Protein 6ES4 (pdb70)

B-factor: mean 61.02, std 20.74, range [25.9, 153.1]

Secondary structure (DSSP, 8-state):
-PPPTTHHHHHHTT--HHHHHHHHHHHHHTS--TTTS-HHHHHHHHTS-HHHHHHHHHHHHTS--TT-S-HHHHHHHHHHHH------HHHHHHHHHHH---EEE-SSEEEEESSPTTB-S----GGGEEEEE---TT--HHHHHHHHH---EEEEEEEE-TTTSSEEEEEEEEESSHHHHHHHHHHHTT-EEETTEE-EEEES--/----TTHHHHHHHT--HHHHHHHHHHHHHTS--GGG--HHHHHHHHHS-HHHHHHHHHHHHTS--TT-S-HHHHHHHHHHHH----HHHHHHHHHHH---EEEETTEEEEESSPTTB-SS---STTEEEEE---TT--HHHHHHHHH---EEEEEEEE-TTTSSEEEEEEEEESSHHHHHHHHHHHTT-EEETTEE-EEEES--

Nearest PDB structures (foldseek):
  6es4-assembly1_A  TM=1.005E+00  e=4.158E-42  Drosophila melanogaster
  6es4-assembly1_B  TM=9.660E-01  e=2.602E-38  Drosophila melanogaster
  7q4l-assembly1_A  TM=8.079E-01  e=2.559E-10  Homo sapiens
  2mxt-assembly1_A  TM=9.159E-01  e=3.044E-08  Homo sapiens
  4ed5-assembly1_A  TM=6.151E-01  e=9.200E-06  Homo sapiens

Sequence (410 aa):
GERTEDYPKLLEYGLDKKVAGKLDEIYKTGKLAHAELDERALDALKEFPVDGALNVLGQFLESNLEHVSNKSAYLCGVMKTYRQKGPDEDKIKKILERRTGYTLDVTTGQRKYGGPPPHWEGNVPGNGCEVFCGKIPKDMYEDELIPLFENGIIWDLRLMMDPMTGTNRGYAFVTFTNREAAVNAVRQLDNHEIKPGKCLKINISVPGERTEDYPKLLEYGLDKKVAGKLDEIYKTGKLAHAELDERALDALKEFPVDGALNVLGQFLESNLEHVSNKSAYLCGVMKTYRGPDEDKIKKILERTGYTLDDVTTGQRKYGGPPPHWEGNVPGNGCEVFCGKIPKDMYEDELIPLFENGIIWDLRLMMDPMTGTNRGYAFVTFTNREAAVNAVRQLDNHEIKPGKCLKKINISVP

Foldseek 3Di:
DDFDPCLVVLVVLVADNLLSVLVRVLCVVVLDHPVLADPVLSVLLRVDDPVLSNVLSVLLSVADSPQAPRSNQQSVLSSVVSVVADDPVVLVVVVCVVQVWRWHDHLFKIKTPPAGPPDDDDAQPLLQKKKKFQADQNDDVSLVVVLLVVAAWRMKIFTPDSVPRTTPGIIMTGGRYNVSLVVCQVPQAQNCSDVVGGMHMGRSPD/DDFDPCLVVLVVLPADNQLSRLVSVCCVVVLDPPVPADPVNSVLLRPDDPVLSVVLSVCLVPDDCPQAPCSNVQSVVLSVLSLADDVVLVVVVCVVQVWRWHDHLFKIKTPQAGPPDDDDAQPLLQKKKKFQADQADDVSLVVVVLVVAAWRMKIFTPHSPVRTTPGMIMTGGRYNVSLVVCQVPQAQNCSDVVGGMHMGRRPD

GO terms:
  GO:0098975 postsynapse of neuromuscular junction (C, IDA)
  GO:0035770 ribonucleoprotein granule (C, IDA)
  GO:0045180 basal cortex (C, IDA)
  GO:0005634 nucleus (C, IDA)
  GO:0005829 cytosol (C, IDA)
  GO:0003729 mRNA binding (F, IDA)
  GO:0003730 mRNA 3'-UTR binding (F, IDA)
  GO:0106222 lncRNA binding (F, IDA)
  GO:0048027 mRNA 5'-UTR binding (F, IDA)
  GO:0000398 mRNA splicing, via spliceosome (P, IC)
  GO:0045886 negative regulation of synaptic assembly at neuromuscular junction (P, IMP)
  GO:0071011 precatalytic spliceosome (C, HDA)
  GO:1900073 regulation of neuromuscular synaptic transmission (P, IMP)
  GO:0046011 regulation of oskar mRNA translation (P, IMP)
  GO:0046843 dorsal appendage formation (P, IMP)
  GO:0048255 mRNA stabilization (P, IMP)
  GO:0007310 oocyte dorsal/ventral axis specification (P, IMP)

InterPro domains:
  IPR000504 RNA recognition motif domain [PF00076] (208-273)
  IPR000504 RNA recognition motif domain [PF00076] (289-351)
  IPR000504 RNA recognition motif domain [PF00076] (384-445)
  IPR000504 RNA recognition motif domain [PS50102] (206-285)
  IPR000504 RNA recognition motif domain [PS50102] (287-369)
  IPR000504 RNA recognition motif domain [PS50102] (382-452)
  IPR000504 RNA recognition motif domain [SM00360] (207-281)
  IPR000504 RNA recognition motif domain [SM00360] (288-365)
  IPR000504 RNA recognition motif domain [SM00360] (383-448)
  IPR006535 HnRNP R/Q splicing factor [TIGR01648] (152-550)
  IPR012677 Nucleotide-binding alpha-beta plait domain superfamily [G3DSA:3.30.70.330] (146-287)
  IPR012677 Nucleotide-binding alpha-beta plait domain superfamily [G3DSA:3.30.70.330] (288-368)
  IPR012677 Nucleotide-binding alpha-beta plait domain superfamily [G3DSA:3.30.70.330] (373-468)
  IPR035979 RNA-binding domain superfamily [SSF54928] (204-371)
  IPR035979 RNA-binding domain superfamily 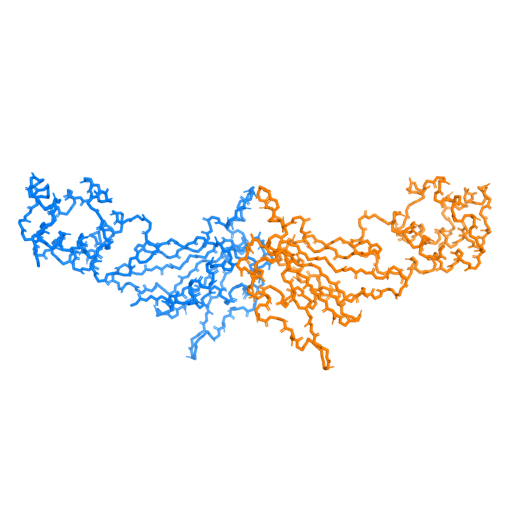[SSF54928] (374-457)
  IPR041337 Heterogeneous nuclear ribonucleoprotein Q acidic domain [PF18360] (77-146)

Structure (mmCIF, N/CA/C/O backbone):
data_6ES4
#
_entry.id   6ES4
#
_cell.length_a   33.783
_cell.length_b   128.528
_cell.length_c   79.585
_cell.angle_alpha   90.000
_cell.angle_beta   101.120
_cell.angle_gamma   90.000
#
_symmetry.space_group_name_H-M   'P 1 21 1'
#
loop_
_entity.id
_entity.type
_entity.pdbx_description
1 polymer 'Syncrip, isoform K'
2 non-polymer 'SULFATE ION'
3 non-polymer 1,2-ETHANEDIOL
4 water water
#
loop_
_atom_site.group_PDB
_atom_site.id
_atom_site.type_symbol
_atom_site.label_atom_id
_atom_site.label_alt_id
_atom_site.label_comp_id
_atom_site.label_asym_id
_atom_site.label_entity_id
_atom_site.label_seq_id
_atom_site.pdbx_PDB_ins_code
_atom_site.Cartn_x
_atom_site.Cartn_y
_atom_site.Cartn_z
_atom_site.occupancy
_atom_site.B_iso_or_equiv
_atom_site.auth_seq_id
_atom_site.auth_comp_id
_atom_site.auth_asym_id
_atom_site.auth_atom_id
_atom_site.pdbx_PDB_model_num
ATOM 1 N N . GLY A 1 1 ? 17.911 119.705 129.030 1.00 105.43 22 GLY A N 1
ATOM 2 C CA . GLY A 1 1 ? 18.810 119.395 130.126 1.00 110.42 22 GLY A CA 1
ATOM 3 C C . GLY A 1 1 ? 20.117 120.160 130.046 1.00 112.77 22 GLY A C 1
ATOM 4 O O . GLY A 1 1 ? 20.247 121.109 129.272 1.00 107.62 22 GLY A O 1
ATOM 5 N N . GLU A 1 2 ? 21.090 119.744 130.852 1.00 115.39 23 GLU A N 1
ATOM 6 C CA . GLU A 1 2 ? 22.398 120.390 130.878 1.00 114.19 23 GLU A CA 1
ATOM 7 C C . GLU A 1 2 ? 23.156 120.151 129.575 1.00 110.47 23 GLU A C 1
ATOM 8 O O . GLU A 1 2 ? 22.766 119.312 128.763 1.00 114.38 23 GLU A O 1
ATOM 10 N N . ARG A 1 3 ? 24.243 120.891 129.379 1.00 96.14 24 ARG A N 1
ATOM 11 C CA . ARG A 1 3 ? 25.028 120.782 128.155 1.00 86.72 24 ARG A CA 1
ATOM 12 C C . ARG A 1 3 ? 26.257 119.898 128.352 1.00 80.94 24 ARG A C 1
ATOM 13 O O . ARG A 1 3 ? 26.767 119.768 129.466 1.00 86.49 24 ARG A O 1
ATOM 21 N N . THR A 1 4 ? 26.726 119.293 127.264 1.00 66.02 25 THR A N 1
ATOM 22 C CA . THR A 1 4 ? 27.823 118.330 127.332 1.00 71.81 25 THR A CA 1
ATOM 23 C C . THR A 1 4 ? 29.162 118.995 127.631 1.00 73.26 25 THR A C 1
ATOM 24 O O . THR A 1 4 ? 29.293 120.217 127.565 1.00 78.94 25 THR A O 1
ATOM 28 N N . GLU A 1 5 ? 30.158 118.172 127.945 1.00 74.97 26 GLU A N 1
ATOM 29 C CA . GLU A 1 5 ? 31.486 118.658 128.299 1.00 77.47 26 GLU A CA 1
ATOM 30 C C . GLU A 1 5 ? 32.258 119.167 127.083 1.00 76.68 26 GLU A C 1
ATOM 31 O O . GLU A 1 5 ? 33.337 119.744 127.222 1.00 77.41 26 GLU A O 1
ATOM 33 N N . ASP A 1 6 ? 31.704 118.952 125.894 1.00 68.69 27 ASP A N 1
ATOM 34 C CA . ASP A 1 6 ? 32.343 119.413 124.667 1.00 66.90 27 ASP A CA 1
ATOM 35 C C . ASP A 1 6 ? 31.800 120.770 124.227 1.00 64.34 27 ASP A C 1
ATOM 36 O O . ASP A 1 6 ? 32.342 121.400 123.318 1.00 57.77 27 ASP A O 1
ATOM 41 N N . TYR A 1 7 ? 30.727 121.210 124.878 1.00 56.42 28 TYR A N 1
ATOM 42 C CA . TYR A 1 7 ? 30.135 122.515 124.598 1.00 55.36 28 TYR A CA 1
ATOM 43 C C . TYR A 1 7 ? 31.140 123.660 124.792 1.00 49.28 28 TYR A C 1
ATOM 44 O O . TYR A 1 7 ? 31.301 124.482 123.889 1.00 52.11 28 TYR A O 1
ATOM 53 N N . PRO A 1 8 ? 31.832 123.718 125.952 1.00 51.49 29 PRO A N 1
ATOM 54 C CA . PRO A 1 8 ? 32.790 124.824 126.077 1.00 53.39 29 PRO A CA 1
ATOM 55 C C . PRO A 1 8 ? 33.961 124.707 125.106 1.00 56.89 29 PRO A C 1
ATOM 56 O O . PRO A 1 8 ? 34.544 125.724 124.736 1.00 60.74 29 PRO A O 1
ATOM 60 N N . LYS A 1 9 ? 34.289 123.487 124.693 1.00 58.69 30 LYS A N 1
ATOM 61 C CA . LYS A 1 9 ? 35.358 123.279 123.724 1.00 60.25 30 LYS A CA 1
ATOM 62 C C . LYS A 1 9 ? 34.992 123.910 122.385 1.00 59.06 30 LYS A C 1
ATOM 63 O O . LYS A 1 9 ? 35.850 124.459 121.691 1.00 61.34 30 LYS A O 1
ATOM 69 N N . LEU A 1 10 ? 33.713 123.830 122.028 1.00 52.61 31 LEU A N 1
ATOM 70 C CA . LEU A 1 10 ? 33.225 124.432 120.792 1.00 55.24 31 LEU A CA 1
ATOM 71 C C . LEU A 1 10 ? 33.292 125.952 120.879 1.00 52.96 31 LEU A C 1
ATOM 72 O O . LEU A 1 10 ? 33.669 126.624 119.920 1.00 54.47 31 LEU A O 1
ATOM 77 N N . LEU A 1 11 ? 32.925 126.484 122.039 1.00 52.38 32 LEU A N 1
ATOM 78 C CA . LEU A 1 11 ? 32.958 127.923 122.270 1.00 48.82 32 LEU A CA 1
ATOM 79 C C . LEU A 1 11 ? 34.388 128.453 122.268 1.00 56.82 32 LEU A C 1
ATOM 80 O O . LEU A 1 11 ? 34.650 129.544 121.760 1.00 58.48 32 LEU A O 1
ATOM 85 N N . GLU A 1 12 ? 35.309 127.675 122.831 1.00 59.98 33 GLU A N 1
ATOM 86 C CA . GLU A 1 12 ? 36.726 128.030 122.814 1.00 61.66 33 GLU A CA 1
ATOM 87 C C . GLU A 1 12 ? 37.252 128.107 121.387 1.00 64.29 33 GLU A C 1
ATOM 88 O O . GLU A 1 12 ? 38.139 128.904 121.082 1.00 60.92 33 GLU A O 1
ATOM 94 N N . TYR A 1 13 ? 36.695 127.270 120.517 1.00 64.77 34 TYR A N 1
ATOM 95 C CA . TYR A 1 13 ? 37.151 127.184 119.137 1.00 62.44 34 TYR A CA 1
ATOM 96 C C . TYR A 1 13 ? 36.688 128.388 118.319 1.00 64.80 34 TYR A C 1
ATOM 97 O O . TYR A 1 13 ? 37.165 128.616 117.206 1.00 62.62 34 TYR A O 1
ATOM 106 N N . GLY A 1 14 ? 35.755 129.154 118.873 1.00 57.82 35 GLY A N 1
ATOM 107 C CA . GLY A 1 14 ? 35.300 130.371 118.229 1.00 65.66 35 GLY A CA 1
ATOM 108 C C . GLY A 1 14 ? 33.955 130.243 117.545 1.00 65.80 35 GLY A C 1
ATOM 109 O O . GLY A 1 14 ? 33.482 131.192 116.919 1.00 67.47 35 GLY A O 1
ATOM 110 N N . LEU A 1 15 ? 33.336 129.071 117.658 1.00 59.35 36 LEU A N 1
ATOM 111 C CA . LEU A 1 15 ? 32.003 128.869 117.103 1.00 52.83 36 LEU A CA 1
ATOM 112 C C . LEU A 1 15 ? 31.006 129.817 117.750 1.00 56.98 36 LEU A C 1
ATOM 113 O O . LEU A 1 15 ? 31.015 129.997 118.967 1.00 67.21 36 LEU A O 1
ATOM 118 N N . ASP A 1 16 ? 30.161 130.430 116.928 1.00 63.89 37 ASP A N 1
ATOM 119 C CA . ASP A 1 16 ? 29.077 131.267 117.421 1.00 60.02 37 ASP A CA 1
ATOM 120 C C . ASP A 1 16 ? 28.245 130.480 118.428 1.00 59.41 37 ASP A C 1
ATOM 121 O O . ASP A 1 16 ? 27.944 129.308 118.202 1.00 54.80 37 ASP A O 1
ATOM 126 N N . LYS A 1 17 ? 27.891 131.124 119.537 1.00 53.51 38 LYS A N 1
ATOM 127 C CA . LYS A 1 17 ? 27.203 130.460 120.644 1.00 61.79 38 LYS A CA 1
ATOM 128 C C . LYS A 1 17 ? 25.957 129.686 120.210 1.00 55.28 38 LYS A C 1
ATOM 129 O O . LYS A 1 17 ? 25.689 128.595 120.716 1.00 57.59 38 LYS A O 1
ATOM 135 N N . LYS A 1 18 ? 25.200 130.252 119.275 1.00 57.61 39 LYS A N 1
ATOM 136 C CA . LYS A 1 18 ? 23.985 129.607 118.787 1.00 58.28 39 LYS A CA 1
ATOM 137 C C . LYS A 1 18 ? 24.317 128.352 117.982 1.00 65.40 39 LYS A C 1
ATOM 138 O O . LYS A 1 18 ? 23.660 127.319 118.126 1.00 62.79 39 LYS A O 1
ATOM 140 N N . VAL A 1 19 ? 25.341 128.447 117.139 1.00 59.11 40 VAL A N 1
ATOM 141 C CA . VAL A 1 19 ? 25.783 127.312 116.339 1.00 64.52 40 VAL A CA 1
ATOM 142 C C . VAL A 1 19 ? 26.341 126.210 117.231 1.00 63.97 40 VAL A C 1
ATOM 143 O O . VAL A 1 19 ? 26.018 125.034 117.060 1.00 60.92 40 VAL A O 1
ATOM 147 N N . ALA A 1 20 ? 27.174 126.603 118.190 1.00 60.26 41 ALA A N 1
ATOM 148 C CA . ALA A 1 20 ? 27.756 125.659 119.138 1.00 58.01 41 ALA A CA 1
ATOM 149 C C . ALA A 1 20 ? 26.672 124.974 119.962 1.00 61.60 41 ALA A C 1
ATOM 150 O O . ALA A 1 20 ? 26.806 123.807 120.330 1.00 57.14 41 ALA A O 1
ATOM 152 N N . GLY A 1 21 ? 25.599 125.706 120.246 1.00 60.82 42 GLY A N 1
ATOM 153 C CA . GLY A 1 21 ? 24.471 125.156 120.974 1.00 54.59 42 GLY A CA 1
ATOM 154 C C . GLY A 1 21 ? 23.787 124.042 120.205 1.00 60.76 42 GLY A C 1
ATOM 155 O O . GLY A 1 21 ? 23.532 122.966 120.748 1.00 55.47 42 GLY A O 1
ATOM 156 N N . LYS A 1 22 ? 23.496 124.300 118.933 1.00 62.89 43 LYS A N 1
ATOM 157 C CA . LYS A 1 22 ? 22.834 123.317 118.080 1.00 66.80 43 LYS A CA 1
ATOM 158 C C . LYS A 1 22 ? 23.716 122.094 117.846 1.00 64.89 43 LYS A C 1
ATOM 159 O O . LYS A 1 22 ? 23.236 120.961 117.853 1.00 65.33 43 LYS A O 1
ATOM 161 N N . LEU A 1 23 ? 25.008 122.331 117.636 1.00 61.00 44 LEU A N 1
ATOM 162 C CA . LEU A 1 23 ? 25.952 121.244 117.417 1.00 52.02 44 LEU A CA 1
ATOM 163 C C . LEU A 1 23 ? 26.046 120.360 118.656 1.00 55.37 44 LEU A C 1
ATOM 164 O O . LEU A 1 23 ? 26.090 119.135 118.554 1.00 58.97 44 LEU A O 1
ATOM 169 N N . ASP A 1 24 ? 26.064 120.990 119.826 1.00 58.05 45 ASP A N 1
ATOM 170 C CA . ASP A 1 24 ? 26.111 120.256 121.084 1.00 56.77 45 ASP A CA 1
ATOM 171 C C . ASP A 1 24 ? 24.829 119.458 121.307 1.00 60.89 45 ASP A C 1
ATOM 172 O O . ASP A 1 24 ? 24.844 118.407 121.946 1.00 64.16 45 ASP A O 1
ATOM 177 N N . GLU A 1 25 ? 23.719 119.968 120.782 1.00 53.69 46 GLU A N 1
ATOM 178 C CA . GLU A 1 25 ? 22.449 119.260 120.858 1.00 54.48 46 GLU A CA 1
ATOM 179 C C . GLU A 1 25 ? 22.511 118.001 120.000 1.00 61.77 46 GLU A C 1
ATOM 180 O O . GLU A 1 25 ? 21.974 116.959 120.373 1.00 66.87 46 GLU A O 1
ATOM 182 N N . ILE A 1 26 ? 23.173 118.108 118.851 1.00 60.81 47 ILE A N 1
ATOM 183 C CA . ILE A 1 26 ? 23.391 116.960 117.977 1.00 57.02 47 ILE A CA 1
ATOM 184 C C . ILE A 1 26 ? 24.273 115.926 118.677 1.00 54.64 47 ILE A C 1
ATOM 185 O O . ILE A 1 26 ? 24.042 114.723 118.560 1.00 63.47 47 ILE A O 1
ATOM 190 N N . TYR A 1 27 ? 25.274 116.406 119.411 1.00 53.98 48 TYR A N 1
ATOM 191 C CA . TYR A 1 27 ? 26.129 115.539 120.220 1.00 63.90 48 TYR A C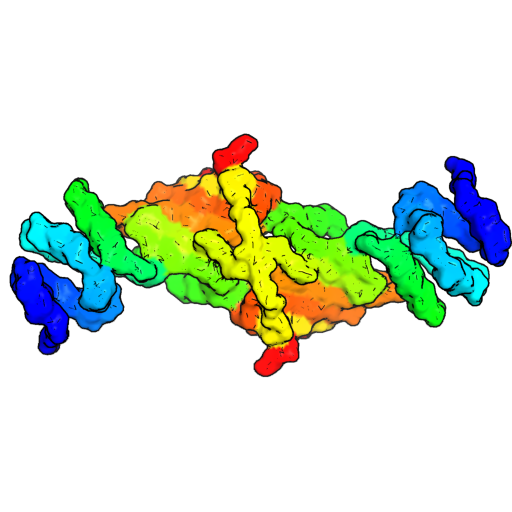A 1
ATOM 192 C C . TYR A 1 27 ? 25.311 114.680 121.182 1.00 70.71 48 TYR A C 1
ATOM 193 O O . TYR A 1 27 ? 25.556 113.482 121.322 1.00 77.22 48 TYR A O 1
ATOM 202 N N . LYS A 1 28 ? 24.341 115.308 121.841 1.00 77.65 49 LYS A N 1
ATOM 203 C CA . LYS A 1 28 ? 23.521 114.644 122.850 1.00 77.70 49 LYS A CA 1
ATOM 204 C C . LYS A 1 28 ? 22.734 113.467 122.288 1.00 79.31 49 LYS A C 1
ATOM 205 O O . LYS A 1 28 ? 22.586 112.441 122.949 1.00 92.70 49 LYS A O 1
ATOM 208 N N . THR A 1 29 ? 22.230 113.622 121.068 1.00 73.12 50 THR A N 1
ATOM 209 C CA . THR A 1 29 ? 21.390 112.601 120.451 1.00 74.19 50 THR A CA 1
ATOM 210 C C . THR A 1 29 ? 22.168 111.323 120.146 1.00 78.60 50 THR A C 1
ATOM 211 O O . THR A 1 29 ? 21.578 110.257 119.969 1.00 84.93 50 THR A O 1
ATOM 215 N N . GLY A 1 30 ? 23.491 111.433 120.083 1.00 77.78 51 GLY A N 1
ATOM 216 C CA . GLY A 1 30 ? 24.333 110.283 119.816 1.00 82.37 51 GLY A CA 1
ATOM 217 C C . GLY A 1 30 ? 24.618 110.094 118.339 1.00 85.40 51 GLY A C 1
ATOM 218 O O . GLY A 1 30 ? 25.410 109.232 117.955 1.00 76.94 51 GLY A O 1
ATOM 219 N N . LYS A 1 31 ? 23.974 110.907 117.506 1.00 82.44 52 LYS A N 1
ATOM 220 C CA . LYS A 1 31 ? 24.191 110.860 116.063 1.00 76.91 52 LYS A CA 1
ATOM 221 C C . LYS A 1 31 ? 25.604 111.303 115.700 1.00 71.75 52 LYS A C 1
ATOM 222 O O . LYS A 1 31 ? 26.070 111.075 114.584 1.00 75.39 52 LYS A O 1
ATOM 226 N N . LEU A 1 32 ? 26.280 111.938 116.650 1.00 78.10 53 LEU A N 1
ATOM 227 C CA . LEU A 1 32 ? 27.607 112.486 116.415 1.00 72.21 53 LEU A CA 1
ATOM 228 C C . LEU A 1 32 ? 28.351 112.693 117.731 1.00 83.44 53 LEU A C 1
ATOM 229 O O . LEU A 1 32 ? 27.746 113.025 118.750 1.00 94.89 53 LEU A O 1
ATOM 234 N N . ALA A 1 33 ? 29.663 112.483 117.704 1.00 84.10 54 ALA A N 1
ATOM 235 C CA . ALA A 1 33 ? 30.505 112.750 118.863 1.00 76.19 54 ALA A CA 1
ATOM 236 C C . ALA A 1 33 ? 31.526 113.832 118.529 1.00 81.79 54 ALA A C 1
ATOM 237 O O . ALA A 1 33 ? 31.923 113.980 117.373 1.00 80.59 54 ALA A O 1
ATOM 239 N N . HIS A 1 34 ? 31.941 114.586 119.543 1.00 80.09 55 HIS A N 1
ATOM 240 C CA . HIS A 1 34 ? 32.936 115.641 119.368 1.00 79.89 55 HIS A CA 1
ATOM 241 C C . HIS A 1 34 ? 34.244 115.071 118.831 1.00 80.92 55 HIS A C 1
ATOM 242 O O . HIS A 1 34 ? 34.971 115.740 118.096 1.00 84.44 55 HIS A O 1
ATOM 249 N N . ALA A 1 35 ? 34.533 113.829 119.203 1.00 81.24 56 ALA A N 1
ATOM 250 C CA . ALA A 1 35 ? 35.721 113.142 118.718 1.00 86.52 56 ALA A CA 1
ATOM 251 C C . ALA A 1 35 ? 35.632 112.885 117.215 1.00 87.02 56 ALA A C 1
ATOM 252 O O . ALA A 1 35 ? 36.647 112.877 116.519 1.00 87.61 56 ALA A O 1
ATOM 254 N N . GLU A 1 36 ? 34.414 112.683 116.720 1.00 80.61 57 GLU A N 1
ATOM 255 C CA . GLU A 1 36 ? 34.206 112.354 115.313 1.00 79.90 57 GLU A CA 1
ATOM 256 C C . GLU A 1 36 ? 34.507 113.530 114.384 1.00 83.07 57 GLU A C 1
ATOM 257 O O . GLU A 1 36 ? 35.127 113.351 113.337 1.00 90.97 57 GLU A O 1
ATOM 263 N N . LEU A 1 37 ? 34.072 114.727 114.764 1.00 80.04 58 LEU A N 1
ATOM 264 C CA . LEU A 1 37 ? 34.305 115.908 113.936 1.00 74.49 58 LEU A CA 1
ATOM 265 C C . LEU A 1 37 ? 35.729 116.427 114.095 1.00 73.96 58 LEU A C 1
ATOM 266 O O . LEU A 1 37 ? 36.182 116.689 115.208 1.00 87.89 58 LEU A O 1
ATOM 269 N N . ASP A 1 38 ? 36.430 116.570 112.975 1.00 75.53 59 ASP A N 1
ATOM 270 C CA . ASP A 1 38 ? 37.796 117.079 112.991 1.00 92.80 59 ASP A CA 1
ATOM 271 C C . ASP A 1 38 ? 37.812 118.582 112.724 1.00 92.99 59 ASP A C 1
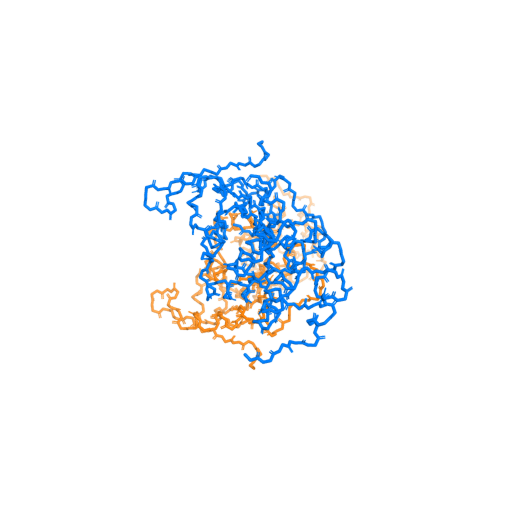ATOM 272 O O . ASP A 1 38 ? 36.788 119.166 112.366 1.00 94.90 59 ASP A O 1
ATOM 277 N N . GLU A 1 39 ? 38.976 119.200 112.898 1.00 93.92 60 GLU A N 1
ATOM 278 C CA . GLU A 1 39 ? 39.098 120.653 112.817 1.00 88.75 60 GLU A CA 1
ATOM 279 C C . GLU A 1 39 ? 38.751 121.210 111.438 1.00 86.35 60 GLU A C 1
ATOM 280 O O . GLU A 1 39 ? 38.291 122.345 111.323 1.00 78.06 60 GLU A O 1
ATOM 286 N N . ARG A 1 40 ? 38.969 120.413 110.397 1.00 89.31 61 ARG A N 1
ATOM 287 C CA . ARG A 1 40 ? 38.661 120.844 109.037 1.00 93.18 61 ARG A CA 1
ATOM 288 C C . ARG A 1 40 ? 37.165 121.098 108.870 1.00 86.42 61 ARG A C 1
ATOM 289 O O . ARG A 1 40 ? 36.757 122.047 108.200 1.00 83.16 61 ARG A O 1
ATOM 291 N N . ALA A 1 41 ? 36.354 120.248 109.489 1.00 73.61 62 ALA A N 1
ATOM 292 C CA . ALA A 1 41 ? 34.905 120.387 109.418 1.00 70.62 62 ALA A CA 1
ATOM 293 C C . ALA A 1 41 ? 34.421 121.594 110.220 1.00 61.28 62 ALA A C 1
ATOM 294 O O . ALA A 1 41 ? 33.507 122.302 109.798 1.00 68.21 62 ALA A O 1
ATOM 296 N N . LEU A 1 42 ? 35.042 121.827 111.373 1.00 62.29 63 LEU A N 1
ATOM 297 C CA . LEU A 1 42 ? 34.655 122.936 112.243 1.00 66.71 63 LEU A CA 1
ATOM 298 C C . LEU A 1 42 ? 34.989 124.295 111.632 1.00 70.69 63 LEU A C 1
ATOM 299 O O . LEU A 1 42 ? 34.206 125.240 111.743 1.00 64.59 63 LEU A O 1
ATOM 304 N N . ASP A 1 43 ? 36.155 124.390 110.996 1.00 75.03 64 ASP A N 1
ATOM 305 C CA . ASP A 1 43 ? 36.569 125.623 110.331 1.00 77.19 64 ASP A CA 1
ATOM 306 C C . ASP A 1 43 ? 35.598 125.984 109.217 1.00 75.70 64 ASP A C 1
ATOM 307 O O . ASP A 1 43 ? 35.195 127.140 109.080 1.00 79.96 64 ASP A O 1
ATOM 312 N N . ALA A 1 44 ? 35.228 124.982 108.425 1.00 71.14 65 ALA A N 1
ATOM 313 C CA . ALA A 1 44 ? 34.260 125.162 107.351 1.00 70.55 65 ALA A CA 1
ATOM 314 C C . ALA A 1 44 ? 32.925 125.625 107.915 1.00 67.15 65 ALA A C 1
ATOM 315 O O . ALA A 1 44 ? 32.235 126.444 107.312 1.00 70.76 65 ALA A O 1
ATOM 317 N N . LEU A 1 45 ? 32.572 125.094 109.080 1.00 65.40 66 LEU A N 1
ATOM 318 C CA . LEU A 1 45 ? 31.338 125.474 109.753 1.00 69.97 66 LEU A CA 1
ATOM 319 C C . LEU A 1 45 ? 31.416 126.909 110.275 1.00 66.31 66 LEU A C 1
ATOM 320 O O . LEU A 1 45 ? 30.426 127.641 110.249 1.00 69.60 66 LEU A O 1
ATOM 325 N N . LYS A 1 46 ? 32.597 127.310 110.737 1.00 70.16 67 LYS A N 1
ATOM 326 C CA . LYS A 1 46 ? 32.783 128.647 111.297 1.00 75.51 67 LYS A CA 1
ATOM 327 C C . LYS A 1 46 ? 32.700 129.737 110.231 1.00 77.39 67 LYS A C 1
ATOM 328 O O . LYS A 1 46 ? 32.269 130.856 110.512 1.00 75.59 67 LYS A O 1
ATOM 334 N N . GLU A 1 47 ? 33.114 129.409 109.010 1.00 73.06 68 GLU A N 1
ATOM 335 C CA . GLU A 1 47 ? 33.070 130.366 107.908 1.00 77.23 68 GLU A CA 1
ATOM 336 C C . GLU A 1 47 ? 31.634 130.648 107.474 1.00 76.94 68 GLU A C 1
ATOM 337 O O . GLU A 1 47 ? 31.365 131.634 106.788 1.00 77.21 68 GLU A O 1
ATOM 341 N N . PHE A 1 48 ? 30.715 129.778 107.879 1.00 73.79 69 PHE A N 1
ATOM 342 C CA . PHE A 1 48 ? 29.304 129.943 107.551 1.00 79.26 69 PHE A CA 1
ATOM 343 C C . PHE A 1 48 ? 28.655 131.056 108.363 1.00 85.46 69 PHE A C 1
ATOM 344 O O . PHE A 1 48 ? 28.960 131.227 109.544 1.00 81.60 69 PHE A O 1
ATOM 352 N N . PRO A 1 49 ? 27.754 131.820 107.725 1.00 80.79 70 PRO A N 1
ATOM 353 C CA . PRO A 1 49 ? 26.883 132.739 108.463 1.00 83.40 70 PRO A CA 1
ATOM 354 C C . PRO A 1 49 ? 26.042 131.957 109.466 1.00 84.92 70 PRO A C 1
ATOM 355 O O . PRO A 1 49 ? 25.757 130.784 109.218 1.00 88.52 70 PRO A O 1
ATOM 359 N N . VAL A 1 50 ? 25.662 132.586 110.573 1.00 82.44 71 VAL A N 1
ATOM 360 C CA . VAL A 1 50 ? 24.937 131.894 111.635 1.00 81.63 71 VAL A CA 1
ATOM 361 C C . VAL A 1 50 ? 23.661 131.233 111.118 1.00 83.20 71 VAL A C 1
ATOM 362 O O . VAL A 1 50 ? 23.397 130.069 111.412 1.00 84.57 71 VAL A O 1
ATOM 366 N N . ASP A 1 51 ? 22.884 131.975 110.335 1.00 86.68 72 ASP A N 1
ATOM 367 C CA . ASP A 1 51 ? 21.648 131.449 109.766 1.00 86.61 72 ASP A CA 1
ATOM 368 C C . ASP A 1 51 ? 21.927 130.263 108.846 1.00 89.61 72 ASP A C 1
ATOM 369 O O . ASP A 1 51 ? 21.155 129.304 108.801 1.00 86.13 72 ASP A O 1
ATOM 371 N N . GLY A 1 52 ? 23.038 130.333 108.121 1.00 90.22 73 GLY A N 1
ATOM 372 C CA . GLY A 1 52 ? 23.428 129.268 107.215 1.00 86.95 73 GLY A CA 1
ATOM 373 C C . GLY A 1 52 ? 23.987 128.065 107.950 1.00 83.31 73 GLY A C 1
ATOM 374 O O . GLY A 1 52 ? 23.659 126.922 107.627 1.00 82.62 73 GLY A O 1
ATOM 375 N N . ALA A 1 53 ? 24.835 128.325 108.941 1.00 78.46 74 ALA A N 1
ATOM 376 C CA . ALA A 1 53 ? 25.421 127.262 109.748 1.00 73.42 74 ALA A CA 1
ATOM 377 C C . ALA A 1 53 ? 24.342 126.476 110.489 1.00 68.43 74 ALA A C 1
ATOM 378 O O . ALA A 1 53 ? 24.404 125.249 110.570 1.00 67.57 74 ALA A O 1
ATOM 380 N N . LEU A 1 54 ? 23.347 127.186 111.014 1.00 67.46 75 LEU A N 1
ATOM 381 C CA . LEU A 1 54 ? 22.266 126.548 111.763 1.00 71.67 75 LEU A CA 1
ATOM 382 C C . LEU A 1 54 ? 21.429 125.592 110.915 1.00 77.15 75 LEU A C 1
ATOM 383 O O . LEU A 1 54 ? 20.954 124.575 111.412 1.00 75.20 75 LEU A O 1
ATOM 388 N N . ASN A 1 55 ? 21.245 125.921 109.640 1.00 79.03 76 ASN A N 1
ATOM 389 C CA . ASN A 1 55 ? 20.450 125.075 108.751 1.00 86.10 76 ASN A CA 1
ATOM 390 C C . ASN A 1 55 ? 21.234 123.881 108.239 1.00 79.58 76 ASN A C 1
ATOM 391 O O . ASN A 1 55 ? 20.666 122.818 107.982 1.00 81.16 76 ASN A O 1
ATOM 396 N N . VAL A 1 56 ? 22.537 124.066 108.060 1.00 78.03 77 VAL A N 1
ATOM 397 C CA . VAL A 1 56 ? 23.428 122.957 107.741 1.00 67.26 77 VAL A CA 1
ATOM 398 C C . VAL A 1 56 ? 23.351 121.913 108.851 1.00 63.02 77 VAL A C 1
ATOM 399 O O . VAL A 1 56 ? 23.259 120.713 108.585 1.00 59.61 77 VAL A O 1
ATOM 401 N N . LEU A 1 57 ? 23.392 122.383 110.096 1.00 61.20 78 LEU A N 1
ATOM 402 C CA . LEU A 1 57 ? 23.257 121.510 111.255 1.00 58.50 78 LEU A CA 1
ATOM 403 C C . LEU A 1 57 ? 21.853 120.920 111.335 1.00 59.92 78 LEU A C 1
ATOM 404 O O . LEU A 1 57 ? 21.672 119.788 111.784 1.00 66.92 78 LEU A O 1
ATOM 409 N N . GLY A 1 58 ? 20.862 121.690 110.901 1.00 60.93 79 GLY A N 1
ATOM 410 C CA . GLY A 1 58 ? 19.488 121.224 110.895 1.00 61.24 79 GLY A CA 1
ATOM 411 C C . GLY A 1 58 ? 19.294 120.093 109.905 1.00 71.52 79 GLY A C 1
ATOM 412 O O . GLY A 1 58 ? 18.641 119.091 110.205 1.00 66.65 79 GLY A O 1
ATOM 413 N N . GLN A 1 59 ? 19.871 120.254 108.718 1.00 67.09 80 GLN A N 1
ATOM 414 C CA . GLN A 1 59 ? 19.796 119.227 107.686 1.00 67.06 80 GLN A CA 1
ATOM 415 C C . GLN A 1 59 ? 20.575 117.987 108.114 1.00 60.68 80 GLN A C 1
ATOM 416 O O . GLN A 1 59 ? 20.169 116.861 107.830 1.00 63.45 80 GLN A O 1
ATOM 422 N N . PHE A 1 60 ? 21.692 118.201 108.805 1.00 57.22 81 PHE A N 1
ATOM 423 C CA . PHE A 1 60 ? 22.494 117.102 109.331 1.00 56.87 81 PHE A CA 1
ATOM 424 C C . PHE A 1 60 ? 21.711 116.331 110.385 1.00 54.36 81 PHE A C 1
ATOM 425 O O . PHE A 1 60 ? 21.725 115.101 110.408 1.00 63.18 81 PHE A O 1
ATOM 433 N N . LEU A 1 61 ? 21.031 117.069 111.255 1.00 54.53 82 LEU A N 1
ATOM 434 C CA . LEU A 1 61 ? 20.211 116.474 112.302 1.00 66.04 82 LEU A CA 1
ATOM 435 C C . LEU A 1 61 ? 19.125 115.582 111.706 1.00 68.06 82 LEU A C 1
ATOM 436 O O . LEU A 1 61 ? 18.845 114.502 112.223 1.00 78.25 82 LEU A O 1
ATOM 441 N N . GLU A 1 62 ? 18.522 116.038 110.612 1.00 67.53 83 GLU A N 1
ATOM 442 C CA . GLU A 1 62 ? 17.396 115.336 110.005 1.00 73.20 83 GLU A CA 1
ATOM 443 C C . GLU A 1 62 ? 17.825 114.246 109.024 1.00 70.09 83 GLU A C 1
ATOM 444 O O . GLU A 1 62 ? 16.982 113.564 108.444 1.00 77.86 83 GLU A O 1
ATOM 450 N N . SER A 1 63 ? 19.131 114.083 108.838 1.00 66.30 84 SER A N 1
ATOM 451 C CA . SER A 1 63 ? 19.640 113.113 107.873 1.00 63.28 84 SER A CA 1
ATOM 452 C C . SER A 1 63 ? 19.640 111.689 108.419 1.00 58.29 84 SER A C 1
ATOM 453 O O . SER A 1 63 ? 19.763 111.469 109.623 1.00 62.03 84 SER A O 1
ATOM 456 N N . ASN A 1 64 ? 19.500 110.724 107.516 1.00 68.28 85 ASN A N 1
ATOM 457 C CA . ASN A 1 64 ? 19.610 109.316 107.868 1.00 62.03 85 ASN A CA 1
ATOM 458 C C . ASN A 1 64 ? 21.079 108.936 108.015 1.00 58.48 85 ASN A C 1
ATOM 459 O O . ASN A 1 64 ? 21.758 108.665 107.025 1.00 53.92 85 ASN A O 1
ATOM 464 N N . LEU A 1 65 ? 21.568 108.927 109.252 1.00 61.90 86 LEU A N 1
ATOM 465 C CA . LEU A 1 65 ? 22.991 108.723 109.508 1.00 63.76 86 LEU A CA 1
ATOM 466 C C . LEU A 1 65 ? 23.344 107.266 109.786 1.00 62.28 86 LEU A C 1
ATOM 467 O O . LEU A 1 65 ? 24.477 106.955 110.161 1.00 58.92 86 LEU A O 1
ATOM 472 N N . GLU A 1 66 ? 22.374 106.377 109.600 1.00 59.62 87 GLU A N 1
ATOM 473 C CA . GLU A 1 66 ? 22.632 104.948 109.705 1.00 67.30 87 GLU A CA 1
ATOM 474 C C . GLU A 1 66 ? 23.640 104.529 108.644 1.00 64.64 87 GLU A C 1
ATOM 475 O O . GLU A 1 66 ? 23.523 104.926 107.483 1.00 58.62 87 GLU A O 1
ATOM 481 N N . HIS A 1 67 ? 24.635 103.749 109.065 1.00 60.15 88 HIS A N 1
ATOM 482 C CA . HIS A 1 67 ? 25.666 103.199 108.183 1.00 61.91 88 HIS A CA 1
ATOM 483 C C . HIS A 1 67 ? 26.573 104.269 107.568 1.00 64.82 88 HIS A C 1
ATOM 484 O O . HIS A 1 67 ? 27.200 104.039 106.532 1.00 54.98 88 HIS A O 1
ATOM 491 N N . VAL A 1 68 ? 26.643 105.432 108.206 1.00 54.16 89 VAL A N 1
ATOM 492 C CA . VAL A 1 68 ? 27.590 106.462 107.794 1.00 53.30 89 VAL A CA 1
ATOM 493 C C . VAL A 1 68 ? 28.850 106.344 108.639 1.00 61.67 89 VAL A C 1
ATOM 494 O O . VAL A 1 68 ? 28.842 106.681 109.824 1.00 63.29 89 VAL A O 1
ATOM 498 N N . SER A 1 69 ? 29.929 105.858 108.032 1.00 57.19 90 SER A N 1
ATOM 499 C CA . SER A 1 69 ? 31.169 105.626 108.763 1.00 57.02 90 SER A CA 1
ATOM 500 C C . SER A 1 69 ? 31.937 106.923 109.010 1.00 57.93 90 SER A C 1
ATOM 501 O O . SER A 1 69 ? 32.650 107.049 110.004 1.00 69.62 90 SER A O 1
ATOM 504 N N . ASN A 1 70 ? 31.784 107.886 108.108 1.00 59.91 91 ASN A N 1
ATOM 505 C CA . ASN A 1 70 ? 32.531 109.136 108.196 1.00 61.75 91 ASN A CA 1
ATOM 506 C C . ASN A 1 70 ? 31.622 110.349 108.379 1.00 56.96 91 ASN A C 1
ATOM 507 O O . ASN A 1 70 ? 31.247 111.011 107.411 1.00 57.08 91 ASN A O 1
ATOM 512 N N . LYS A 1 71 ? 31.281 110.640 109.631 1.00 51.76 92 LYS A N 1
ATOM 513 C CA . LYS A 1 71 ? 30.364 111.730 109.950 1.00 54.41 92 LYS A CA 1
ATOM 514 C C . LYS A 1 71 ? 30.926 113.099 109.557 1.00 66.42 92 LYS A C 1
ATOM 515 O O . LYS A 1 71 ? 30.181 113.980 109.122 1.00 57.24 92 LYS A O 1
ATOM 521 N N . SER A 1 72 ? 32.237 113.272 109.712 1.00 54.29 93 SER A N 1
ATOM 522 C CA . SER A 1 72 ? 32.893 114.524 109.347 1.00 61.62 93 SER A CA 1
ATOM 523 C C . SER A 1 72 ? 32.707 114.837 107.868 1.00 61.66 93 SER A C 1
ATOM 524 O O . SER A 1 72 ? 32.321 115.947 107.502 1.00 62.48 93 SER A O 1
ATOM 527 N N . ALA A 1 73 ? 32.986 113.852 107.020 1.00 52.46 94 ALA A N 1
ATOM 528 C CA . ALA A 1 73 ? 32.838 114.028 105.583 1.00 56.83 94 ALA A CA 1
ATOM 529 C C . ALA A 1 73 ? 31.373 114.209 105.211 1.00 59.54 94 ALA A C 1
ATOM 530 O O . ALA A 1 73 ? 31.054 114.872 104.223 1.00 65.62 94 ALA A O 1
ATOM 532 N N . TYR A 1 74 ? 30.483 113.620 106.004 1.00 55.95 95 TYR A N 1
ATOM 533 C CA . TYR A 1 74 ? 29.054 113.767 105.766 1.00 55.28 95 TYR A CA 1
ATOM 534 C C . TYR A 1 74 ? 28.632 115.203 106.043 1.00 55.18 95 TYR A C 1
ATOM 535 O O . TYR A 1 74 ? 27.898 115.806 105.260 1.00 57.74 95 TYR A O 1
ATOM 544 N N . LEU A 1 75 ? 29.108 115.749 107.157 1.00 52.79 96 LEU A N 1
ATOM 545 C CA . LEU A 1 75 ? 28.804 117.130 107.512 1.00 54.08 96 LEU A CA 1
ATOM 546 C C . LEU A 1 75 ? 29.328 118.089 106.447 1.00 59.66 96 LEU A C 1
ATOM 547 O O . LEU A 1 75 ? 28.641 119.035 106.061 1.00 66.48 96 LEU A O 1
ATOM 552 N N . CYS A 1 76 ? 30.543 117.833 105.971 1.00 57.91 97 CYS A N 1
ATOM 553 C CA . CYS A 1 76 ? 31.145 118.660 104.931 1.00 64.30 97 CYS A CA 1
ATOM 554 C C . CYS A 1 76 ? 30.374 118.553 103.619 1.00 65.06 97 CYS A C 1
ATOM 555 O O . CYS A 1 76 ? 30.289 119.519 102.861 1.00 62.20 97 CYS A O 1
ATOM 558 N N . GLY A 1 77 ? 29.814 117.375 103.358 1.00 63.80 98 GLY A N 1
ATOM 559 C CA . GLY A 1 77 ? 29.021 117.159 102.162 1.00 54.01 98 GLY A CA 1
ATOM 560 C C . GLY A 1 77 ? 27.755 117.991 102.183 1.00 59.83 98 GLY A C 1
ATOM 561 O O . GLY A 1 77 ? 27.343 118.542 101.163 1.00 66.24 98 GLY A O 1
ATOM 562 N N . VAL A 1 78 ? 27.137 118.081 103.356 1.00 54.91 99 VAL A N 1
ATOM 563 C CA . VAL A 1 78 ? 25.940 118.891 103.536 1.00 61.30 99 VAL A CA 1
ATOM 564 C C . VAL A 1 78 ? 26.261 120.370 103.329 1.00 72.36 99 VAL A C 1
ATOM 565 O O . VAL A 1 78 ? 25.486 121.103 102.711 1.00 78.28 99 VAL A O 1
ATOM 569 N N . MET A 1 79 ? 27.415 120.795 103.835 1.00 68.41 100 MET A N 1
ATOM 570 C CA . MET A 1 79 ? 27.843 122.186 103.719 1.00 73.84 100 MET A CA 1
ATOM 57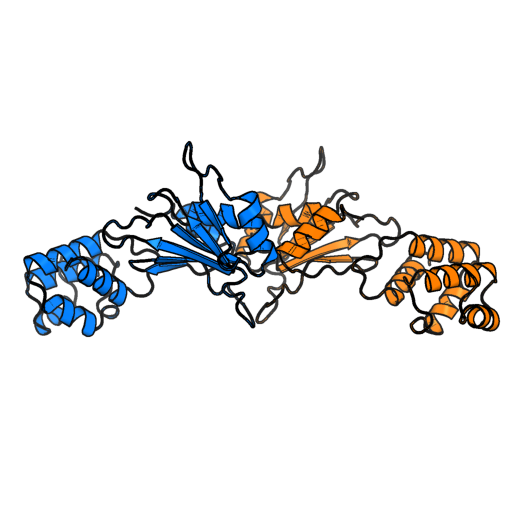1 C C . MET A 1 79 ? 28.096 122.585 102.266 1.00 84.26 100 MET A C 1
ATOM 572 O O . MET A 1 79 ? 27.643 123.641 101.822 1.00 85.69 100 MET A O 1
ATOM 577 N N . LYS A 1 80 ? 28.814 121.740 101.530 1.00 83.72 101 LYS A N 1
ATOM 578 C CA . LYS A 1 80 ? 29.104 122.013 100.123 1.00 89.57 101 LYS A CA 1
ATOM 579 C C . LYS A 1 80 ? 27.831 122.020 99.283 1.00 82.20 101 LYS A C 1
ATOM 580 O O . LYS A 1 80 ? 27.771 122.665 98.237 1.00 83.79 101 LYS A O 1
ATOM 586 N N . THR A 1 81 ? 26.814 121.302 99.749 1.00 79.55 102 THR A N 1
ATOM 587 C CA . THR A 1 81 ? 25.528 121.267 99.065 1.00 79.63 102 THR A CA 1
ATOM 588 C C . THR A 1 81 ? 24.731 122.534 99.360 1.00 84.67 102 THR A C 1
ATOM 589 O O . THR A 1 81 ? 24.044 123.065 98.486 1.00 89.13 102 THR A O 1
ATOM 593 N N . TYR A 1 82 ? 24.837 123.025 100.591 1.00 92.12 103 TYR A N 1
ATOM 594 C CA . TYR A 1 82 ? 24.088 124.206 101.005 1.00 91.02 103 TYR A CA 1
ATOM 595 C C . TYR A 1 82 ? 24.509 125.445 100.221 1.00 100.37 103 TYR A C 1
ATOM 596 O O . TYR A 1 82 ? 23.670 126.269 99.858 1.00 106.88 103 TYR A O 1
ATOM 605 N N . ARG A 1 83 ? 25.807 125.578 99.960 1.00 101.06 104 ARG A N 1
ATOM 606 C CA . ARG A 1 83 ? 26.301 126.687 99.151 1.00 105.65 104 ARG A CA 1
ATOM 607 C C . ARG A 1 83 ? 26.064 126.416 97.664 1.00 112.10 104 ARG A C 1
ATOM 608 O O . ARG A 1 83 ? 26.993 126.438 96.856 1.00 116.09 104 ARG A O 1
ATOM 613 N N . GLN A 1 84 ? 24.805 126.165 97.315 1.00 107.33 105 GLN A N 1
ATOM 614 C CA . GLN A 1 84 ? 24.420 125.885 95.938 1.00 101.44 105 GLN A CA 1
ATOM 615 C C . GLN A 1 84 ? 22.938 126.174 95.723 1.00 100.76 105 GLN A C 1
ATOM 616 O O . GLN A 1 84 ? 22.092 125.736 96.503 1.00 94.91 105 GLN A O 1
ATOM 618 N N . LYS A 1 100 ? 13.279 109.042 105.213 1.00 94.21 121 LYS A N 1
ATOM 619 C CA . LYS A 1 100 ? 13.827 108.629 103.926 1.00 97.14 121 LYS A CA 1
ATOM 620 C C . LYS A 1 100 ? 14.996 107.666 104.098 1.00 96.23 121 LYS A C 1
ATOM 621 O O . LYS A 1 100 ? 16.047 108.031 104.626 1.00 92.21 121 LYS A O 1
ATOM 627 N N . GLY A 1 101 ? 14.799 106.434 103.640 1.00 68.13 122 GLY A N 1
ATOM 628 C CA . GLY A 1 101 ? 15.803 105.394 103.757 1.00 55.85 122 GLY A CA 1
ATOM 629 C C . GLY A 1 101 ? 15.184 104.025 103.567 1.00 44.35 122 GLY A C 1
ATOM 630 O O . GLY A 1 101 ? 13.973 103.903 103.379 1.00 53.67 122 GLY A O 1
ATOM 631 N N . PRO A 1 102 ? 16.011 102.976 103.619 1.00 46.06 123 PRO A N 1
ATOM 632 C CA . PRO A 1 102 ? 15.479 101.620 103.459 1.00 42.10 123 PRO A CA 1
ATOM 633 C C . PRO A 1 102 ? 14.733 101.142 104.699 1.00 55.88 123 PRO A C 1
ATOM 634 O O . PRO A 1 102 ? 14.885 101.722 105.776 1.00 52.40 123 PRO A O 1
ATOM 638 N N . ASP A 1 103 ? 13.920 100.105 104.539 1.00 50.64 124 ASP A N 1
ATOM 639 C CA . ASP A 1 103 ? 13.383 99.384 105.682 1.00 47.03 124 ASP A CA 1
ATOM 640 C C . ASP A 1 103 ? 14.568 98.762 106.418 1.00 60.01 124 ASP A C 1
ATOM 641 O O . ASP A 1 103 ? 15.231 97.863 105.892 1.00 48.22 124 ASP A O 1
ATOM 646 N N . GLU A 1 104 ? 14.843 99.254 107.623 1.00 56.62 125 GLU A N 1
ATOM 647 C CA . GLU A 1 104 ? 16.054 98.868 108.343 1.00 63.23 125 GLU A CA 1
ATOM 648 C C . GLU A 1 104 ? 16.025 97.412 108.803 1.00 57.99 125 GLU A C 1
ATOM 649 O O . GLU A 1 104 ? 17.076 96.804 109.012 1.00 50.72 125 GLU A O 1
ATOM 655 N N . ASP A 1 105 ? 14.827 96.855 108.956 1.00 46.51 126 ASP A N 1
ATOM 656 C CA . ASP A 1 105 ? 14.687 95.442 109.292 1.00 52.55 126 ASP A CA 1
ATOM 657 C C . ASP A 1 105 ? 15.110 94.566 108.113 1.00 53.30 126 ASP A C 1
ATOM 658 O O . ASP A 1 105 ? 15.702 93.505 108.302 1.00 53.94 126 ASP A O 1
ATOM 663 N N . LYS A 1 106 ? 14.805 95.019 106.900 1.00 49.19 127 LYS A N 1
ATOM 664 C CA . LYS A 1 106 ? 15.253 94.335 105.688 1.00 55.30 127 LYS A CA 1
ATOM 665 C C . LYS A 1 106 ? 16.769 94.410 105.544 1.00 44.28 127 LYS A C 1
ATOM 666 O O . LYS A 1 106 ? 17.422 93.413 105.237 1.00 51.93 127 LYS A O 1
ATOM 672 N N . ILE A 1 107 ? 17.323 95.600 105.761 1.00 50.78 128 ILE A N 1
ATOM 673 C CA . ILE A 1 107 ? 18.764 95.807 105.653 1.00 50.95 128 ILE A CA 1
ATOM 674 C C . ILE A 1 107 ? 19.515 94.933 106.646 1.00 37.69 128 ILE A C 1
ATOM 675 O O . ILE A 1 107 ? 20.498 94.288 106.291 1.00 45.73 128 ILE A O 1
ATOM 680 N N . LYS A 1 108 ? 19.039 94.911 107.887 1.00 42.31 129 LYS A N 1
ATOM 681 C CA . LYS A 1 108 ? 19.672 94.127 108.942 1.00 49.33 129 LYS A CA 1
ATOM 682 C C . LYS A 1 108 ? 19.754 92.652 108.571 1.00 48.55 129 LYS A C 1
ATOM 683 O O . LYS A 1 108 ? 20.774 92.007 108.803 1.00 50.11 129 LYS A O 1
ATOM 687 N N . LYS A 1 109 ? 18.679 92.125 107.993 1.00 41.74 130 LYS A N 1
ATOM 688 C CA . LYS A 1 109 ? 18.649 90.732 107.569 1.00 48.27 130 LYS A CA 1
ATOM 689 C C . LYS A 1 109 ? 19.644 90.488 106.434 1.00 59.74 130 LYS A C 1
ATOM 690 O O . LYS A 1 109 ? 20.446 89.556 106.497 1.00 58.17 130 LYS A O 1
ATOM 696 N N . ILE A 1 110 ? 19.600 91.336 105.410 1.00 41.47 131 ILE A N 1
ATOM 697 C CA . ILE A 1 110 ? 20.528 91.224 104.287 1.00 41.22 131 ILE A CA 1
ATOM 698 C C . ILE A 1 110 ? 21.980 91.248 104.757 1.00 40.14 131 ILE A C 1
ATOM 699 O O . ILE A 1 110 ? 22.766 90.363 104.414 1.00 37.62 131 ILE A O 1
ATOM 704 N N . LEU A 1 111 ? 22.324 92.248 105.560 1.00 33.43 132 LEU A N 1
ATOM 705 C CA . LEU A 1 111 ? 23.686 92.385 106.061 1.00 41.70 132 LEU A CA 1
ATOM 706 C C . LEU A 1 111 ? 24.089 91.199 106.934 1.00 42.62 132 LEU A C 1
ATOM 707 O O . LEU A 1 111 ? 25.244 90.782 106.924 1.00 45.22 132 LEU A O 1
ATOM 712 N N . GLU A 1 112 ? 23.137 90.658 107.685 1.00 41.72 133 GLU A N 1
ATOM 713 C CA . GLU A 1 112 ? 23.411 89.508 108.541 1.00 47.21 133 GLU A CA 1
ATOM 714 C C . GLU A 1 112 ? 23.720 88.236 107.755 1.00 45.39 133 GLU A C 1
ATOM 715 O O . GLU A 1 112 ? 24.629 87.488 108.114 1.00 46.96 133 GLU A O 1
ATOM 721 N N . ARG A 1 113 ? 22.962 87.984 106.692 1.00 41.78 134 ARG A N 1
ATOM 722 C CA A ARG A 1 113 ? 23.088 86.735 105.950 0.51 46.92 134 ARG A CA 1
ATOM 723 C CA B ARG A 1 113 ? 23.099 86.734 105.953 0.49 46.34 134 ARG A CA 1
ATOM 724 C C . ARG A 1 113 ? 24.266 86.751 104.973 1.00 36.72 134 ARG A C 1
ATOM 725 O O . ARG A 1 113 ? 24.811 85.700 104.637 1.00 38.90 134 ARG A O 1
ATOM 740 N N . THR A 1 114 ? 24.659 87.939 104.519 1.00 38.14 135 THR A N 1
ATOM 741 C CA . THR A 1 114 ? 25.769 88.050 103.571 1.00 32.92 135 THR A CA 1
ATOM 742 C C . THR A 1 114 ? 27.059 88.510 104.244 1.00 38.71 135 THR A C 1
ATOM 743 O O . THR A 1 114 ? 28.156 88.217 103.770 1.00 43.78 135 THR A O 1
ATOM 747 N N . GLY A 1 115 ? 26.924 89.243 105.343 1.00 38.14 136 GLY A N 1
ATOM 748 C CA . GLY A 1 115 ? 28.077 89.777 106.042 1.00 32.39 136 GLY A CA 1
ATOM 749 C C . GLY A 1 115 ? 28.694 90.969 105.331 1.00 37.50 136 GLY A C 1
ATOM 750 O O . GLY A 1 115 ? 29.743 91.461 105.740 1.00 42.50 136 GLY A O 1
ATOM 751 N N . TYR A 1 116 ? 28.049 91.433 104.263 1.00 31.31 137 TYR A N 1
ATOM 752 C CA . TYR A 1 116 ? 28.568 92.561 103.484 1.00 33.02 137 TYR A CA 1
ATOM 753 C C . TYR A 1 116 ? 28.528 93.861 104.278 1.00 41.57 137 TYR A C 1
ATOM 754 O O . TYR A 1 116 ? 27.662 94.050 105.131 1.00 43.55 137 TYR A O 1
ATOM 763 N N . THR A 1 117 ? 29.462 94.758 103.982 1.00 40.91 138 THR A N 1
ATOM 764 C CA . THR A 1 117 ? 29.437 96.098 104.547 1.00 39.04 138 THR A CA 1
ATOM 765 C C . THR A 1 117 ? 28.410 96.962 103.824 1.00 42.97 138 THR A C 1
ATOM 766 O O . THR A 1 117 ? 28.101 96.727 102.653 1.00 42.80 138 THR A O 1
ATOM 770 N N . LEU A 1 118 ? 27.881 97.954 104.531 1.00 42.22 139 LEU A N 1
ATOM 771 C CA . LEU A 1 118 ? 27.061 98.990 103.917 1.00 38.11 139 LEU A CA 1
ATOM 772 C C . LEU A 1 118 ? 27.564 100.357 104.370 1.00 40.29 139 LEU A C 1
ATOM 773 O O . LEU A 1 118 ? 27.546 100.667 105.560 1.00 50.28 139 LEU A O 1
ATOM 778 N N . ASP A 1 119 ? 28.017 101.170 103.422 1.00 37.30 140 ASP A N 1
ATOM 779 C CA . ASP A 1 119 ? 28.568 102.480 103.753 1.00 43.01 140 ASP A CA 1
ATOM 780 C C . ASP A 1 119 ? 27.824 103.601 103.035 1.00 51.25 140 ASP A C 1
ATOM 781 O O . ASP A 1 119 ? 27.670 103.579 101.814 1.00 50.04 140 ASP A O 1
ATOM 786 N N . VAL A 1 120 ? 27.375 104.588 103.802 1.00 44.38 141 VAL A N 1
ATOM 787 C CA . VAL A 1 120 ? 26.543 105.654 103.262 1.00 48.72 141 VAL A CA 1
ATOM 788 C C . VAL A 1 120 ? 27.244 107.006 103.268 1.00 51.76 141 VAL A C 1
ATOM 789 O O . VAL A 1 120 ? 27.711 107.471 104.308 1.00 51.87 141 VAL A O 1
ATOM 793 N N . THR A 1 121 ? 27.317 107.626 102.093 1.00 47.79 142 THR A N 1
ATOM 794 C CA . THR A 1 121 ? 27.813 108.990 101.957 1.00 41.00 142 THR A CA 1
ATOM 795 C C . THR A 1 121 ? 26.686 109.895 101.464 1.00 42.15 142 THR A C 1
ATOM 796 O O . THR A 1 121 ? 25.595 109.416 101.161 1.00 44.08 142 THR A O 1
ATOM 800 N N . THR A 1 122 ? 26.950 111.196 101.374 1.00 45.67 143 THR A N 1
ATOM 801 C CA . THR A 1 122 ? 25.927 112.142 100.938 1.00 46.79 143 THR A CA 1
ATOM 802 C C . THR A 1 122 ? 25.498 111.887 99.496 1.00 50.03 143 THR A C 1
ATOM 803 O O . THR A 1 122 ? 24.360 112.168 99.121 1.00 57.89 143 THR A O 1
ATOM 807 N N . GLY A 1 123 ? 26.406 111.350 98.689 1.00 44.67 144 GLY A N 1
ATOM 808 C CA . GLY A 1 123 ? 26.113 111.118 97.287 1.00 48.45 144 GLY A CA 1
ATOM 809 C C . GLY A 1 123 ? 25.980 109.659 96.887 1.00 47.04 144 GLY A C 1
ATOM 810 O O . GLY A 1 123 ? 25.717 109.360 95.721 1.00 43.65 144 GLY A O 1
ATOM 811 N N . GLN A 1 124 ? 26.144 108.748 97.843 1.00 40.88 145 GLN A N 1
ATOM 812 C CA . GLN A 1 124 ? 26.181 107.326 97.513 1.00 41.97 145 GLN A CA 1
ATOM 813 C C . GLN A 1 124 ? 25.872 106.395 98.691 1.00 45.70 145 GLN A C 1
ATOM 814 O O . GLN A 1 124 ? 26.262 106.655 99.831 1.00 44.48 145 GLN A O 1
ATOM 820 N N . ARG A 1 125 ? 25.156 105.313 98.398 1.00 39.19 146 ARG A N 1
ATOM 821 C CA . ARG A 1 125 ? 24.970 104.215 99.343 1.00 33.35 146 ARG A CA 1
ATOM 822 C C . ARG A 1 125 ? 25.640 102.967 98.766 1.00 38.11 146 ARG A C 1
ATOM 823 O O . ARG A 1 125 ? 25.242 102.470 97.712 1.00 38.19 146 ARG A O 1
ATOM 831 N N . LYS A 1 126 ? 26.667 102.473 99.450 1.00 34.82 147 LYS A N 1
ATOM 832 C CA . LYS A 1 126 ? 27.509 101.426 98.887 1.00 31.75 147 LYS A CA 1
ATOM 833 C C . LYS A 1 126 ? 27.398 100.099 99.624 1.00 35.89 147 LYS A C 1
ATOM 834 O O . LYS A 1 126 ? 27.636 100.019 100.831 1.00 40.91 147 LYS A O 1
ATOM 840 N N . TYR A 1 127 ? 27.053 99.061 98.869 1.00 35.26 148 TYR A N 1
ATOM 841 C CA . TYR A 1 127 ? 26.923 97.700 99.376 1.00 34.99 148 TYR A CA 1
ATOM 842 C C . TYR A 1 127 ? 28.108 96.854 98.931 1.00 36.21 148 TYR A C 1
ATOM 843 O O . TYR A 1 127 ? 28.375 96.739 97.736 1.00 34.83 148 TYR A O 1
ATOM 852 N N . GLY A 1 128 ? 28.818 96.267 99.887 1.00 33.62 149 GLY A N 1
ATOM 853 C CA . GLY A 1 128 ? 30.013 95.499 99.575 1.00 35.02 149 GLY A CA 1
ATOM 854 C C . GLY A 1 128 ? 31.117 96.345 98.963 1.00 38.55 149 GLY A C 1
ATOM 855 O O . GLY A 1 128 ? 31.317 97.494 99.353 1.00 38.92 149 GLY A O 1
ATOM 856 N N . GLY A 1 129 ? 31.836 95.773 98.002 1.00 39.60 150 GLY A N 1
ATOM 857 C CA . GLY A 1 129 ? 32.930 96.462 97.336 1.00 37.08 150 GLY A CA 1
ATOM 858 C C . GLY A 1 129 ? 34.119 96.792 98.220 1.00 43.88 150 GLY A C 1
ATOM 859 O O . GLY A 1 129 ? 34.398 97.963 98.475 1.00 43.44 150 GLY A O 1
ATOM 860 N N . PRO A 1 130 ? 34.854 95.762 98.668 1.00 37.99 151 PRO A N 1
ATOM 861 C CA . PRO A 1 130 ? 34.671 94.348 98.327 1.00 46.32 151 PRO A CA 1
ATOM 862 C C . PRO A 1 130 ? 33.720 93.611 99.277 1.00 50.75 151 PRO A C 1
ATOM 863 O O . PRO A 1 130 ? 33.375 94.150 100.331 1.00 41.39 151 PRO A O 1
ATOM 867 N N . PRO A 1 131 ? 33.296 92.390 98.900 1.00 40.58 152 PRO A N 1
ATOM 868 C CA . PRO A 1 131 ? 32.600 91.476 99.813 1.00 37.67 152 PRO A CA 1
ATOM 869 C C . PRO A 1 131 ? 33.556 91.017 100.906 1.00 44.50 152 PRO A C 1
ATOM 870 O O . PRO A 1 131 ? 34.757 91.228 100.759 1.00 39.95 152 PRO A O 1
ATOM 874 N N . PRO A 1 132 ? 33.044 90.394 101.980 1.00 40.80 153 PRO A N 1
ATOM 875 C CA . PRO A 1 132 ? 33.959 89.823 102.972 1.00 37.85 153 PRO A CA 1
ATOM 876 C C . PRO A 1 132 ? 34.848 88.745 102.362 1.00 47.74 153 PRO A C 1
ATOM 877 O O . PRO A 1 132 ? 34.403 88.025 101.464 1.00 42.33 153 PRO A O 1
ATOM 881 N N . HIS A 1 133 ? 36.081 88.645 102.850 1.00 44.00 154 HIS A N 1
ATOM 882 C CA . HIS A 1 133 ? 37.006 87.587 102.452 1.00 41.01 154 HIS A CA 1
ATOM 883 C C . HIS A 1 133 ? 37.173 87.473 100.938 1.00 41.21 154 HIS A C 1
ATOM 884 O O . HIS A 1 133 ? 37.174 86.374 100.384 1.00 48.31 154 HIS A O 1
ATOM 891 N N . TRP A 1 134 ? 37.311 88.612 100.269 1.00 39.89 155 TRP A N 1
ATOM 892 C CA . TRP A 1 134 ? 37.584 88.602 98.839 1.00 44.08 155 TRP A CA 1
ATOM 893 C C . TRP A 1 134 ? 39.088 88.642 98.595 1.00 50.26 155 TRP A C 1
ATOM 894 O O . TRP A 1 134 ? 39.782 89.529 99.089 1.00 45.34 155 TRP A O 1
ATOM 905 N N . GLU A 1 135 ? 39.588 87.673 97.837 1.00 54.65 156 GLU A N 1
ATOM 906 C CA . GLU A 1 135 ? 41.010 87.619 97.522 1.00 58.02 156 GLU A CA 1
ATOM 907 C C . GLU A 1 135 ? 41.250 87.839 96.035 1.00 55.05 156 GLU A C 1
ATOM 908 O O . GLU A 1 135 ? 40.520 87.318 95.193 1.00 56.22 156 GLU A O 1
ATOM 910 N N . GLY A 1 136 ? 42.273 88.624 95.720 1.00 56.45 157 GLY A N 1
ATOM 911 C CA . GLY A 1 136 ? 42.717 88.773 94.349 1.00 57.09 157 GLY A CA 1
ATOM 912 C C . GLY A 1 136 ? 42.094 89.923 93.588 1.00 48.60 157 GLY A C 1
ATOM 913 O O . GLY A 1 136 ? 41.620 90.898 94.173 1.00 50.72 157 GLY A O 1
ATOM 914 N N . ASN A 1 137 ? 42.102 89.791 92.266 1.00 49.89 158 ASN A N 1
ATOM 915 C CA . ASN A 1 137 ? 41.627 90.827 91.362 1.00 44.13 158 ASN A CA 1
ATOM 916 C C . ASN A 1 137 ? 40.159 91.190 91.569 1.00 52.45 158 ASN A C 1
ATOM 917 O O . ASN A 1 137 ? 39.310 90.318 91.750 1.00 56.97 158 ASN A O 1
ATOM 922 N N . VAL A 1 138 ? 39.869 92.486 91.543 1.00 43.03 159 VAL A N 1
ATOM 923 C CA . VAL A 1 138 ? 38.494 92.951 91.516 1.00 39.68 159 VAL A CA 1
ATOM 924 C C . VAL A 1 138 ? 37.907 92.589 90.156 1.00 47.45 159 VAL A C 1
ATOM 925 O O . VAL A 1 138 ? 38.641 92.503 89.166 1.00 42.87 159 VAL A O 1
ATOM 929 N N . PRO A 1 139 ? 36.591 92.335 90.106 1.00 43.49 160 PRO A N 1
ATOM 930 C CA . PRO A 1 139 ? 35.928 92.053 88.828 1.00 45.79 160 PRO A CA 1
ATOM 931 C C . PRO A 1 139 ? 36.128 93.170 87.796 1.00 51.24 160 PRO A C 1
ATOM 932 O O . PRO A 1 139 ? 36.415 92.874 86.634 1.00 44.24 160 PRO A O 1
ATOM 936 N N . GLY A 1 140 ? 35.989 94.426 88.216 1.00 36.25 161 GLY A N 1
ATOM 937 C CA . GLY A 1 140 ? 36.215 95.552 87.324 1.00 39.46 161 GLY A CA 1
ATOM 938 C C . GLY A 1 140 ? 35.010 95.926 86.476 1.00 48.17 161 GLY A C 1
ATOM 939 O O . GLY A 1 140 ? 33.946 95.318 86.591 1.00 38.03 161 GLY A O 1
ATOM 940 N N . ASN A 1 141 ? 35.189 96.922 85.611 1.00 41.06 162 ASN A N 1
ATOM 941 C CA . ASN A 1 141 ? 34.106 97.465 84.793 1.00 43.14 162 ASN A CA 1
ATOM 942 C C . ASN A 1 141 ? 33.470 96.447 83.849 1.00 38.44 162 ASN A C 1
ATOM 943 O O . ASN A 1 141 ? 32.300 96.575 83.494 1.00 36.90 162 ASN A O 1
ATOM 948 N N . GLY A 1 142 ? 34.238 95.443 83.437 1.00 35.33 163 GLY A N 1
ATOM 949 C CA . GLY A 1 142 ? 33.716 94.401 82.566 1.00 34.82 163 GLY A CA 1
ATOM 950 C C . GLY A 1 142 ? 32.611 93.557 83.195 1.00 45.01 163 GLY A C 1
ATOM 951 O O . GLY A 1 142 ? 31.881 92.850 82.495 1.00 39.58 163 GLY A O 1
ATOM 952 N N . CYS A 1 143 ? 32.481 93.629 84.516 1.00 34.21 164 CYS A N 1
ATOM 953 C CA . CYS A 1 143 ? 31.490 92.823 85.229 1.00 30.81 164 CYS A CA 1
ATOM 954 C C . CYS A 1 143 ? 30.397 93.684 85.834 1.00 31.42 164 CYS A C 1
ATOM 955 O O . CYS A 1 143 ? 29.609 93.221 86.668 1.00 31.55 164 CYS A O 1
ATOM 958 N N . GLU A 1 144 ? 30.346 94.936 85.396 1.00 28.39 165 GLU A N 1
ATOM 959 C CA . GLU A 1 144 ? 29.440 95.922 85.970 1.00 34.14 165 GLU A CA 1
ATOM 960 C C . GLU A 1 144 ? 28.277 96.242 85.036 1.00 32.96 165 GLU A C 1
ATOM 961 O O . GLU A 1 144 ? 28.426 96.235 83.812 1.00 31.22 165 GLU A O 1
ATOM 967 N N . VAL A 1 145 ? 27.113 96.511 85.615 1.00 28.73 166 VAL A N 1
ATOM 968 C CA . VAL A 1 145 ? 26.002 97.023 84.829 1.00 31.92 166 VAL A CA 1
ATOM 969 C C . VAL A 1 145 ? 25.554 98.370 85.381 1.00 33.67 166 VAL A C 1
ATOM 970 O O . VAL A 1 145 ? 25.723 98.667 86.567 1.00 34.28 166 VAL A O 1
ATOM 974 N N . PHE A 1 146 ? 25.016 99.194 84.494 1.00 32.89 167 PHE A N 1
ATOM 975 C CA . PHE A 1 146 ? 24.351 100.425 84.879 1.00 32.23 167 PHE A CA 1
ATOM 976 C C . PHE A 1 146 ? 22.863 100.134 85.075 1.00 38.80 167 PHE A C 1
ATOM 977 O O . PHE A 1 146 ? 22.241 99.464 84.246 1.00 29.83 167 PHE A O 1
ATOM 985 N N . CYS A 1 147 ? 22.294 100.623 86.172 1.00 34.32 168 CYS A N 1
ATOM 986 C CA . CYS A 1 147 ? 20.860 100.468 86.404 1.00 36.60 168 CYS A CA 1
ATOM 987 C C . CYS A 1 147 ? 20.198 101.830 86.542 1.00 38.29 168 CYS A C 1
ATOM 988 O O . CYS A 1 147 ? 20.360 102.504 87.561 1.00 35.40 168 CYS A O 1
ATOM 991 N N . GLY A 1 148 ? 19.454 102.234 85.514 1.00 33.20 169 GLY A N 1
ATOM 992 C CA . GLY A 1 148 ? 18.837 103.549 85.494 1.00 31.19 169 GLY A CA 1
ATOM 993 C C . GLY A 1 148 ? 17.324 103.519 85.611 1.00 36.43 169 GLY A C 1
ATOM 994 O O . GLY A 1 148 ? 16.719 102.445 85.614 1.00 38.45 169 GLY A O 1
ATOM 995 N N . LYS A 1 149 ? 16.726 104.707 85.702 1.00 36.78 170 LYS A N 1
ATOM 996 C CA . LYS A 1 149 ? 15.284 104.878 85.866 1.00 47.73 170 LYS A CA 1
ATOM 997 C C . LYS A 1 149 ? 14.781 104.228 87.156 1.00 52.56 170 LYS A C 1
ATOM 998 O O . LYS A 1 149 ? 13.664 103.715 87.208 1.00 42.30 170 LYS A O 1
ATOM 1004 N N . ILE A 1 150 ? 15.615 104.251 88.190 1.00 40.45 171 ILE A N 1
ATOM 1005 C CA . ILE A 1 150 ? 15.209 103.788 89.511 1.00 41.29 171 ILE A CA 1
ATOM 1006 C C . ILE A 1 150 ? 14.271 104.805 90.150 1.00 43.64 171 ILE A C 1
ATOM 1007 O O . ILE A 1 150 ? 14.576 105.997 90.167 1.00 48.08 171 ILE A O 1
ATOM 1012 N N . PRO A 1 151 ? 13.120 104.346 90.669 1.00 43.34 172 PRO A N 1
ATOM 1013 C CA . PRO A 1 151 ? 12.236 105.257 91.407 1.00 45.51 172 PRO A CA 1
ATOM 1014 C C . PRO A 1 151 ? 12.988 105.920 92.558 1.00 44.35 172 PRO A C 1
ATOM 1015 O O . PRO A 1 151 ? 13.686 105.233 93.305 1.00 43.53 172 PRO A O 1
ATOM 1019 N N . LYS A 1 152 ? 12.850 107.236 92.690 1.00 50.84 173 LYS A N 1
ATOM 1020 C CA . LYS A 1 152 ? 13.691 108.014 93.599 1.00 56.58 173 LYS A CA 1
ATOM 1021 C C . LYS A 1 152 ? 13.500 107.643 95.065 1.00 60.44 173 LYS A C 1
ATOM 1022 O O . LYS A 1 152 ? 14.318 108.004 95.911 1.00 64.36 173 LYS A O 1
ATOM 1024 N N . ASP A 1 153 ? 12.427 106.916 95.361 1.00 47.10 174 ASP A N 1
ATOM 1025 C CA . ASP A 1 153 ? 12.121 106.525 96.730 1.00 46.20 174 ASP A CA 1
ATOM 1026 C C . ASP A 1 153 ? 12.652 105.134 97.065 1.00 45.25 174 ASP A C 1
ATOM 1027 O O . ASP A 1 153 ? 12.493 104.660 98.188 1.00 56.21 174 ASP A O 1
ATOM 1029 N N . MET A 1 154 ? 13.281 104.482 96.090 1.00 43.67 175 MET A N 1
ATOM 1030 C CA . MET A 1 154 ? 13.785 103.123 96.277 1.00 43.91 175 MET A CA 1
ATOM 1031 C C . MET A 1 154 ? 15.209 103.085 96.831 1.00 48.63 175 MET A C 1
ATOM 1032 O O . MET A 1 154 ? 16.064 103.881 96.442 1.00 46.31 175 MET A O 1
ATOM 1037 N N . TYR A 1 155 ? 15.460 102.140 97.732 1.00 41.52 176 TYR A N 1
ATOM 1038 C CA . TYR A 1 155 ? 16.783 101.982 98.321 1.00 46.84 176 TYR A CA 1
ATOM 1039 C C . TYR A 1 155 ? 17.297 100.572 98.090 1.00 42.79 176 TYR A C 1
ATOM 1040 O O . TYR A 1 155 ? 16.632 99.765 97.444 1.00 40.94 176 TYR A O 1
ATOM 1049 N N . GLU A 1 156 ? 18.480 100.278 98.617 1.00 37.34 177 GLU A N 1
ATOM 1050 C CA . GLU A 1 156 ? 19.162 99.026 98.303 1.00 38.60 177 GLU A CA 1
ATOM 1051 C C . GLU A 1 156 ? 18.492 97.804 98.935 1.00 40.92 177 GLU A C 1
ATOM 1052 O O . GLU A 1 156 ? 18.788 96.669 98.561 1.00 38.08 177 GLU A O 1
ATOM 1058 N N . ASP A 1 157 ? 17.584 98.028 99.880 1.00 41.67 178 ASP A N 1
ATOM 1059 C CA . ASP A 1 157 ? 16.862 96.915 100.487 1.00 46.33 178 ASP A CA 1
ATOM 1060 C C . ASP A 1 157 ? 15.996 96.207 99.444 1.00 41.90 178 ASP A C 1
ATOM 1061 O O . ASP A 1 157 ? 15.671 95.032 99.587 1.00 45.52 178 ASP A O 1
ATOM 1066 N N . GLU A 1 158 ? 15.645 96.923 98.382 1.00 40.56 179 GLU A N 1
ATOM 1067 C CA . GLU A 1 158 ? 14.850 96.350 97.304 1.00 40.78 179 GLU A CA 1
ATOM 1068 C C . GLU A 1 158 ? 15.710 96.015 96.087 1.00 41.49 179 GLU A C 1
ATOM 1069 O O . GLU A 1 158 ? 15.399 95.101 95.328 1.00 42.42 179 GLU A O 1
ATOM 1075 N N . LEU A 1 159 ? 16.795 96.758 95.905 1.00 32.26 180 LEU A N 1
ATOM 1076 C CA . LEU A 1 159 ? 17.649 96.574 94.738 1.00 38.00 180 LEU A CA 1
ATOM 1077 C C . LEU A 1 159 ? 18.537 95.337 94.863 1.00 42.90 180 LEU A C 1
ATOM 1078 O O . LEU A 1 159 ? 18.759 94.622 93.885 1.00 41.37 180 LEU A O 1
ATOM 1083 N N . ILE A 1 160 ? 19.038 95.083 96.068 1.00 33.90 181 ILE A N 1
ATOM 1084 C CA . ILE A 1 160 ? 19.926 93.942 96.293 1.00 34.26 181 ILE A CA 1
ATOM 1085 C C . ILE A 1 160 ? 19.257 92.580 96.014 1.00 27.74 181 ILE A C 1
ATOM 1086 O O . ILE A 1 160 ? 19.829 91.767 95.290 1.00 36.90 181 ILE A O 1
ATOM 1091 N N . PRO A 1 161 ? 18.044 92.324 96.558 1.00 34.06 182 PRO A N 1
ATOM 1092 C CA . PRO A 1 161 ? 17.452 91.011 96.252 1.00 36.37 182 PRO A CA 1
ATOM 1093 C C . PRO A 1 161 ? 17.135 90.831 94.767 1.00 38.05 182 PRO A C 1
ATOM 1094 O O . PRO A 1 161 ? 17.122 89.707 94.266 1.00 47.58 182 PRO A O 1
ATOM 1098 N N . LEU A 1 162 ? 16.893 91.935 94.071 1.00 37.83 183 LEU A N 1
ATOM 1099 C CA . LEU A 1 162 ? 16.643 91.890 92.636 1.00 42.81 183 LEU A CA 1
ATOM 1100 C C . LEU A 1 162 ? 17.866 91.379 91.868 1.00 34.49 183 LEU A C 1
ATOM 1101 O O . LEU A 1 162 ? 17.765 90.466 91.053 1.00 33.00 183 LEU A O 1
ATOM 1106 N N . PHE A 1 163 ? 19.026 91.964 92.133 1.00 31.28 184 PHE A N 1
ATOM 1107 C CA . PHE A 1 163 ? 20.222 91.614 91.370 1.00 33.15 184 PHE A CA 1
ATOM 1108 C C . PHE A 1 163 ? 20.901 90.344 91.890 1.00 38.00 184 PHE A C 1
ATOM 1109 O O . PHE A 1 163 ? 21.696 89.729 91.183 1.00 39.35 184 PHE A O 1
ATOM 1117 N N . GLU A 1 164 ? 20.565 89.935 93.110 1.00 34.41 185 GLU A N 1
ATOM 1118 C CA . GLU A 1 164 ? 21.103 88.697 93.674 1.00 38.90 185 GLU A CA 1
ATOM 1119 C C . GLU A 1 164 ? 20.696 87.453 92.877 1.00 38.54 185 GLU A C 1
ATOM 1120 O O . GLU A 1 164 ? 21.398 86.444 92.899 1.00 41.52 185 GLU A O 1
ATOM 1126 N N . ASN A 1 165 ? 19.566 87.524 92.176 1.00 38.44 186 ASN A N 1
ATOM 1127 C CA . ASN A 1 165 ? 19.104 86.404 91.355 1.00 39.56 186 ASN A CA 1
ATOM 1128 C C . ASN A 1 165 ? 19.942 86.187 90.094 1.00 36.37 186 ASN A C 1
ATOM 1129 O O . ASN A 1 165 ? 19.836 85.145 89.448 1.00 37.14 186 ASN A O 1
ATOM 1144 N N . GLY A 1 167 ? 23.402 86.640 89.784 1.00 38.84 188 GLY A N 1
ATOM 1145 C CA . GLY A 1 167 ? 24.743 86.165 90.057 1.00 36.55 188 GLY A CA 1
ATOM 1146 C C . GLY A 1 167 ? 25.174 86.643 91.427 1.00 36.49 188 GLY A C 1
ATOM 1147 O O . GLY A 1 167 ? 24.334 86.986 92.258 1.00 41.47 188 GLY A O 1
ATOM 1148 N N . ILE A 1 168 ? 26.478 86.675 91.667 1.00 37.22 189 ILE A N 1
ATOM 1149 C CA . ILE A 1 168 ? 26.987 87.126 92.954 1.00 36.43 189 ILE A CA 1
ATOM 1150 C C . ILE A 1 168 ? 27.386 88.590 92.886 1.00 31.28 189 ILE A C 1
ATOM 1151 O O . ILE A 1 168 ? 28.256 88.971 92.101 1.00 33.24 189 ILE A O 1
ATOM 1156 N N . ILE A 1 169 ? 26.739 89.408 93.707 1.00 31.27 190 ILE A N 1
ATOM 1157 C CA . ILE A 1 169 ? 27.048 90.830 93.758 1.00 34.49 190 ILE A CA 1
ATOM 1158 C C . ILE A 1 169 ? 28.393 91.060 94.435 1.00 32.48 190 ILE A C 1
ATOM 1159 O O . ILE A 1 169 ? 28.625 90.584 95.548 1.00 33.71 190 ILE A O 1
ATOM 1164 N N . TRP A 1 170 ? 29.279 91.778 93.752 1.00 32.84 191 TRP A N 1
ATOM 1165 C CA . TRP A 1 170 ? 30.561 92.161 94.333 1.00 30.98 191 TRP A CA 1
ATOM 1166 C C . TRP A 1 170 ? 30.398 93.516 95.007 1.00 36.96 191 TRP A C 1
ATOM 1167 O O . TRP A 1 170 ? 30.858 93.719 96.133 1.00 32.60 191 TRP A O 1
ATOM 1178 N N . ASP A 1 171 ? 29.745 94.446 94.315 1.00 33.62 192 ASP A N 1
ATOM 1179 C CA . ASP A 1 171 ? 29.250 95.644 94.986 1.00 32.51 192 ASP A CA 1
ATOM 1180 C C . ASP A 1 171 ? 28.020 96.226 94.301 1.00 38.44 192 ASP A C 1
ATOM 1181 O O . ASP A 1 171 ? 27.684 95.865 93.172 1.00 32.52 192 ASP A O 1
ATOM 1186 N N . LEU A 1 172 ? 27.344 97.115 95.014 1.00 30.35 193 LEU A N 1
ATOM 1187 C CA . LEU A 1 172 ? 26.208 97.838 94.475 1.00 31.74 193 LEU A CA 1
ATOM 1188 C C . LEU A 1 172 ? 26.307 99.268 94.975 1.00 32.49 193 LEU A C 1
ATOM 1189 O O . LEU A 1 172 ? 26.455 99.506 96.174 1.00 38.46 193 LEU A O 1
ATOM 1194 N N . ARG A 1 173 ? 26.242 100.217 94.055 1.00 31.64 194 ARG A N 1
ATOM 1195 C CA . ARG A 1 173 ? 26.387 101.619 94.415 1.00 29.49 194 ARG A CA 1
ATOM 1196 C C . ARG A 1 173 ? 25.187 102.410 93.935 1.00 40.24 194 ARG A C 1
ATOM 1197 O O . ARG A 1 173 ? 25.044 102.679 92.743 1.00 39.63 194 ARG A O 1
ATOM 1205 N N . LEU A 1 174 ? 24.319 102.759 94.878 1.00 36.34 195 LEU A N 1
ATOM 1206 C CA . LEU A 1 174 ? 23.151 103.580 94.605 1.00 31.80 195 LEU A CA 1
ATOM 1207 C C . LEU A 1 174 ? 23.519 105.049 94.751 1.00 36.51 195 LEU A C 1
ATOM 1208 O O . LEU A 1 174 ? 23.963 105.477 95.816 1.00 37.20 195 LEU A O 1
ATOM 1213 N N . MET A 1 175 ? 23.339 105.820 93.682 1.00 30.19 196 MET A N 1
ATOM 1214 C CA . MET A 1 175 ? 23.750 107.217 93.690 1.00 27.55 196 MET A CA 1
ATOM 1215 C C . MET A 1 175 ? 22.656 108.093 94.286 1.00 38.37 196 MET A C 1
ATOM 1216 O O . MET A 1 175 ? 21.474 107.919 93.980 1.00 38.67 196 MET A O 1
ATOM 1221 N N . MET A 1 176 ? 23.060 109.035 95.135 1.00 37.07 197 MET A N 1
ATOM 1222 C CA . MET A 1 176 ? 22.117 109.805 95.941 1.00 43.97 197 MET A CA 1
ATOM 1223 C C . MET A 1 176 ? 22.169 111.304 95.660 1.00 46.32 197 MET A C 1
ATOM 1224 O O . MET A 1 176 ? 23.197 111.837 95.250 1.00 53.43 197 MET A O 1
ATOM 1229 N N . ASP A 1 177 ? 21.043 111.972 95.886 1.00 59.47 198 ASP A N 1
ATOM 1230 C CA . ASP A 1 177 ? 20.958 113.422 95.767 1.00 62.94 198 ASP A CA 1
ATOM 1231 C C . ASP A 1 177 ? 21.096 114.047 97.151 1.00 57.04 198 ASP A C 1
ATOM 1232 O O . ASP A 1 177 ? 20.165 113.987 97.954 1.00 64.09 198 ASP A O 1
ATOM 1237 N N . PRO A 1 178 ? 22.262 114.648 97.432 1.00 51.89 199 PRO A N 1
ATOM 1238 C CA . PRO A 1 178 ? 22.564 115.246 98.737 1.00 63.89 199 PRO A CA 1
ATOM 1239 C C . PRO A 1 178 ? 21.572 116.342 99.112 1.00 81.10 199 PRO A C 1
ATOM 1240 O O . PRO A 1 178 ? 21.392 116.632 100.294 1.00 91.50 199 PRO A O 1
ATOM 1244 N N . MET A 1 179 ? 20.941 116.940 98.107 1.00 78.59 200 MET A N 1
ATOM 1245 C CA . MET A 1 179 ? 19.929 117.962 98.332 1.00 86.41 200 MET A CA 1
ATOM 1246 C C . MET A 1 179 ? 18.680 117.374 98.982 1.00 92.12 200 MET A C 1
ATOM 1247 O O . MET A 1 179 ? 18.129 117.948 99.923 1.00 97.96 200 MET A O 1
ATOM 1252 N N . THR A 1 180 ? 18.243 116.224 98.479 1.00 79.88 201 THR A N 1
ATOM 1253 C CA . THR A 1 180 ? 16.950 115.662 98.859 1.00 80.64 201 THR A CA 1
ATOM 1254 C C . THR A 1 180 ? 17.068 114.423 99.747 1.00 8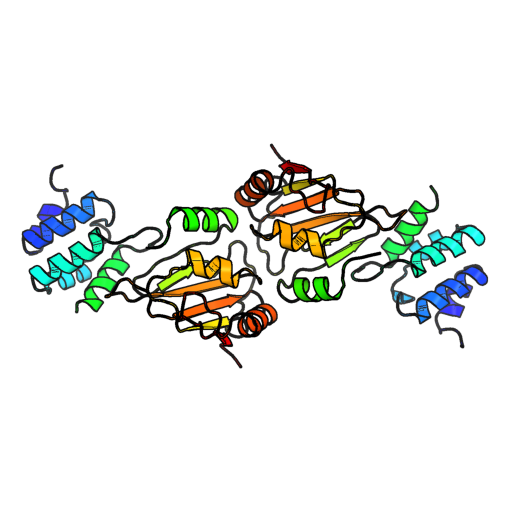1.38 201 THR A C 1
ATOM 1255 O O . THR A 1 180 ? 16.148 114.101 100.500 1.00 88.89 201 THR A O 1
ATOM 1259 N N . GLY A 1 181 ? 18.195 113.728 99.657 1.00 91.77 202 GLY A N 1
ATOM 1260 C CA . GLY A 1 181 ? 18.393 112.515 100.429 1.00 77.42 202 GLY A CA 1
ATOM 1261 C C . GLY A 1 181 ? 17.748 111.315 99.763 1.00 72.91 202 GLY A C 1
ATOM 1262 O O . GLY A 1 181 ? 17.730 110.218 100.321 1.00 69.78 202 GLY A O 1
ATOM 1263 N N . THR A 1 182 ? 17.204 111.536 98.570 1.00 71.35 203 THR A N 1
ATOM 1264 C CA . THR A 1 182 ? 16.664 110.460 97.745 1.00 65.46 203 THR A CA 1
ATOM 1265 C C . THR A 1 182 ? 17.676 110.131 96.652 1.00 47.44 203 THR A C 1
ATOM 1266 O O . THR A 1 182 ? 18.607 110.902 96.423 1.00 51.11 203 THR A O 1
ATOM 1270 N N . ASN A 1 183 ? 17.504 109.001 95.971 1.00 46.30 204 ASN A N 1
ATOM 1271 C CA . ASN A 1 183 ? 18.497 108.593 94.980 1.00 46.96 204 ASN A CA 1
ATOM 1272 C C . ASN A 1 183 ? 18.422 109.448 93.712 1.00 50.66 204 ASN A C 1
ATOM 1273 O O . ASN A 1 183 ? 17.441 110.162 93.490 1.00 51.48 204 ASN A O 1
ATOM 1278 N N . ARG A 1 184 ? 19.465 109.368 92.890 1.00 45.16 205 ARG A N 1
ATOM 1279 C CA . ARG A 1 184 ? 19.547 110.130 91.644 1.00 47.20 205 ARG A CA 1
ATOM 1280 C C . ARG A 1 184 ? 18.871 109.412 90.492 1.00 42.49 205 ARG A C 1
ATOM 1281 O O . ARG A 1 184 ? 18.915 109.878 89.354 1.00 45.97 205 ARG A O 1
ATOM 1286 N N . GLY A 1 185 ? 18.271 108.263 90.782 1.00 39.47 206 GLY A N 1
ATOM 1287 C CA . GLY A 1 185 ? 17.575 107.499 89.766 1.00 40.99 206 GLY A CA 1
ATOM 1288 C C . GLY A 1 185 ? 18.456 106.483 89.065 1.00 39.08 206 GLY A C 1
ATOM 1289 O O . GLY A 1 185 ? 18.046 105.874 88.078 1.00 39.19 206 GLY A O 1
ATOM 1290 N N . TYR A 1 186 ? 19.675 106.295 89.556 1.00 38.30 207 TYR A N 1
ATOM 1291 C CA . TYR A 1 186 ? 20.530 105.276 88.961 1.00 33.68 207 TYR A CA 1
ATOM 1292 C C . TYR A 1 186 ? 21.538 104.684 89.932 1.00 31.19 207 TYR A C 1
ATOM 1293 O O . TYR A 1 186 ? 21.828 105.252 90.987 1.00 33.51 207 TYR A O 1
ATOM 1302 N N . ALA A 1 187 ? 22.053 103.520 89.551 1.00 32.74 208 ALA A N 1
ATOM 1303 C CA . ALA A 1 187 ? 22.995 102.768 90.360 1.00 33.79 208 ALA A CA 1
ATOM 1304 C C . ALA A 1 187 ? 23.928 101.949 89.469 1.00 41.53 208 ALA A C 1
ATOM 1305 O O . ALA A 1 187 ? 23.634 101.708 88.295 1.00 37.90 208 ALA A O 1
ATOM 1307 N N . PHE A 1 188 ? 25.054 101.530 90.034 1.00 32.05 209 PHE A N 1
ATOM 1308 C CA . PHE A 1 188 ? 25.919 100.557 89.382 1.00 31.98 2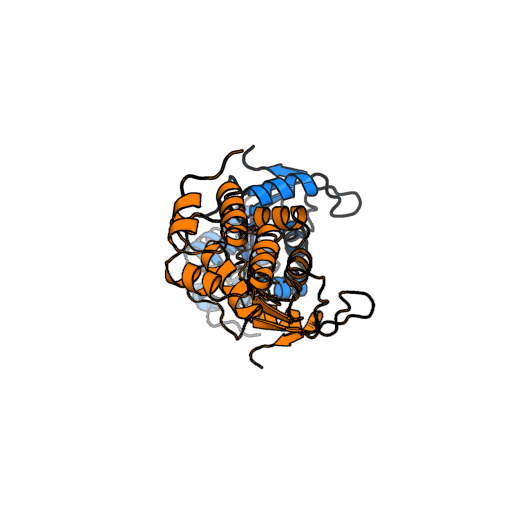09 PHE A CA 1
ATOM 1309 C C . PHE A 1 188 ? 25.944 99.278 90.201 1.00 37.52 209 PHE A C 1
ATOM 1310 O O . PHE A 1 188 ? 26.011 99.320 91.430 1.00 34.51 209 PHE A O 1
ATOM 1318 N N . VAL A 1 189 ? 25.891 98.142 89.515 1.00 28.75 210 VAL A N 1
ATOM 1319 C CA . VAL A 1 189 ? 26.042 96.850 90.168 1.00 28.04 210 VAL A CA 1
ATOM 1320 C C . VAL A 1 189 ? 27.201 96.080 89.542 1.00 36.08 210 VAL A C 1
ATOM 1321 O O . VAL A 1 189 ? 27.212 95.842 88.335 1.00 31.37 210 VAL A O 1
ATOM 1325 N N . THR A 1 190 ? 28.179 95.700 90.356 1.00 30.20 211 THR A N 1
ATOM 1326 C CA . THR A 1 190 ? 29.270 94.860 89.872 1.00 26.18 211 THR A CA 1
ATOM 1327 C C . THR A 1 190 ? 29.087 93.425 90.346 1.00 31.76 211 THR A C 1
ATOM 1328 O O . THR A 1 190 ? 28.898 93.174 91.536 1.00 31.57 211 THR A O 1
ATOM 1332 N N . PHE A 1 191 ? 29.130 92.489 89.406 1.00 30.36 212 PHE A N 1
ATOM 1333 C CA . PHE A 1 191 ? 29.061 91.074 89.735 1.00 32.84 212 PHE A CA 1
ATOM 1334 C C . PHE A 1 191 ? 30.461 90.476 89.749 1.00 42.13 212 PHE A C 1
ATOM 1335 O O . PHE A 1 191 ? 31.421 91.147 89.377 1.00 37.68 212 PHE A O 1
ATOM 1343 N N . THR A 1 192 ? 30.580 89.224 90.178 1.00 41.09 213 THR A N 1
ATOM 1344 C CA . THR A 1 192 ? 31.893 88.601 90.303 1.00 41.88 213 THR A CA 1
ATOM 1345 C C . THR A 1 192 ? 32.436 88.119 88.957 1.00 41.17 213 THR A C 1
ATOM 1346 O O . THR A 1 192 ? 33.631 87.878 88.827 1.00 56.17 213 THR A O 1
ATOM 1350 N N . ASN A 1 193 ? 31.564 87.972 87.962 1.00 36.42 214 ASN A N 1
ATOM 1351 C CA . ASN A 1 193 ? 32.022 87.721 86.593 1.00 36.77 214 ASN A CA 1
ATOM 1352 C C . ASN A 1 193 ? 31.110 88.400 85.567 1.00 41.47 214 ASN A C 1
ATOM 1353 O O . ASN A 1 193 ? 30.078 88.974 85.922 1.00 37.41 214 ASN A O 1
ATOM 1358 N N . ARG A 1 194 ? 31.497 88.339 84.296 1.00 41.27 215 ARG A N 1
ATOM 1359 C CA . ARG A 1 194 ? 30.783 89.067 83.252 1.00 41.29 215 ARG A CA 1
ATOM 1360 C C . ARG A 1 194 ? 29.510 88.344 82.823 1.00 42.94 215 ARG A C 1
ATOM 1361 O O . ARG A 1 194 ? 28.551 88.976 82.381 1.00 42.42 215 ARG A O 1
ATOM 1369 N N . GLU A 1 195 ? 29.507 87.021 82.956 1.00 34.46 216 GLU A N 1
ATOM 1370 C CA . GLU A 1 195 ? 28.341 86.223 82.604 1.00 34.44 216 GLU A CA 1
ATOM 1371 C C . GLU A 1 195 ? 27.142 86.661 83.435 1.00 41.30 216 GLU A C 1
ATOM 1372 O O . GLU A 1 195 ? 26.027 86.764 82.928 1.00 36.31 216 GLU A O 1
ATOM 1378 N N . ALA A 1 196 ? 27.387 86.934 84.712 1.00 36.26 217 ALA A N 1
ATOM 1379 C CA . ALA A 1 196 ? 26.348 87.423 85.608 1.00 35.07 217 ALA A CA 1
ATOM 1380 C C . ALA A 1 196 ? 25.869 88.802 85.168 1.00 36.26 217 ALA A C 1
ATOM 1381 O O . ALA A 1 196 ? 24.669 89.063 85.130 1.00 33.65 217 ALA A O 1
ATOM 1383 N N . ALA A 1 197 ? 26.813 89.678 84.827 1.00 31.69 218 ALA A N 1
ATOM 1384 C CA . ALA A 1 197 ? 26.478 91.022 84.361 1.00 35.13 218 ALA A CA 1
ATOM 1385 C C . ALA A 1 197 ? 25.624 90.975 83.093 1.00 41.77 218 ALA A C 1
ATOM 1386 O O . ALA A 1 197 ? 24.602 91.659 82.987 1.00 38.65 218 ALA A O 1
ATOM 1388 N N . VAL A 1 198 ? 26.050 90.156 82.139 1.00 35.95 219 VAL A N 1
ATOM 1389 C CA . VAL A 1 198 ? 25.325 89.981 80.887 1.00 31.47 219 VAL A CA 1
ATOM 1390 C C . VAL A 1 198 ? 23.948 89.384 81.156 1.00 38.13 219 VAL A C 1
ATOM 1391 O O . VAL A 1 198 ? 22.960 89.755 80.513 1.00 37.44 219 VAL A O 1
ATOM 1395 N N . ASN A 1 199 ? 23.886 88.476 82.126 1.00 36.13 220 ASN A N 1
ATOM 1396 C CA . ASN A 1 199 ? 22.627 87.867 82.538 1.00 34.06 220 ASN A CA 1
ATOM 1397 C C . ASN A 1 199 ? 21.661 88.909 83.097 1.00 41.58 220 ASN A C 1
ATOM 1398 O O . ASN A 1 199 ? 20.462 88.881 82.811 1.00 36.39 220 ASN A O 1
ATOM 1403 N N . ALA A 1 200 ? 22.194 89.826 83.899 1.00 33.13 221 ALA A N 1
ATOM 1404 C CA . ALA A 1 200 ? 21.386 90.885 84.490 1.00 39.22 221 ALA A CA 1
ATOM 1405 C C . ALA A 1 200 ? 20.800 91.793 83.410 1.00 42.77 221 ALA A C 1
ATOM 1406 O O . ALA A 1 200 ? 19.622 92.150 83.458 1.00 37.34 221 ALA A O 1
ATOM 1408 N N . VAL A 1 201 ? 21.622 92.155 82.430 1.00 32.16 222 VAL A N 1
ATOM 1409 C CA . VAL A 1 201 ? 21.160 93.001 81.335 1.00 39.28 222 VAL A CA 1
ATOM 1410 C C . VAL A 1 201 ? 20.031 92.322 80.569 1.00 39.70 222 VAL A C 1
ATOM 1411 O O . VAL A 1 201 ? 18.996 92.928 80.308 1.00 42.97 222 VAL A O 1
ATOM 1415 N N . ARG A 1 202 ? 20.230 91.053 80.233 1.00 35.51 223 ARG A N 1
ATOM 1416 C CA . ARG A 1 202 ? 19.281 90.316 79.412 1.00 42.33 223 ARG A CA 1
ATOM 1417 C C . ARG A 1 202 ? 17.936 90.116 80.111 1.00 45.27 223 ARG A C 1
ATOM 1418 O O . ARG A 1 202 ? 16.884 90.205 79.482 1.00 39.58 223 ARG A O 1
ATOM 1426 N N . GLN A 1 203 ? 17.971 89.849 81.412 1.00 41.43 224 GLN A N 1
ATOM 1427 C CA . GLN A 1 203 ? 16.757 89.493 82.136 1.00 41.93 224 GLN A CA 1
ATOM 1428 C C . GLN A 1 203 ? 16.068 90.684 82.798 1.00 50.39 224 GLN A C 1
ATOM 1429 O O . GLN A 1 203 ? 14.855 90.659 83.008 1.00 44.74 224 GLN A O 1
ATOM 1435 N N . LEU A 1 204 ? 16.831 91.723 83.126 1.00 39.17 225 LEU A N 1
ATOM 1436 C CA . LEU A 1 204 ? 16.288 92.812 83.931 1.00 37.95 225 LEU A CA 1
ATOM 1437 C C . LEU A 1 204 ? 16.131 94.137 83.195 1.00 43.21 225 LEU A C 1
ATOM 1438 O O . LEU A 1 204 ? 15.566 95.079 83.750 1.00 38.98 225 LEU A O 1
ATOM 1443 N N . ASP A 1 205 ? 16.632 94.238 81.968 1.00 38.81 226 ASP A N 1
ATOM 1444 C CA . ASP A 1 205 ? 16.381 95.457 81.208 1.00 41.26 226 ASP A CA 1
ATOM 1445 C C . ASP A 1 205 ? 14.875 95.553 80.982 1.00 46.17 226 ASP A C 1
ATOM 1446 O O . ASP A 1 205 ? 14.231 94.557 80.637 1.00 43.99 226 ASP A O 1
ATOM 1451 N N . ASN A 1 206 ? 14.327 96.743 81.219 1.00 40.12 227 ASN A N 1
ATOM 1452 C CA . ASN A 1 206 ? 12.886 97.003 81.149 1.00 49.40 227 ASN A CA 1
ATOM 1453 C C . ASN A 1 206 ? 12.082 96.237 82.198 1.00 49.86 227 ASN A C 1
ATOM 1454 O O . ASN A 1 206 ? 10.893 95.994 82.013 1.00 45.15 227 ASN A O 1
ATOM 1459 N N . HIS A 1 207 ? 12.726 95.871 83.303 1.00 39.31 228 HIS A N 1
ATOM 1460 C CA . HIS A 1 207 ? 12.019 95.214 84.401 1.00 48.58 228 HIS A CA 1
ATOM 1461 C C . HIS A 1 207 ? 11.102 96.200 85.125 1.00 47.73 228 HIS A C 1
ATOM 1462 O O . HIS A 1 207 ? 11.553 97.241 85.606 1.00 38.60 228 HIS A O 1
ATOM 1469 N N . GLU A 1 208 ? 9.817 95.867 85.195 1.00 50.39 229 GLU A N 1
ATOM 1470 C CA . GLU A 1 208 ? 8.842 96.700 85.894 1.00 47.14 229 GLU A CA 1
ATOM 1471 C C . GLU A 1 208 ? 8.981 96.515 87.406 1.00 47.09 229 GLU A C 1
ATOM 1472 O O . GLU A 1 208 ? 8.296 95.691 88.007 1.00 49.86 229 GLU A O 1
ATOM 1478 N N . ILE A 1 209 ? 9.876 97.288 88.014 1.00 47.69 230 ILE A N 1
ATOM 1479 C CA . ILE A 1 209 ? 10.222 97.107 89.421 1.00 41.37 230 ILE A CA 1
ATOM 1480 C C . ILE A 1 209 ? 9.102 97.606 90.333 1.00 42.16 230 ILE A C 1
ATOM 1481 O O . ILE A 1 209 ? 8.894 97.074 91.422 1.00 49.77 230 ILE A O 1
ATOM 1486 N N . LYS A 1 210 ? 8.385 98.626 89.872 1.00 39.68 231 LYS A N 1
ATOM 1487 C CA . LYS A 1 210 ? 7.168 99.112 90.518 1.00 43.09 231 LYS A CA 1
ATOM 1488 C C . LYS A 1 210 ? 6.150 99.317 89.409 1.00 45.92 231 LYS A C 1
ATOM 1489 O O . LYS A 1 210 ? 6.550 99.484 88.257 1.00 43.65 231 LYS A O 1
ATOM 1495 N N . PRO A 1 211 ? 4.839 99.293 89.735 1.00 44.16 232 PRO A N 1
ATOM 1496 C CA . PRO A 1 211 ? 3.817 99.466 88.695 1.00 48.23 232 PRO A CA 1
ATOM 1497 C C . PRO A 1 211 ? 4.053 100.698 87.830 1.00 50.49 232 PRO A C 1
ATOM 1498 O O . PRO A 1 211 ? 4.083 101.820 88.333 1.00 60.98 232 PRO A O 1
ATOM 1502 N N . GLY A 1 212 ? 4.238 100.473 86.534 1.00 48.16 233 GLY A N 1
ATOM 1503 C CA . GLY A 1 212 ? 4.444 101.554 85.591 1.00 44.47 233 GLY A CA 1
ATOM 1504 C C . GLY A 1 212 ? 5.871 102.066 85.544 1.00 45.61 233 GLY A C 1
ATOM 1505 O O . GLY A 1 212 ? 6.171 102.997 84.802 1.00 49.95 233 GLY A O 1
ATOM 1506 N N . LYS A 1 213 ? 6.757 101.459 86.326 1.00 45.43 234 LYS A N 1
ATOM 1507 C CA . LYS A 1 213 ? 8.143 101.919 86.384 1.00 50.20 234 LYS A CA 1
ATOM 1508 C C . LYS A 1 213 ? 9.121 100.826 85.966 1.00 49.69 234 LYS A C 1
ATOM 1509 O O . LYS A 1 213 ? 9.378 99.881 86.713 1.00 49.01 234 LYS A O 1
ATOM 1515 N N . CYS A 1 214 ? 9.662 100.968 84.760 1.00 38.70 235 CYS A N 1
ATOM 1516 C CA . CYS A 1 214 ? 10.565 99.978 84.194 1.00 40.37 235 CYS A CA 1
ATOM 1517 C C . CYS A 1 214 ? 12.022 100.433 84.245 1.00 49.40 235 CYS A C 1
ATOM 1518 O O . CYS A 1 214 ? 12.351 101.552 83.850 1.00 46.97 235 CYS A O 1
ATOM 1521 N N . LEU A 1 215 ? 12.889 99.550 84.732 1.00 46.55 236 LEU A N 1
ATOM 1522 C CA . LEU A 1 215 ? 14.309 99.856 84.867 1.00 44.52 236 LEU A CA 1
ATOM 1523 C C . LEU A 1 215 ? 15.019 99.855 83.523 1.00 38.15 236 LEU A C 1
ATOM 1524 O O . LEU A 1 215 ? 14.599 99.181 82.585 1.00 40.52 236 LEU A O 1
ATOM 1529 N N . LYS A 1 216 ? 16.100 100.620 83.438 1.00 39.00 237 LYS A N 1
ATOM 1530 C CA . LYS A 1 216 ? 16.959 100.602 82.265 1.00 36.04 237 LYS A CA 1
ATOM 1531 C C . LYS A 1 216 ? 18.312 100.021 82.659 1.00 37.14 237 LYS A C 1
ATOM 1532 O O . LYS A 1 216 ? 19.073 100.654 83.387 1.00 44.65 237 LYS A O 1
ATOM 1538 N N . ILE A 1 217 ? 18.596 98.807 82.197 1.00 33.63 238 ILE A N 1
ATOM 1539 C CA . ILE A 1 217 ? 19.843 98.129 82.543 1.00 37.23 238 ILE A CA 1
ATOM 1540 C C . ILE A 1 217 ? 20.763 98.060 81.336 1.00 41.55 238 ILE A C 1
ATOM 1541 O O . ILE A 1 217 ? 20.387 97.517 80.296 1.00 39.00 238 ILE A O 1
ATOM 1546 N N . ASN A 1 218 ? 21.963 98.615 81.476 1.00 36.09 239 ASN A N 1
ATOM 1547 C CA . ASN A 1 218 ? 22.959 98.576 80.411 1.00 32.27 239 ASN A CA 1
ATOM 1548 C C . ASN A 1 218 ? 24.276 98.001 80.904 1.00 37.66 239 ASN A C 1
ATOM 1549 O O . ASN A 1 218 ? 24.700 98.273 82.024 1.00 36.59 239 ASN A O 1
ATOM 1554 N N . ILE A 1 219 ? 24.926 97.210 80.058 1.00 33.66 240 ILE A N 1
ATOM 1555 C CA . ILE A 1 219 ? 26.249 96.705 80.377 1.00 32.19 240 ILE A CA 1
ATOM 1556 C C . ILE A 1 219 ? 27.211 97.899 80.391 1.00 40.70 240 ILE A C 1
ATOM 1557 O O . ILE A 1 219 ? 27.148 98.765 79.516 1.00 39.04 240 ILE A O 1
ATOM 1562 N N . SER A 1 220 ? 28.066 97.978 81.407 1.00 32.09 241 SER A N 1
ATOM 1563 C CA . SER A 1 220 ? 28.970 99.122 81.531 1.00 37.52 241 SER A CA 1
ATOM 1564 C C . SER A 1 220 ? 29.989 99.150 80.398 1.00 44.34 241 SER A C 1
ATOM 1565 O O . SER A 1 220 ? 30.320 100.213 79.878 1.00 41.51 241 SER A O 1
ATOM 1568 N N . VAL A 1 221 ? 30.479 97.973 80.023 1.00 40.22 242 VAL A N 1
ATOM 1569 C CA . VAL A 1 221 ? 31.428 97.846 78.925 1.00 42.46 242 VAL A CA 1
ATOM 1570 C C . VAL A 1 221 ? 30.856 96.946 77.836 1.00 42.06 242 VAL A C 1
ATOM 1571 O O . VAL A 1 221 ? 30.908 95.721 77.948 1.00 38.08 242 VAL A O 1
ATOM 1575 N N . PRO A 1 222 ? 30.291 97.555 76.784 1.00 50.24 243 PRO A N 1
ATOM 1576 C CA . PRO A 1 222 ? 29.721 96.803 75.660 1.00 57.89 243 PRO A CA 1
ATOM 1577 C C . PRO A 1 222 ? 30.785 96.013 74.902 1.00 64.42 243 PRO A C 1
ATOM 1578 O O . PRO A 1 222 ? 30.744 94.782 74.919 1.00 67.18 243 PRO A O 1
ATOM 1582 N N . GLY B 1 1 ? 35.877 52.667 64.121 1.00 98.76 22 GLY B N 1
ATOM 1583 C CA . GLY B 1 1 ? 37.312 52.823 64.272 1.00 102.34 22 GLY B CA 1
ATOM 1584 C C . GLY B 1 1 ? 37.999 51.542 64.705 1.00 105.18 22 GLY B C 1
ATOM 1585 O O . GLY B 1 1 ? 37.361 50.628 65.227 1.00 102.79 22 GLY B O 1
ATOM 1586 N N . GLU B 1 2 ? 39.308 51.476 64.486 1.00 103.16 23 GLU B N 1
ATOM 1587 C CA . GLU B 1 2 ? 40.091 50.310 64.878 1.00 102.86 23 GLU B CA 1
ATOM 1588 C C . GLU B 1 2 ? 40.436 50.367 66.363 1.00 95.94 23 GLU B C 1
ATOM 1589 O O . GLU B 1 2 ? 40.143 51.353 67.036 1.00 92.90 23 GLU B O 1
ATOM 1591 N N . ARG B 1 3 ? 41.051 49.304 66.872 1.00 82.37 24 ARG B N 1
ATOM 1592 C CA . ARG B 1 3 ? 41.489 49.269 68.262 1.00 70.35 24 ARG B CA 1
ATOM 1593 C C . ARG B 1 3 ? 42.620 50.270 68.482 1.00 71.37 24 ARG B C 1
ATOM 1594 O O . ARG B 1 3 ? 43.354 50.593 67.550 1.00 72.56 24 ARG B O 1
ATOM 1602 N N . THR B 1 4 ? 42.759 50.760 69.710 1.00 63.64 25 THR B N 1
ATOM 1603 C CA . THR B 1 4 ? 43.850 51.673 70.034 1.00 56.57 25 THR B CA 1
ATOM 1604 C C . THR B 1 4 ? 45.162 50.906 70.181 1.00 64.45 25 THR B C 1
ATOM 1605 O O . THR B 1 4 ? 45.172 49.676 70.255 1.00 62.82 25 THR B O 1
ATOM 1609 N N . GLU B 1 5 ? 46.267 51.642 70.229 1.00 58.98 26 GLU B N 1
ATOM 1610 C CA . GLU B 1 5 ? 47.593 51.044 70.337 1.00 60.01 26 GLU B CA 1
ATOM 1611 C C . GLU B 1 5 ? 47.785 50.291 71.652 1.00 59.98 26 GLU B C 1
ATOM 1612 O O . GLU B 1 5 ? 48.662 49.434 71.764 1.00 63.99 26 GLU B O 1
ATOM 1614 N N . ASP B 1 6 ? 46.961 50.612 72.644 1.00 57.54 27 ASP B N 1
ATOM 1615 C CA . ASP B 1 6 ? 47.086 50.015 73.969 1.00 57.29 27 ASP B CA 1
ATOM 1616 C C . ASP B 1 6 ? 46.274 48.731 74.106 1.00 50.38 27 ASP B C 1
ATOM 1617 O O . ASP B 1 6 ? 46.390 48.020 75.104 1.00 54.41 27 ASP B O 1
ATOM 1622 N N . TYR B 1 7 ? 45.451 48.445 73.102 1.00 44.04 28 TYR B N 1
ATOM 1623 C CA . TYR B 1 7 ? 44.649 47.224 73.083 1.00 48.34 28 TYR B CA 1
ATOM 1624 C C . TYR B 1 7 ? 45.507 45.956 73.219 1.00 49.57 28 TYR B C 1
ATOM 1625 O O . TYR B 1 7 ? 45.244 45.134 74.096 1.00 44.43 28 TYR B O 1
ATOM 1634 N N . PRO B 1 8 ? 46.549 45.794 72.377 1.00 48.81 29 PRO B N 1
ATOM 1635 C CA . PRO B 1 8 ? 47.324 44.563 72.570 1.00 40.22 29 PRO B CA 1
ATOM 1636 C C . PRO B 1 8 ? 48.101 44.549 73.887 1.00 49.35 29 PRO B C 1
ATOM 1637 O O . PRO B 1 8 ? 48.468 43.474 74.357 1.00 50.83 29 PRO B O 1
ATOM 1641 N N . LYS B 1 9 ? 48.342 45.720 74.472 1.00 46.99 30 LYS B N 1
ATOM 1642 C CA . LYS B 1 9 ? 48.985 45.789 75.781 1.00 43.67 30 LYS B CA 1
ATOM 1643 C C . LYS B 1 9 ? 48.086 45.180 76.850 1.00 50.32 30 LYS B C 1
ATOM 1644 O O . LYS B 1 9 ? 48.559 44.482 77.748 1.00 54.42 30 LYS B O 1
ATOM 1650 N N . LEU B 1 10 ? 46.788 45.448 76.748 1.00 47.30 31 LEU B N 1
ATOM 1651 C CA . LEU B 1 10 ? 45.817 44.887 77.680 1.00 39.98 31 LEU B CA 1
ATOM 1652 C C . LEU B 1 10 ? 45.782 43.368 77.555 1.00 42.42 31 LEU B C 1
ATOM 1653 O O . LEU B 1 10 ? 45.749 42.646 78.553 1.00 42.01 31 LEU B O 1
ATOM 1658 N N . LEU B 1 11 ? 45.802 42.891 76.317 1.00 43.05 32 LEU B N 1
ATOM 1659 C CA . LEU B 1 11 ? 45.768 41.459 76.045 1.00 42.42 32 LEU B CA 1
ATOM 1660 C C . LEU B 1 11 ? 47.023 40.763 76.556 1.00 44.38 32 LEU B C 1
ATOM 1661 O O . LEU B 1 11 ? 46.942 39.691 77.155 1.00 49.29 32 LEU B O 1
ATOM 1666 N N . GLU B 1 12 ? 48.179 41.380 76.320 1.00 43.13 33 GLU B N 1
ATOM 1667 C CA . GLU B 1 12 ? 49.443 40.854 76.823 1.00 52.19 33 GLU B CA 1
ATOM 1668 C C . GLU B 1 12 ? 49.412 40.756 78.338 1.00 56.19 33 GLU B C 1
ATOM 1669 O O . GLU B 1 12 ? 49.944 39.812 78.920 1.00 60.85 33 GLU B O 1
ATOM 1675 N N . TYR B 1 13 ? 48.772 41.732 78.973 1.00 52.69 34 TYR B N 1
ATOM 1676 C CA . TYR B 1 13 ? 48.709 41.779 80.425 1.00 50.11 34 TYR B CA 1
ATOM 1677 C C . TYR B 1 13 ? 47.851 40.649 80.992 1.00 52.83 34 TYR B C 1
ATOM 1678 O O . TYR B 1 13 ? 47.940 40.328 82.176 1.00 61.60 34 TYR B O 1
ATOM 1687 N N . GLY B 1 14 ? 47.020 40.051 80.146 1.00 45.13 35 GLY B N 1
ATOM 1688 C CA . GLY B 1 14 ? 46.241 38.896 80.550 1.00 44.79 35 GLY B CA 1
ATOM 1689 C C . GLY B 1 14 ? 44.781 39.188 80.842 1.00 56.04 35 GLY B C 1
ATOM 1690 O O . GLY B 1 14 ? 44.093 38.370 81.452 1.00 52.13 35 GLY B O 1
ATOM 1691 N N . LEU B 1 15 ? 44.306 40.354 80.415 1.00 45.99 36 LEU B N 1
ATOM 1692 C CA . LEU B 1 15 ? 42.887 40.675 80.521 1.00 45.48 36 LEU B CA 1
ATOM 1693 C C . LEU B 1 15 ? 42.078 39.801 79.573 1.00 48.85 36 LEU B C 1
ATOM 1694 O O . LEU B 1 15 ? 42.515 39.529 78.454 1.00 52.38 36 LEU B O 1
ATOM 1699 N N . ASP B 1 16 ? 40.908 39.357 80.025 1.00 55.89 37 ASP B N 1
ATOM 1700 C CA . ASP B 1 16 ? 39.979 38.644 79.159 1.00 50.19 37 ASP B CA 1
ATOM 1701 C C . ASP B 1 16 ? 39.729 39.502 77.929 1.00 47.56 37 ASP B C 1
ATOM 1702 O O . ASP B 1 16 ? 39.618 40.723 78.038 1.00 54.47 37 ASP B O 1
ATOM 1707 N N . LYS B 1 17 ? 39.670 38.866 76.762 1.00 44.28 38 LYS B N 1
ATOM 1708 C CA . LYS B 1 17 ? 39.519 39.591 75.502 1.00 55.76 38 LYS B CA 1
ATOM 1709 C C . LYS B 1 17 ? 38.329 40.549 75.526 1.00 50.26 38 LYS B C 1
ATOM 1710 O O . LYS B 1 17 ? 38.422 41.679 75.045 1.00 50.64 38 LYS B O 1
ATOM 1716 N N . LYS B 1 18 ? 37.219 40.096 76.101 1.00 47.86 39 LYS B N 1
ATOM 1717 C CA . LYS B 1 18 ? 36.016 40.916 76.205 1.00 52.21 39 LYS B CA 1
ATOM 1718 C C . LYS B 1 18 ? 36.221 42.137 77.102 1.00 54.70 39 LYS B C 1
ATOM 1719 O O . LYS B 1 18 ? 35.765 43.235 76.784 1.00 49.00 39 LYS B O 1
ATOM 1725 N N . VAL B 1 19 ? 36.905 41.941 78.225 1.00 51.43 40 VAL B N 1
ATOM 1726 C CA . VAL B 1 19 ? 37.176 43.034 79.152 1.00 48.91 40 VAL B CA 1
ATOM 1727 C C . VAL B 1 19 ? 38.152 44.036 78.538 1.00 48.71 40 VAL B C 1
ATOM 1728 O O . VAL B 1 19 ? 38.008 45.247 78.709 1.00 48.92 40 VAL B O 1
ATOM 1732 N N . ALA B 1 20 ? 39.141 43.521 77.814 1.00 44.82 41 ALA B N 1
ATOM 1733 C CA . ALA B 1 20 ? 40.142 44.364 77.171 1.00 50.12 41 ALA B CA 1
ATOM 1734 C C . ALA B 1 20 ? 39.522 45.211 76.065 1.00 47.39 41 ALA B C 1
ATOM 1735 O O . ALA B 1 20 ? 39.933 46.345 75.837 1.00 49.60 41 ALA B O 1
ATOM 1737 N N . GLY B 1 21 ? 38.534 44.651 75.377 1.00 45.02 42 GLY B N 1
ATOM 1738 C CA . GLY B 1 21 ? 37.877 45.355 74.294 1.00 43.34 42 GLY B CA 1
ATOM 1739 C C . GLY B 1 21 ? 36.983 46.463 74.813 1.00 54.40 42 GLY B C 1
ATOM 1740 O O . GLY B 1 21 ? 36.853 47.513 74.184 1.00 51.87 42 GLY B O 1
ATOM 1741 N N . LYS B 1 22 ? 36.366 46.227 75.967 1.00 50.81 43 LYS B N 1
ATOM 1742 C CA . LYS B 1 22 ? 35.493 47.219 76.585 1.00 57.11 43 LYS B CA 1
ATOM 1743 C C . LYS B 1 22 ? 36.299 48.387 77.137 1.00 55.33 43 LYS B C 1
ATOM 1744 O O . LYS B 1 22 ? 35.918 49.545 76.978 1.00 55.75 43 LYS B O 1
ATOM 1750 N N . LEU B 1 23 ? 37.414 48.076 77.788 1.00 54.00 44 LEU B N 1
ATOM 1751 C CA . LEU B 1 23 ? 38.299 49.106 78.314 1.00 50.06 44 LEU B CA 1
ATOM 1752 C C . LEU B 1 23 ? 38.911 49.917 77.177 1.00 54.47 44 LEU B C 1
ATOM 1753 O O . LEU B 1 23 ? 39.129 51.119 77.310 1.00 55.44 44 LEU B O 1
ATOM 1758 N N . ASP B 1 24 ? 39.181 49.259 76.053 1.00 49.41 45 ASP B N 1
ATOM 1759 C CA . ASP B 1 24 ? 39.746 49.955 74.905 1.00 57.76 45 ASP B CA 1
ATOM 1760 C C . ASP B 1 24 ? 38.721 50.896 74.274 1.00 59.08 45 ASP B C 1
ATOM 1761 O O . ASP B 1 24 ? 39.081 51.955 73.762 1.00 58.25 45 ASP B O 1
ATOM 1766 N N . GLU B 1 25 ? 37.449 50.506 74.308 1.00 64.62 46 GLU B N 1
ATOM 1767 C CA . GLU B 1 25 ? 36.368 51.385 73.865 1.00 68.03 46 GLU B CA 1
ATOM 1768 C C . GLU B 1 25 ? 36.335 52.646 74.716 1.00 65.49 46 GLU B C 1
ATOM 1769 O O . GLU B 1 25 ? 36.140 53.750 74.206 1.00 72.38 46 GLU B O 1
ATOM 1775 N N . ILE B 1 26 ? 36.519 52.464 76.019 1.00 57.59 47 ILE B N 1
ATOM 1776 C CA . ILE B 1 26 ? 36.590 53.576 76.957 1.00 62.86 47 ILE B CA 1
ATOM 1777 C C . ILE B 1 26 ? 37.781 54.472 76.626 1.00 65.45 47 ILE B C 1
ATOM 1778 O O . ILE B 1 26 ? 37.676 55.697 76.670 1.00 63.70 47 ILE B O 1
ATOM 1783 N N . TYR B 1 27 ? 38.908 53.851 76.285 1.00 57.72 48 TYR B N 1
ATOM 1784 C CA . TYR B 1 27 ? 40.102 54.584 75.868 1.00 59.79 48 TYR B CA 1
ATOM 1785 C C . TYR B 1 27 ? 39.838 55.471 74.654 1.00 63.81 48 TYR B C 1
ATOM 1786 O O . TYR B 1 27 ? 40.288 56.617 74.602 1.00 66.87 48 TYR B O 1
ATOM 1795 N N . LYS B 1 28 ? 39.113 54.933 73.679 1.00 64.89 49 LYS B N 1
ATOM 1796 C CA . LYS B 1 28 ? 38.858 55.656 72.439 1.00 79.03 49 LYS B CA 1
ATOM 1797 C C . LYS B 1 28 ? 37.799 56.739 72.605 1.00 79.35 49 LYS B C 1
ATOM 1798 O O . LYS B 1 28 ? 37.732 57.672 71.805 1.00 82.59 49 LYS B O 1
ATOM 1804 N N . THR B 1 29 ? 36.975 56.618 73.641 1.00 80.02 50 THR B N 1
ATOM 1805 C CA . THR B 1 29 ? 36.001 57.658 73.957 1.00 78.81 50 THR B CA 1
ATOM 1806 C C . THR B 1 29 ? 36.712 58.885 74.516 1.00 74.57 50 THR B C 1
ATOM 1807 O O . THR B 1 29 ? 36.326 60.021 74.245 1.00 84.91 50 THR B O 1
ATOM 1811 N N . GLY B 1 30 ? 37.764 58.645 75.291 1.00 70.25 51 GLY B N 1
ATOM 1812 C CA . GLY B 1 30 ? 38.506 59.724 75.910 1.00 77.11 51 GLY B CA 1
ATOM 1813 C C . GLY B 1 30 ? 38.160 59.867 77.378 1.00 82.39 51 GLY B C 1
ATOM 1814 O O . GLY B 1 30 ? 38.727 60.709 78.075 1.00 84.30 51 GLY B O 1
ATOM 1815 N N . LYS B 1 31 ? 37.220 59.047 77.842 1.00 79.70 52 LYS B N 1
ATOM 1816 C CA . LYS B 1 31 ? 36.855 59.015 79.254 1.00 81.00 52 LYS B CA 1
ATOM 1817 C C . LYS B 1 31 ? 38.077 58.687 80.101 1.00 91.10 52 LYS B C 1
ATOM 1818 O O . LYS B 1 31 ? 38.259 59.233 81.186 1.00 96.48 52 LYS B O 1
ATOM 1824 N N . LEU B 1 32 ? 38.913 57.789 79.590 1.00 80.58 53 LEU B N 1
ATOM 1825 C CA . LEU B 1 32 ? 40.128 57.384 80.282 1.00 81.46 53 LEU B CA 1
ATOM 1826 C C . LEU B 1 32 ? 41.307 57.281 79.326 1.00 87.96 53 LEU B C 1
ATOM 1827 O O . LEU B 1 32 ? 41.131 57.066 78.127 1.00 89.05 53 LEU B O 1
ATOM 1832 N N . ALA B 1 33 ? 42.509 57.437 79.867 1.00 92.44 54 ALA B N 1
ATOM 1833 C CA . ALA B 1 33 ? 43.728 57.196 79.110 1.00 84.87 54 ALA B CA 1
ATOM 1834 C C . ALA B 1 33 ? 44.420 55.956 79.663 1.00 94.27 54 ALA B C 1
ATOM 1835 O O . ALA B 1 33 ? 44.334 55.672 80.856 1.00 94.78 54 ALA B O 1
ATOM 1837 N N . HIS B 1 34 ? 45.095 55.209 78.797 1.00 95.53 55 HIS B N 1
ATOM 1838 C CA . HIS B 1 34 ? 45.814 54.024 79.242 1.00 89.14 55 HIS B CA 1
ATOM 1839 C C . HIS B 1 34 ? 46.993 54.429 80.118 1.00 89.75 55 HIS B C 1
ATOM 1840 O O . HIS B 1 34 ? 47.434 53.669 80.979 1.00 91.93 55 HIS B O 1
ATOM 1847 N N . ALA B 1 35 ? 47.485 55.645 79.899 1.00 88.69 56 ALA B N 1
ATOM 1848 C CA . ALA B 1 35 ? 48.641 56.154 80.625 1.00 96.60 56 ALA B CA 1
ATOM 1849 C C . ALA B 1 35 ? 48.310 56.511 82.073 1.00 108.79 56 ALA B C 1
ATOM 1850 O O . ALA B 1 35 ? 49.207 56.820 82.857 1.00 116.82 56 ALA B O 1
ATOM 1852 N N . GLU B 1 36 ? 47.028 56.473 82.429 1.00 104.97 57 GLU B N 1
ATOM 1853 C CA . GLU B 1 36 ? 46.625 56.784 83.798 1.00 100.82 57 GLU B CA 1
ATOM 1854 C C . GLU B 1 36 ? 45.965 55.593 84.490 1.00 98.23 57 GLU B C 1
ATOM 1855 O O . GLU B 1 36 ? 45.384 55.738 85.566 1.00 101.40 57 GLU B O 1
ATOM 1861 N N . LEU B 1 37 ? 46.055 54.418 83.873 1.00 88.29 58 LEU B N 1
ATOM 1862 C CA . LEU B 1 37 ? 45.621 53.189 84.529 1.00 82.49 58 LEU B CA 1
ATOM 1863 C C . LEU B 1 37 ? 46.829 52.384 84.992 1.00 93.72 58 LEU B C 1
ATOM 1864 O O . LEU B 1 37 ? 47.493 51.724 84.192 1.00 99.51 58 LEU B O 1
ATOM 1869 N N . ASP B 1 38 ? 47.108 52.451 86.290 1.00 96.14 59 ASP B N 1
ATOM 1870 C CA . ASP B 1 38 ? 48.252 51.760 86.873 1.00 99.19 59 ASP B CA 1
ATOM 1871 C C . ASP B 1 38 ? 48.066 50.247 86.840 1.00 104.53 59 ASP B C 1
ATOM 1872 O O . ASP B 1 38 ? 46.965 49.752 86.598 1.00 100.85 59 ASP B O 1
ATOM 1874 N N . GLU B 1 39 ? 49.150 49.518 87.086 1.00 106.58 60 GLU B N 1
ATOM 1875 C CA . GLU B 1 39 ? 49.109 48.061 87.095 1.00 102.78 60 GLU B CA 1
ATOM 1876 C C . GLU B 1 39 ? 48.223 47.544 88.225 1.00 98.67 60 GLU B C 1
ATOM 1877 O O . GLU B 1 39 ? 47.693 46.436 88.150 1.00 103.77 60 GLU B O 1
ATOM 1881 N N . ARG B 1 40 ? 48.067 48.353 89.268 1.00 89.23 61 ARG B N 1
ATOM 1882 C CA . ARG B 1 40 ? 47.201 48.002 90.387 1.00 85.33 61 ARG B CA 1
ATOM 1883 C C . ARG B 1 40 ? 45.739 47.965 89.948 1.00 88.26 61 ARG B C 1
ATOM 1884 O O . ARG B 1 40 ? 44.995 47.053 90.308 1.00 87.40 61 ARG B O 1
ATOM 1886 N N . ALA B 1 41 ? 45.338 48.961 89.163 1.00 81.82 62 ALA B N 1
ATOM 1887 C CA . ALA B 1 41 ? 43.968 49.048 88.667 1.00 77.33 62 ALA B CA 1
ATOM 1888 C C . ALA B 1 41 ? 43.659 47.924 87.678 1.00 72.48 62 ALA B C 1
ATOM 1889 O O . ALA B 1 41 ? 42.554 47.383 87.668 1.00 76.36 62 ALA B O 1
ATOM 1891 N N . LEU B 1 42 ? 44.638 47.576 86.849 1.00 65.17 63 LEU B N 1
ATOM 1892 C CA . LEU B 1 42 ? 44.462 46.497 85.881 1.00 73.15 63 LEU B CA 1
ATOM 1893 C C . LEU B 1 42 ? 44.357 45.143 86.580 1.00 79.00 63 LEU B C 1
ATOM 1894 O O . LEU B 1 42 ? 43.566 44.289 86.178 1.00 78.63 63 LEU B O 1
ATOM 1899 N N . ASP B 1 43 ? 45.157 44.955 87.627 1.00 86.15 64 ASP B N 1
ATOM 1900 C CA . ASP B 1 43 ? 45.095 43.740 88.436 1.00 80.47 64 ASP B CA 1
ATOM 1901 C C . ASP B 1 43 ? 43.727 43.588 89.086 1.00 76.98 64 ASP B C 1
ATOM 1902 O O . ASP B 1 43 ? 43.156 42.498 89.107 1.00 77.41 64 ASP B O 1
ATOM 1907 N N . ALA B 1 44 ? 43.210 44.692 89.618 1.00 75.52 65 ALA B N 1
ATOM 1908 C CA . ALA B 1 44 ? 41.894 44.699 90.240 1.00 74.42 65 ALA B CA 1
ATOM 1909 C C . ALA B 1 44 ? 40.826 44.350 89.214 1.00 69.72 65 ALA B C 1
ATOM 1910 O O . ALA B 1 44 ? 39.889 43.607 89.504 1.00 76.63 65 ALA B O 1
ATOM 1912 N N . LEU B 1 45 ? 40.978 44.889 88.009 1.00 65.90 66 LEU B N 1
ATOM 1913 C CA . LEU B 1 45 ? 40.051 44.600 86.925 1.00 75.77 66 LEU B CA 1
ATOM 1914 C C . LEU B 1 45 ? 40.168 43.137 86.513 1.00 72.81 66 LEU B C 1
ATOM 1915 O O . LEU B 1 45 ? 39.170 42.490 86.198 1.00 78.14 66 LEU B O 1
ATOM 1920 N N . LYS B 1 46 ? 41.394 42.621 86.528 1.00 75.05 67 LYS B N 1
ATOM 1921 C CA . LYS B 1 46 ? 41.654 41.231 86.165 1.00 73.33 67 LYS B CA 1
ATOM 1922 C C . LYS B 1 46 ? 41.072 40.265 87.195 1.00 81.03 67 LYS B C 1
ATOM 1923 O O . LYS B 1 46 ? 40.662 39.155 86.857 1.00 82.30 67 LYS B O 1
ATOM 1929 N N . GLU B 1 47 ? 41.040 40.697 88.452 1.00 82.06 68 GLU B N 1
ATOM 1930 C CA . GLU B 1 47 ? 40.540 39.863 89.540 1.00 84.37 68 GLU B CA 1
ATOM 1931 C C . GLU B 1 47 ? 39.019 39.734 89.499 1.00 82.35 68 GLU B C 1
ATOM 1932 O O . GLU B 1 47 ? 38.441 38.871 90.159 1.00 85.09 68 GLU B O 1
ATOM 1934 N N . PHE B 1 48 ? 38.376 40.599 88.722 1.00 77.87 69 PHE B N 1
ATOM 1935 C CA . PHE B 1 48 ? 36.926 40.570 88.581 1.00 79.97 69 PHE B CA 1
ATOM 1936 C C . PHE B 1 48 ? 36.456 39.381 87.756 1.00 78.17 69 PHE B C 1
ATOM 1937 O O . PHE B 1 48 ? 37.119 38.986 86.797 1.00 71.38 69 PHE B O 1
ATOM 1945 N N . PRO B 1 49 ? 35.305 38.800 88.132 1.00 86.70 70 PRO B N 1
ATOM 1946 C CA . PRO B 1 49 ? 34.632 37.869 87.225 1.00 78.77 70 PRO B CA 1
ATOM 1947 C C . PRO B 1 49 ? 34.307 38.609 85.934 1.00 74.82 70 PRO B C 1
ATOM 1948 O O . PRO B 1 49 ? 34.004 39.802 86.000 1.00 82.07 70 PRO B O 1
ATOM 1952 N N . VAL B 1 50 ? 34.382 37.930 84.795 1.00 75.13 71 VAL B N 1
ATOM 1953 C CA . VAL B 1 50 ? 34.288 38.599 83.500 1.00 78.64 71 VAL B CA 1
ATOM 1954 C C . VAL B 1 50 ? 33.048 39.482 83.368 1.00 83.48 71 VAL B C 1
ATOM 1955 O O . VAL B 1 50 ? 33.161 40.673 83.083 1.00 76.80 71 VAL B O 1
ATOM 1959 N N . ASP B 1 51 ? 31.872 38.909 83.596 1.00 87.87 72 ASP B N 1
ATOM 1960 C CA . ASP B 1 51 ? 30.633 39.670 83.461 1.00 102.62 72 ASP B CA 1
ATOM 1961 C C . ASP B 1 51 ? 30.521 40.757 84.528 1.00 93.11 72 ASP B C 1
ATOM 1962 O O . ASP B 1 51 ? 29.810 41.745 84.344 1.00 91.82 72 ASP B O 1
ATOM 1967 N N . GLY B 1 52 ? 31.232 40.577 85.636 1.00 79.95 73 GLY B N 1
ATOM 1968 C CA . GLY B 1 52 ? 31.329 41.617 86.641 1.00 76.24 73 GLY B CA 1
ATOM 1969 C C . GLY B 1 52 ? 32.122 42.789 86.097 1.00 70.07 73 GLY B C 1
ATOM 1970 O O . GLY B 1 52 ? 31.715 43.943 86.220 1.00 64.28 73 GLY B O 1
ATOM 1971 N N . ALA B 1 53 ? 33.261 42.481 85.485 1.00 63.16 74 ALA B N 1
ATOM 1972 C CA . ALA B 1 53 ? 34.120 43.494 84.886 1.00 60.78 74 ALA B CA 1
ATOM 1973 C C . ALA B 1 53 ? 33.396 44.252 83.778 1.00 65.50 74 ALA B C 1
ATOM 1974 O O . ALA B 1 53 ? 33.539 45.467 83.652 1.00 70.88 74 ALA B O 1
ATOM 1976 N N . LEU B 1 54 ? 32.618 43.526 82.980 1.00 68.00 75 LEU B N 1
ATOM 1977 C CA . LEU B 1 54 ? 31.863 44.121 81.880 1.00 65.37 75 LEU B CA 1
ATOM 1978 C C . LEU B 1 54 ? 30.842 45.127 82.399 1.00 73.74 75 LEU B C 1
ATOM 1979 O O . LEU B 1 54 ? 30.635 46.182 81.798 1.00 82.75 75 LEU B O 1
ATOM 1984 N N . ASN B 1 55 ? 30.208 44.796 83.520 1.00 67.32 76 ASN B N 1
ATOM 1985 C CA . ASN B 1 55 ? 29.217 45.678 84.129 1.00 77.51 76 ASN B CA 1
ATOM 1986 C C . ASN B 1 55 ? 29.847 46.951 84.679 1.00 71.59 76 ASN B C 1
ATOM 1987 O O . ASN B 1 55 ? 29.310 48.045 84.503 1.00 74.13 76 ASN B O 1
ATOM 1992 N N . VAL B 1 56 ? 30.986 46.799 85.350 1.00 73.98 77 VAL B N 1
ATOM 1993 C CA . VAL B 1 56 ? 31.716 47.935 85.899 1.00 73.31 77 VAL B CA 1
ATOM 1994 C C . VAL B 1 56 ? 32.148 48.891 84.791 1.00 69.79 77 VAL B C 1
ATOM 1995 O O . VAL B 1 56 ? 31.919 50.099 84.875 1.00 66.81 77 VAL B O 1
ATOM 1999 N N . LEU B 1 57 ? 32.768 48.341 83.750 1.00 65.71 78 LEU B N 1
ATOM 2000 C CA . LEU B 1 57 ? 33.172 49.134 82.595 1.00 59.65 78 LEU B CA 1
ATOM 2001 C C . LEU B 1 57 ? 31.949 49.686 81.871 1.00 62.99 78 LEU B C 1
ATOM 2002 O O . LEU B 1 57 ? 31.996 50.768 81.287 1.00 62.03 78 LEU B O 1
ATOM 2007 N N . GLY B 1 58 ? 30.854 48.933 81.917 1.00 68.91 79 GLY B N 1
ATOM 2008 C CA . GLY B 1 58 ? 29.611 49.358 81.302 1.00 67.02 79 GLY B CA 1
ATOM 2009 C C . GLY B 1 58 ? 28.996 50.529 82.042 1.00 80.18 79 GLY B C 1
ATOM 2010 O O . GLY B 1 58 ? 28.501 51.476 81.428 1.00 78.71 79 GLY B O 1
ATOM 2011 N N . GLN B 1 59 ? 29.026 50.463 83.370 1.00 74.64 80 GLN B N 1
ATOM 2012 C CA . GLN B 1 59 ? 28.514 51.548 84.196 1.00 70.73 80 GLN B CA 1
ATOM 2013 C C . GLN B 1 59 ? 29.382 52.792 84.037 1.00 79.29 80 GLN B C 1
ATOM 2014 O O . GLN B 1 59 ? 28.878 53.914 84.038 1.00 84.39 80 GLN B O 1
ATOM 2017 N N . PHE B 1 60 ? 30.687 52.585 83.891 1.00 79.70 81 PHE B N 1
ATOM 2018 C CA . PHE B 1 60 ? 31.622 53.689 83.715 1.00 74.24 81 PHE B CA 1
ATOM 2019 C C . PHE B 1 60 ? 31.395 54.391 82.382 1.00 79.45 81 PHE B C 1
ATOM 2020 O O . PHE B 1 60 ? 31.354 55.620 82.316 1.00 87.39 81 PHE B O 1
ATOM 2028 N N . LEU B 1 61 ? 31.251 53.603 81.322 1.00 75.46 82 LEU B N 1
ATOM 2029 C CA . LEU B 1 61 ? 31.056 54.146 79.983 1.00 81.03 82 LEU B CA 1
ATOM 2030 C C . LEU B 1 61 ? 29.713 54.857 79.859 1.00 88.01 82 LEU B C 1
ATOM 2031 O O . LEU B 1 61 ? 29.569 55.800 79.082 1.00 87.16 82 LEU B O 1
ATOM 2036 N N . GLU B 1 62 ? 28.734 54.402 80.634 1.00 93.75 83 GLU B N 1
ATOM 2037 C CA . GLU B 1 62 ? 27.383 54.946 80.556 1.00 95.92 83 GLU B CA 1
ATOM 2038 C C . GLU B 1 62 ? 27.052 55.858 81.733 1.00 104.86 83 GLU B C 1
ATOM 2039 O O . GLU B 1 62 ? 25.894 55.969 82.131 1.00 120.03 83 GLU B O 1
ATOM 2041 N N . SER B 1 63 ? 28.068 56.508 82.291 1.00 94.78 84 SER B N 1
ATOM 2042 C CA . SER B 1 63 ? 27.849 57.444 83.388 1.00 90.65 84 SER B CA 1
ATOM 2043 C C . SER B 1 63 ? 28.205 58.867 82.979 1.00 93.54 84 SER B C 1
ATOM 2044 O O . SER B 1 63 ? 29.071 59.080 82.132 1.00 95.31 84 SER B O 1
ATOM 2047 N N . ASN B 1 64 ? 27.524 59.838 83.581 1.00 93.19 85 ASN B N 1
ATOM 2048 C CA . ASN B 1 64 ? 27.837 61.241 83.353 1.00 87.94 85 ASN B CA 1
ATOM 2049 C C . ASN B 1 64 ? 29.145 61.611 84.041 1.00 77.22 85 ASN B C 1
ATOM 2050 O O . ASN B 1 64 ? 29.182 61.817 85.254 1.00 79.80 85 ASN B O 1
ATOM 2052 N N . LEU B 1 65 ? 30.217 61.688 83.261 1.00 71.48 86 LEU B N 1
ATOM 2053 C CA . LEU B 1 65 ? 31.542 61.940 83.814 1.00 78.87 86 LEU B CA 1
ATOM 2054 C C . LEU B 1 65 ? 31.939 63.411 83.715 1.00 78.48 86 LEU B C 1
ATOM 2055 O O . LEU B 1 65 ? 33.095 63.765 83.947 1.00 83.43 86 LEU B O 1
ATOM 2060 N N . GLU B 1 66 ? 30.981 64.265 83.368 1.00 79.28 87 GLU B N 1
ATOM 2061 C CA . GLU B 1 66 ? 31.223 65.701 83.362 1.00 85.18 87 GLU B CA 1
ATOM 2062 C C . GLU B 1 66 ? 31.614 66.155 84.764 1.00 82.51 87 GLU B C 1
ATOM 2063 O O . GLU B 1 66 ? 31.067 65.665 85.753 1.00 78.26 87 GLU B O 1
ATOM 2065 N N . HIS B 1 67 ? 32.581 67.067 84.833 1.00 72.80 88 HIS B N 1
ATOM 2066 C CA . HIS B 1 67 ? 33.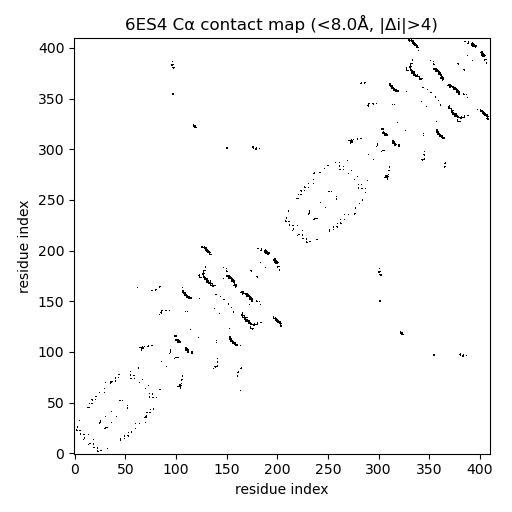068 67.632 86.091 1.00 80.01 88 HIS B CA 1
ATOM 2067 C C . HIS B 1 67 ? 33.738 66.601 87.000 1.00 77.53 88 HIS B C 1
ATOM 2068 O O . HIS B 1 67 ? 33.915 66.841 88.194 1.00 76.53 88 HIS B O 1
ATOM 2075 N N . VAL B 1 68 ? 34.114 65.458 86.435 1.00 82.37 89 VAL B N 1
ATOM 2076 C CA . VAL B 1 68 ? 34.907 64.476 87.169 1.00 76.89 89 VAL B CA 1
ATOM 2077 C C . VAL B 1 68 ? 36.382 64.689 86.849 1.00 71.71 89 VAL B C 1
ATOM 2078 O O . VAL B 1 68 ? 36.854 64.320 85.772 1.00 74.39 89 VAL B O 1
ATOM 2082 N N . SER B 1 69 ? 37.101 65.297 87.787 1.00 73.02 90 SER B N 1
ATOM 2083 C CA . SER B 1 69 ? 38.496 65.667 87.574 1.00 82.19 90 SER B CA 1
ATOM 2084 C C . SER B 1 69 ? 39.438 64.467 87.645 1.00 88.74 90 SER B C 1
ATOM 2085 O O . SER B 1 69 ? 40.606 64.565 87.270 1.00 93.11 90 SER B O 1
ATOM 2088 N N . ASN B 1 70 ? 38.931 63.338 88.128 1.00 90.34 91 ASN B N 1
ATOM 2089 C CA . ASN B 1 70 ? 39.742 62.132 88.239 1.00 87.12 91 ASN B CA 1
ATOM 2090 C C . ASN B 1 70 ? 38.982 60.895 87.768 1.00 72.36 91 ASN B C 1
ATOM 2091 O O . ASN B 1 70 ? 38.408 60.160 88.571 1.00 72.66 91 ASN B O 1
ATOM 2096 N N . LYS B 1 71 ? 38.990 60.676 86.459 1.00 63.89 92 LYS B N 1
ATOM 2097 C CA . LYS B 1 71 ? 38.297 59.542 85.860 1.00 72.66 92 LYS B CA 1
ATOM 2098 C C . LYS B 1 71 ? 38.858 58.207 86.349 1.00 70.83 92 LYS B C 1
ATOM 2099 O O . LYS B 1 71 ? 38.110 57.254 86.573 1.00 62.78 92 LYS B O 1
ATOM 2105 N N . SER B 1 72 ? 40.176 58.150 86.515 1.00 73.14 93 SER B N 1
ATOM 2106 C CA . SER B 1 72 ? 40.849 56.931 86.957 1.00 71.87 93 SER B CA 1
ATOM 2107 C C . SER B 1 72 ? 40.392 56.505 88.350 1.00 76.02 93 SER B C 1
ATOM 2108 O O . SER B 1 72 ? 39.973 55.365 88.551 1.00 69.76 93 SER B O 1
ATOM 2110 N N . ALA B 1 73 ? 40.471 57.427 89.305 1.00 75.04 94 ALA B N 1
ATOM 2111 C CA . ALA B 1 73 ? 40.061 57.148 90.678 1.00 76.95 94 ALA B CA 1
ATOM 2112 C C . ALA B 1 73 ? 38.559 56.900 90.767 1.00 79.27 94 ALA B C 1
ATOM 2113 O O . ALA B 1 73 ? 38.084 56.226 91.682 1.00 81.43 94 ALA B O 1
ATOM 2115 N N . TYR B 1 74 ? 37.814 57.452 89.814 1.00 71.05 95 TYR B N 1
ATOM 2116 C CA . TYR B 1 74 ? 36.375 57.228 89.745 1.00 64.03 95 TYR B CA 1
ATOM 2117 C C . TYR B 1 74 ? 36.078 55.763 89.422 1.00 64.38 95 TYR B C 1
ATOM 2118 O O . TYR B 1 74 ? 35.296 55.111 90.115 1.00 62.68 95 TYR B O 1
ATOM 2127 N N . LEU B 1 75 ? 36.705 55.254 88.365 1.00 59.59 96 LEU B N 1
ATOM 2128 C CA . LEU B 1 75 ? 36.537 53.860 87.968 1.00 62.93 96 LEU B CA 1
ATOM 2129 C C . LEU B 1 75 ? 36.893 52.915 89.110 1.00 67.98 96 LEU B C 1
ATOM 2130 O O . LEU B 1 75 ? 36.198 51.927 89.353 1.00 65.86 96 LEU B O 1
ATOM 2135 N N . CYS B 1 76 ? 37.976 53.231 89.813 1.00 67.10 97 CYS B N 1
ATOM 2136 C CA . CYS B 1 76 ? 38.396 52.444 90.965 1.00 70.88 97 CYS B CA 1
ATOM 2137 C C . CYS B 1 76 ? 37.328 52.471 92.051 1.00 70.99 97 CYS B C 1
ATOM 2138 O O . CYS B 1 76 ? 37.128 51.487 92.763 1.00 81.42 97 CYS B O 1
ATOM 2141 N N . GLY B 1 77 ? 36.639 53.602 92.167 1.00 73.33 98 GLY B N 1
ATOM 2142 C CA . GLY B 1 77 ? 35.555 53.743 93.121 1.00 70.85 98 GLY B CA 1
ATOM 2143 C C . GLY B 1 77 ? 34.375 52.867 92.750 1.00 72.91 98 GLY B C 1
ATOM 2144 O O . GLY B 1 77 ? 33.721 52.288 93.616 1.00 82.90 98 GLY B O 1
ATOM 2145 N N . VAL B 1 78 ? 34.104 52.773 91.453 1.00 64.56 99 VAL B N 1
ATOM 2146 C CA . VAL B 1 78 ? 33.041 51.913 90.947 1.00 71.39 99 VAL B CA 1
ATOM 2147 C C . VAL B 1 78 ? 33.368 50.441 91.200 1.00 77.18 99 VAL B C 1
ATOM 2148 O O . VAL B 1 78 ? 32.488 49.644 91.535 1.00 75.30 99 VAL B O 1
ATOM 2152 N N . MET B 1 79 ? 34.641 50.089 91.050 1.00 73.20 100 MET B N 1
ATOM 2153 C CA . MET B 1 79 ? 35.081 48.711 91.243 1.00 76.51 100 MET B CA 1
ATOM 2154 C C . MET B 1 79 ? 34.937 48.265 92.698 1.00 81.45 100 MET B C 1
ATOM 2155 O O . MET B 1 79 ? 34.512 47.141 92.965 1.00 85.89 100 MET B O 1
ATOM 2160 N N . LYS B 1 80 ? 35.286 49.145 93.634 1.00 84.66 101 LYS B N 1
ATOM 2161 C CA . LYS B 1 80 ? 35.160 48.836 95.057 1.00 92.21 101 LYS B CA 1
ATOM 2162 C C . LYS B 1 80 ? 33.705 48.614 95.455 1.00 89.59 101 LYS B C 1
ATOM 2163 O O . LYS B 1 80 ? 33.407 47.801 96.329 1.00 97.62 101 LYS B O 1
ATOM 2167 N N . THR B 1 81 ? 32.803 49.344 94.809 1.00 90.28 102 THR B N 1
ATOM 2168 C CA . THR B 1 81 ? 31.378 49.220 95.084 1.00 98.57 102 THR B CA 1
ATOM 2169 C C . THR B 1 81 ? 30.852 47.863 94.632 1.00 100.02 102 THR B C 1
ATOM 2170 O O . THR B 1 81 ? 30.151 47.178 95.377 1.00 107.94 102 THR B O 1
ATOM 2174 N N . TYR B 1 82 ? 31.202 47.479 93.409 1.00 92.15 103 TYR B N 1
ATOM 2175 C CA . TYR B 1 82 ? 30.802 46.187 92.867 1.00 96.98 103 TYR B CA 1
ATOM 2176 C C . TYR B 1 82 ? 31.465 45.060 93.655 1.00 109.23 103 TYR B C 1
ATOM 2177 O O . TYR B 1 82 ? 30.949 43.944 93.720 1.00 110.48 103 TYR B O 1
ATOM 2186 N N . ARG B 1 83 ? 32.610 45.367 94.257 1.00 111.23 104 ARG B N 1
ATOM 2187 C CA . ARG B 1 83 ? 33.343 44.410 95.077 1.00 113.23 104 ARG B CA 1
ATOM 2188 C C . ARG B 1 83 ? 32.767 44.321 96.488 1.00 118.80 104 ARG B C 1
ATOM 2189 O O . ARG B 1 83 ? 31.568 44.514 96.696 1.00 121.52 104 ARG B O 1
ATOM 2193 N N . GLY B 1 101 ? 22.242 62.146 85.691 1.00 94.49 122 GLY B N 1
ATOM 2194 C CA . GLY B 1 101 ? 22.677 63.356 86.366 1.00 96.21 122 GLY B CA 1
ATOM 2195 C C . GLY B 1 101 ? 21.623 64.449 86.370 1.00 96.08 122 GLY B C 1
ATOM 2196 O O . GLY B 1 101 ? 20.450 64.185 86.109 1.00 101.75 122 GLY B O 1
ATOM 2197 N N . PRO B 1 102 ? 22.038 65.688 86.677 1.00 86.14 123 PRO B N 1
ATOM 2198 C CA . PRO B 1 102 ? 21.146 66.852 86.712 1.00 83.83 123 PRO B CA 1
ATOM 2199 C C . PRO B 1 102 ? 20.881 67.451 85.333 1.00 83.47 123 PRO B C 1
ATOM 2200 O O . PRO B 1 102 ? 21.495 67.037 84.349 1.00 81.69 123 PRO B O 1
ATOM 2204 N N . ASP B 1 103 ? 19.971 68.419 85.273 1.00 78.98 124 ASP B N 1
ATOM 2205 C CA . ASP B 1 103 ? 19.730 69.165 84.044 1.00 72.79 124 ASP B CA 1
ATOM 2206 C C . ASP B 1 103 ? 20.995 69.936 83.685 1.00 75.65 124 ASP B C 1
ATOM 2207 O O . ASP B 1 103 ? 21.370 70.886 84.373 1.00 69.65 124 ASP B O 1
ATOM 2212 N N . GLU B 1 104 ? 21.649 69.513 82.608 1.00 81.39 125 GLU B N 1
ATOM 2213 C CA . GLU B 1 104 ? 22.956 70.043 82.236 1.00 82.35 125 GLU B CA 1
ATOM 2214 C C . GLU B 1 104 ? 22.943 71.543 81.945 1.00 81.77 125 GLU B C 1
ATOM 2215 O O . GLU B 1 104 ? 23.944 72.226 82.156 1.00 83.09 125 GLU B O 1
ATOM 2217 N N . ASP B 1 105 ? 21.815 72.056 81.466 1.00 71.17 126 ASP B N 1
ATOM 2218 C CA . ASP B 1 105 ? 21.740 73.461 81.083 1.00 70.94 126 ASP B CA 1
ATOM 2219 C C . ASP B 1 105 ? 21.421 74.351 82.282 1.00 66.09 126 ASP B C 1
ATOM 2220 O O . ASP B 1 105 ? 21.780 75.527 82.294 1.00 63.21 126 ASP B O 1
ATOM 2225 N N . LYS B 1 106 ? 20.744 73.795 83.285 1.00 65.85 127 LYS B N 1
ATOM 2226 C CA . LYS B 1 106 ? 20.571 74.493 84.556 1.00 65.47 127 LYS B CA 1
ATOM 2227 C C . LYS B 1 106 ? 21.915 74.601 85.257 1.00 60.26 127 LYS B C 1
ATOM 2228 O O . LYS B 1 106 ? 22.288 75.663 85.754 1.00 63.95 127 LYS B O 1
ATOM 2234 N N . ILE B 1 107 ? 22.632 73.482 85.294 1.00 58.46 128 ILE B N 1
ATOM 2235 C CA . ILE B 1 107 ? 23.962 73.423 85.885 1.00 61.47 128 ILE B CA 1
ATOM 2236 C C . ILE B 1 107 ? 24.909 74.391 85.181 1.00 63.03 128 ILE B C 1
ATOM 2237 O O . ILE B 1 107 ? 25.649 75.133 85.830 1.00 54.08 128 ILE B O 1
ATOM 2242 N N . LYS B 1 108 ? 24.866 74.385 83.852 1.00 55.88 129 LYS B N 1
ATOM 2243 C CA . LYS B 1 108 ? 25.711 75.261 83.054 1.00 58.52 129 LYS B CA 1
ATOM 2244 C C . LYS B 1 108 ? 25.469 76.725 83.403 1.00 57.64 129 LYS B C 1
ATOM 2245 O O . LYS B 1 108 ? 26.414 77.494 83.570 1.00 62.54 129 LYS B O 1
ATOM 2248 N N . LYS B 1 109 ? 24.200 77.102 83.522 1.00 50.08 130 LYS B N 1
ATOM 2249 C CA . LYS B 1 109 ? 23.843 78.483 83.821 1.00 56.77 130 LYS B CA 1
ATOM 2250 C C . LYS B 1 109 ? 24.261 78.865 85.237 1.00 51.41 130 LYS B C 1
ATOM 2251 O O . LYS B 1 109 ? 24.701 79.986 85.477 1.00 60.84 130 LYS B O 1
ATOM 2257 N N . ILE B 1 110 ? 24.132 77.928 86.171 1.00 47.42 131 ILE B N 1
ATOM 2258 C CA . ILE B 1 110 ? 24.533 78.181 87.550 1.00 46.92 131 ILE B CA 1
ATOM 2259 C C . ILE B 1 110 ? 26.045 78.379 87.661 1.00 44.61 131 ILE B C 1
ATOM 2260 O O . ILE B 1 110 ? 26.506 79.360 88.247 1.00 49.68 131 ILE B O 1
ATOM 2265 N N . LEU B 1 111 ? 26.812 77.456 87.088 1.00 42.58 132 LEU B N 1
ATOM 2266 C CA . LEU B 1 111 ? 28.268 77.542 87.140 1.00 47.41 132 LEU B CA 1
ATOM 2267 C C . LEU B 1 111 ? 28.789 78.788 86.419 1.00 46.38 132 LEU B C 1
ATOM 2268 O O . LEU B 1 111 ? 29.749 79.411 86.863 1.00 51.54 132 LEU B O 1
ATOM 2273 N N . GLU B 1 112 ? 28.155 79.151 85.311 1.00 41.09 133 GLU B N 1
ATOM 2274 C CA . GLU B 1 112 ? 28.552 80.346 84.567 1.00 57.75 133 GLU B CA 1
ATOM 2275 C C . GLU B 1 112 ? 28.392 81.630 85.385 1.00 49.35 133 GLU B C 1
ATOM 2276 O O . GLU B 1 112 ? 29.265 82.497 85.379 1.00 45.98 133 GLU B O 1
ATOM 2282 N N . ARG B 1 113 ? 27.276 81.742 86.094 1.00 45.73 134 ARG B N 1
ATOM 2283 C CA . ARG B 1 113 ? 26.924 82.994 86.750 1.00 40.91 134 ARG B CA 1
ATOM 2284 C C . ARG B 1 113 ? 27.570 83.173 88.123 1.00 37.86 134 ARG B C 1
ATOM 2285 O O . ARG B 1 113 ? 27.680 84.295 88.615 1.00 41.14 134 ARG B O 1
ATOM 2293 N N . THR B 1 114 ? 28.008 82.077 88.736 1.00 38.06 135 THR B N 1
ATOM 2294 C CA . THR B 1 114 ? 28.676 82.166 90.031 1.00 38.79 135 THR B CA 1
ATOM 2295 C C . THR B 1 114 ? 30.179 81.948 89.882 1.00 42.38 135 THR B C 1
ATOM 2296 O O . THR B 1 114 ? 30.971 82.442 90.684 1.00 45.34 135 THR B O 1
ATOM 2300 N N . GLY B 1 115 ? 30.564 81.205 88.848 1.00 43.59 136 GLY B N 1
ATOM 2301 C CA . GLY B 1 115 ? 31.962 80.893 88.605 1.00 39.39 136 GLY B CA 1
ATOM 2302 C C . GLY B 1 115 ? 32.470 79.767 89.487 1.00 44.17 136 GLY B C 1
ATOM 2303 O O . GLY B 1 115 ? 33.656 79.435 89.464 1.00 49.19 136 GLY B O 1
ATOM 2304 N N . TYR B 1 116 ? 31.568 79.176 90.266 1.00 40.62 137 TYR B N 1
ATOM 2305 C CA . TYR B 1 116 ? 31.930 78.111 91.202 1.00 47.74 137 TYR B CA 1
ATOM 2306 C C . TYR B 1 116 ? 32.383 76.837 90.501 1.00 51.21 137 TYR B C 1
ATOM 2307 O O . TYR B 1 116 ? 31.893 76.500 89.424 1.00 55.09 137 TYR B O 1
ATOM 2316 N N . THR B 1 117 ? 33.311 76.124 91.129 1.00 51.96 138 THR B N 1
ATOM 2317 C CA . THR B 1 117 ? 33.709 74.813 90.644 1.00 55.80 138 THR B CA 1
ATOM 2318 C C . THR B 1 117 ? 32.640 73.775 90.970 1.00 55.55 138 THR B C 1
ATOM 2319 O O . THR B 1 117 ? 31.902 73.907 91.946 1.00 52.15 138 THR B O 1
ATOM 2323 N N . LEU B 1 118 ? 32.556 72.749 90.133 1.00 61.77 139 LEU B N 1
ATOM 2324 C CA . LEU B 1 118 ? 31.751 71.574 90.422 1.00 54.17 139 LEU B CA 1
ATOM 2325 C C . LEU B 1 118 ? 32.630 70.345 90.236 1.00 63.07 139 LEU B C 1
ATOM 2326 O O . LEU B 1 118 ? 33.177 70.130 89.156 1.00 55.58 139 LEU B O 1
ATOM 2331 N N . ASP B 1 119 ? 32.782 69.553 91.293 1.00 59.32 140 ASP B N 1
ATOM 2332 C CA A ASP B 1 119 ? 33.614 68.355 91.234 0.50 60.45 140 ASP B CA 1
ATOM 2333 C CA B ASP B 1 119 ? 33.615 68.358 91.232 0.50 60.48 140 ASP B CA 1
ATOM 2334 C C . ASP B 1 119 ? 32.845 67.123 91.691 1.00 65.65 140 ASP B C 1
ATOM 2335 O O . ASP B 1 119 ? 32.327 67.078 92.809 1.00 56.13 140 ASP B O 1
ATOM 2344 N N . VAL B 1 120 ? 32.780 66.121 90.821 1.00 67.39 141 VAL B N 1
ATOM 2345 C CA . VAL B 1 120 ? 32.035 64.904 91.113 1.00 66.53 141 VAL B CA 1
ATOM 2346 C C . VAL B 1 120 ? 32.944 63.698 91.312 1.00 66.30 141 VAL B C 1
ATOM 2347 O O . VAL B 1 120 ? 33.787 63.389 90.468 1.00 64.34 141 VAL B O 1
ATOM 2351 N N . THR B 1 121 ? 32.768 63.031 92.446 1.00 67.84 142 THR B N 1
ATOM 2352 C CA . THR B 1 121 ? 33.407 61.749 92.704 1.00 66.66 142 THR B CA 1
ATOM 2353 C C . THR B 1 121 ? 32.323 60.687 92.851 1.00 74.53 142 THR B C 1
ATOM 2354 O O . THR B 1 121 ? 31.133 60.995 92.758 1.00 67.21 142 THR B O 1
ATOM 2358 N N . THR B 1 122 ? 32.735 59.443 93.080 1.00 75.26 143 THR B N 1
ATOM 2359 C CA . THR B 1 122 ? 31.791 58.336 93.205 1.00 74.43 143 THR B CA 1
ATOM 2360 C C . THR B 1 122 ? 30.783 58.549 94.336 1.00 74.61 143 THR B C 1
ATOM 2361 O O . THR B 1 122 ? 29.610 58.194 94.206 1.00 68.05 143 THR B O 1
ATOM 2365 N N . GLY B 1 123 ? 31.239 59.134 95.439 1.00 62.02 144 GLY B N 1
ATOM 2366 C CA . GLY B 1 123 ? 30.390 59.294 96.605 1.00 56.73 144 GLY B CA 1
ATOM 2367 C C . GLY B 1 123 ? 29.979 60.721 96.921 1.00 53.78 144 GLY B C 1
ATOM 2368 O O . GLY B 1 123 ? 29.375 60.971 97.962 1.00 60.19 144 GLY B O 1
ATOM 2369 N N . GLN B 1 124 ? 30.289 61.657 96.029 1.00 52.98 145 GLN B N 1
ATOM 2370 C CA . GLN B 1 124 ? 30.020 63.066 96.311 1.00 55.76 145 GLN B CA 1
ATOM 2371 C C . GLN B 1 124 ? 30.014 63.959 95.072 1.00 60.54 145 GLN B C 1
ATOM 2372 O O . GLN B 1 124 ? 30.807 63.770 94.150 1.00 68.72 145 GLN B O 1
ATOM 2378 N N . ARG B 1 125 ? 29.104 64.929 95.063 1.00 58.41 146 ARG B N 1
ATOM 2379 C CA . ARG B 1 125 ? 29.121 66.014 94.087 1.00 56.80 146 ARG B CA 1
ATOM 2380 C C . ARG B 1 125 ? 29.335 67.327 94.834 1.00 47.14 146 ARG B C 1
ATOM 2381 O O . ARG B 1 125 ? 28.439 67.798 95.529 1.00 49.23 146 ARG B O 1
ATOM 2389 N N . LYS B 1 126 ? 30.524 67.909 94.705 1.00 54.35 147 LYS B N 1
ATOM 2390 C CA . LYS B 1 126 ? 30.862 69.097 95.482 1.00 57.22 147 LYS B CA 1
ATOM 2391 C C . LYS B 1 126 ? 30.771 70.385 94.672 1.00 51.15 147 LYS B C 1
ATOM 2392 O O . LYS B 1 126 ? 31.441 70.547 93.653 1.00 52.53 147 LYS B O 1
ATOM 2398 N N . TYR B 1 127 ? 29.938 71.300 95.155 1.00 49.18 148 TYR B N 1
ATOM 2399 C CA . TYR B 1 127 ? 29.775 72.618 94.559 1.00 40.20 148 TYR B CA 1
ATOM 2400 C C . TYR B 1 127 ? 30.585 73.638 95.354 1.00 45.32 148 TYR B C 1
ATOM 2401 O O . TYR B 1 127 ? 30.401 73.776 96.562 1.00 47.65 148 TYR B O 1
ATOM 2410 N N . GLY B 1 128 ? 31.498 74.334 94.682 1.00 46.56 149 GLY B N 1
ATOM 2411 C CA . GLY B 1 128 ? 32.357 75.300 95.345 1.00 43.28 149 GLY B CA 1
ATOM 2412 C C . GLY B 1 128 ? 33.334 74.652 96.311 1.00 51.14 149 GLY B C 1
ATOM 2413 O O . GLY B 1 128 ? 33.877 73.584 96.032 1.00 51.87 149 GLY B O 1
ATOM 2414 N N . GLY B 1 129 ? 33.558 75.302 97.449 1.00 45.81 150 GLY B N 1
ATOM 2415 C CA . GLY B 1 129 ? 34.444 74.779 98.476 1.00 49.91 150 GLY B CA 1
ATOM 2416 C C . GLY B 1 129 ? 35.895 74.620 98.056 1.00 58.37 150 GLY B C 1
ATOM 2417 O O . GLY B 1 129 ? 36.368 73.497 97.855 1.00 50.92 150 GLY B O 1
ATOM 2418 N N . PRO B 1 130 ? 36.624 75.740 97.939 1.00 55.79 151 PRO B N 1
ATOM 2419 C CA . PRO B 1 130 ? 36.158 77.109 98.186 1.00 47.24 151 PRO B CA 1
ATOM 2420 C C . PRO B 1 130 ? 35.445 77.739 96.987 1.00 53.63 151 PRO B C 1
ATOM 2421 O O . PRO B 1 130 ? 35.547 77.226 95.872 1.00 55.39 151 PRO B O 1
ATOM 2425 N N . PRO B 1 131 ? 34.719 78.843 97.219 1.00 41.93 152 PRO B N 1
ATOM 2426 C CA . PRO B 1 131 ? 34.253 79.705 96.129 1.00 44.86 152 PRO B CA 1
ATOM 2427 C C . PRO B 1 131 ? 35.451 80.344 95.434 1.00 58.22 152 PRO B C 1
ATOM 2428 O O . PRO B 1 131 ? 36.558 80.283 95.972 1.00 51.71 152 PRO B O 1
ATOM 2432 N N . PRO B 1 132 ? 35.246 80.943 94.253 1.00 50.75 153 PRO B N 1
ATOM 2433 C CA . PRO B 1 132 ? 36.350 81.693 93.649 1.00 50.73 153 PRO B CA 1
ATOM 2434 C C . PRO B 1 132 ? 36.733 82.885 94.517 1.00 54.95 153 PRO B C 1
ATOM 2435 O O . PRO B 1 132 ? 35.854 83.487 95.133 1.00 40.44 153 PRO B O 1
ATOM 2439 N N . HIS B 1 133 ? 38.023 83.198 94.578 1.00 49.37 154 HIS B N 1
ATOM 2440 C CA . HIS B 1 133 ? 38.497 84.412 95.238 1.00 46.34 154 HIS B CA 1
ATOM 2441 C C . HIS B 1 133 ? 38.166 84.458 96.726 1.00 47.48 154 HIS B C 1
ATOM 2442 O O . HIS B 1 133 ? 37.912 85.530 97.276 1.00 47.83 154 HIS B O 1
ATOM 2449 N N . TRP B 1 134 ? 38.167 83.298 97.374 1.00 43.84 155 TRP B N 1
ATOM 2450 C CA . TRP B 1 134 ? 37.917 83.246 98.808 1.00 45.23 155 TRP B CA 1
ATOM 2451 C C . TRP B 1 134 ? 39.203 83.491 99.588 1.00 52.86 155 TRP B C 1
ATOM 2452 O O . TRP B 1 134 ? 40.226 82.856 99.338 1.00 48.57 155 TRP B O 1
ATOM 2463 N N . GLU B 1 135 ? 39.144 84.419 100.535 1.00 61.62 156 GLU B N 1
ATOM 2464 C CA . GLU B 1 135 ? 40.312 84.785 101.322 1.00 59.03 156 GLU B CA 1
ATOM 2465 C C . GLU B 1 135 ? 40.228 84.210 102.732 1.00 59.77 156 GLU B C 1
ATOM 2466 O O . GLU B 1 135 ? 39.164 84.215 103.351 1.00 54.00 156 GLU B O 1
ATOM 2472 N N . GLY B 1 136 ? 41.355 83.711 103.228 1.00 52.97 157 GLY B N 1
ATOM 2473 C CA . GLY B 1 136 ? 41.459 83.281 104.609 1.00 61.79 157 GLY B CA 1
ATOM 2474 C C . GLY B 1 136 ? 40.957 81.879 104.893 1.00 60.97 157 GLY B C 1
ATOM 2475 O O . GLY B 1 136 ? 40.854 81.042 103.996 1.00 54.49 157 GLY B O 1
ATOM 2476 N N . ASN B 1 137 ? 40.645 81.632 106.162 1.00 63.39 158 ASN B N 1
ATOM 2477 C CA . ASN B 1 137 ? 40.206 80.320 106.618 1.00 68.87 158 ASN B CA 1
ATOM 2478 C C . ASN B 1 137 ? 38.845 79.927 106.060 1.00 65.88 158 ASN B C 1
ATOM 2479 O O . ASN B 1 137 ? 38.067 80.781 105.631 1.00 63.43 158 ASN B O 1
ATOM 2484 N N . VAL B 1 138 ? 38.561 78.629 106.070 1.00 52.87 159 VAL B N 1
ATOM 2485 C CA . VAL B 1 138 ? 37.237 78.144 105.706 1.00 60.15 159 VAL B CA 1
ATOM 2486 C C . VAL B 1 138 ? 36.254 78.544 106.808 1.00 52.44 159 VAL B C 1
ATOM 2487 O O . VAL B 1 138 ? 36.662 78.765 107.950 1.00 62.26 159 VAL B O 1
ATOM 2491 N N . PRO B 1 139 ? 34.961 78.671 106.467 1.00 43.19 160 PRO B N 1
ATOM 2492 C CA . PRO B 1 139 ? 33.967 79.037 107.483 1.00 49.82 160 PRO B CA 1
ATOM 2493 C C . PRO B 1 139 ? 33.910 78.028 108.628 1.00 57.78 160 PRO B C 1
ATOM 2494 O O . PRO B 1 139 ? 33.726 78.414 109.783 1.00 72.85 160 PRO B O 1
ATOM 2498 N N . GLY B 1 140 ? 34.079 76.750 108.306 1.00 54.64 161 GLY B N 1
ATOM 2499 C CA . GLY B 1 140 ? 34.040 75.707 109.312 1.00 68.10 161 GLY B CA 1
ATOM 2500 C C . GLY B 1 140 ? 32.657 75.107 109.480 1.00 74.35 161 GLY B C 1
ATOM 2501 O O . GLY B 1 140 ? 31.765 75.328 108.659 1.00 62.36 161 GLY B O 1
ATOM 2502 N N . ASN B 1 141 ? 32.475 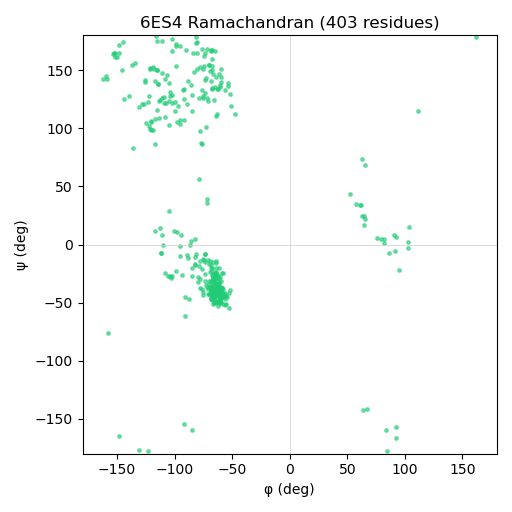74.352 110.558 1.00 74.12 162 ASN B N 1
ATOM 2503 C CA . ASN B 1 141 ? 31.230 73.626 110.774 1.00 70.90 162 ASN B CA 1
ATOM 2504 C C . ASN B 1 141 ? 30.174 74.444 111.514 1.00 62.75 162 ASN B C 1
ATOM 2505 O O . ASN B 1 141 ? 29.012 74.045 111.581 1.00 67.88 162 ASN B O 1
ATOM 2510 N N . GLY B 1 142 ? 30.578 75.586 112.062 1.00 59.74 163 GLY B N 1
ATOM 2511 C CA . GLY B 1 142 ? 29.634 76.505 112.673 1.00 53.69 163 GLY B CA 1
ATOM 2512 C C . GLY B 1 142 ? 28.704 77.109 111.635 1.00 48.26 163 GLY B C 1
ATOM 2513 O O . GLY B 1 142 ? 27.566 77.468 111.934 1.00 49.20 163 GLY B O 1
ATOM 2514 N N . CYS B 1 143 ? 29.188 77.203 110.401 1.00 47.11 164 CYS B N 1
ATOM 2515 C CA . CYS B 1 143 ? 28.419 77.794 109.309 1.00 42.83 164 CYS B CA 1
ATOM 2516 C C . CYS B 1 143 ? 27.787 76.735 108.414 1.00 46.25 164 CYS B C 1
ATOM 2517 O O . CYS B 1 143 ? 27.284 77.041 107.332 1.00 40.49 164 CYS B O 1
ATOM 2520 N N . GLU B 1 144 ? 27.811 75.488 108.871 1.00 35.30 165 GLU B N 1
ATOM 2521 C CA . GLU B 1 144 ? 27.364 74.373 108.049 1.00 40.41 165 GLU B CA 1
ATOM 2522 C C . GLU B 1 144 ? 26.030 73.818 108.536 1.00 47.04 165 GLU B C 1
ATOM 2523 O O . GLU B 1 144 ? 25.777 73.760 109.739 1.00 47.06 165 GLU B O 1
ATOM 2529 N N . VAL B 1 145 ? 25.176 73.415 107.600 1.00 41.43 166 VAL B N 1
ATOM 2530 C CA . VAL B 1 145 ? 23.949 72.719 107.958 1.00 42.46 166 VAL B CA 1
ATOM 2531 C C . VAL B 1 145 ? 23.885 71.343 107.299 1.00 44.69 166 VAL B C 1
ATOM 2532 O O . VAL B 1 145 ? 24.471 71.111 106.238 1.00 40.96 166 VAL B O 1
ATOM 2536 N N . PHE B 1 146 ? 23.181 70.433 107.960 1.00 47.98 167 PHE B N 1
ATOM 2537 C CA . PHE B 1 146 ? 22.862 69.126 107.408 1.00 40.48 167 PHE B CA 1
ATOM 2538 C C . PHE B 1 146 ? 21.504 69.191 106.715 1.00 46.19 167 PHE B C 1
ATOM 2539 O O . PHE B 1 146 ? 20.542 69.727 107.266 1.00 41.46 167 PHE B O 1
ATOM 2547 N N . CYS B 1 147 ? 21.431 68.658 105.502 1.00 46.48 168 CYS B N 1
ATOM 2548 C CA . CYS B 1 147 ? 20.173 68.609 104.771 1.00 39.88 168 CYS B CA 1
ATOM 2549 C C . CYS B 1 147 ? 19.815 67.172 104.433 1.00 48.30 168 CYS B C 1
ATOM 2550 O O . CYS B 1 147 ? 20.341 66.606 103.478 1.00 48.75 168 CYS B O 1
ATOM 2553 N N . GLY B 1 148 ? 18.921 66.585 105.223 1.00 48.91 169 GLY B N 1
ATOM 2554 C CA . GLY B 1 148 ? 18.536 65.199 105.039 1.00 43.15 169 GLY B CA 1
ATOM 2555 C C . GLY B 1 148 ? 17.192 65.017 104.359 1.00 48.60 169 GLY B C 1
ATOM 2556 O O . GLY B 1 148 ? 16.497 65.989 104.056 1.00 50.27 169 GLY B O 1
ATOM 2557 N N . LYS B 1 149 ? 16.842 63.756 104.117 1.00 51.15 170 LYS B N 1
ATOM 2558 C CA . LYS B 1 149 ? 15.586 63.373 103.477 1.00 64.02 170 LYS B CA 1
ATOM 2559 C C . LYS B 1 149 ? 15.424 64.007 102.096 1.00 63.90 170 LYS B C 1
ATOM 2560 O O . LYS B 1 149 ? 14.317 64.350 101.683 1.00 62.51 170 LYS B O 1
ATOM 2566 N N . ILE B 1 150 ? 16.538 64.157 101.387 1.00 58.87 171 ILE B N 1
ATOM 2567 C CA . ILE B 1 150 ? 16.506 64.640 100.013 1.00 57.13 171 ILE B CA 1
ATOM 2568 C C . ILE B 1 150 ? 16.016 63.533 99.090 1.00 59.83 171 ILE B C 1
ATOM 2569 O O . ILE B 1 150 ? 16.535 62.421 99.135 1.00 73.99 171 ILE B O 1
ATOM 2574 N N . PRO B 1 151 ? 15.000 63.829 98.264 1.00 67.76 172 PRO B N 1
ATOM 2575 C CA . PRO B 1 151 ? 14.532 62.882 97.244 1.00 65.51 172 PRO B CA 1
ATOM 2576 C C . PRO B 1 151 ? 15.685 62.385 96.375 1.00 61.45 172 PRO B C 1
ATOM 2577 O O . PRO B 1 151 ? 16.465 63.193 95.867 1.00 60.94 172 PRO B O 1
ATOM 2581 N N . LYS B 1 152 ? 15.785 61.068 96.218 1.00 63.02 173 LYS B N 1
ATOM 2582 C CA . LYS B 1 152 ? 16.926 60.435 95.557 1.00 67.53 173 LYS B CA 1
ATOM 2583 C C . LYS B 1 152 ? 17.153 60.908 94.121 1.00 74.31 173 LYS B C 1
ATOM 2584 O O . LYS B 1 152 ? 18.270 60.837 93.611 1.00 77.87 173 LYS B O 1
ATOM 2586 N N . ASP B 1 153 ? 16.097 61.392 93.474 1.00 78.50 174 ASP B N 1
ATOM 2587 C CA . ASP B 1 153 ? 16.187 61.806 92.078 1.00 81.42 174 ASP B CA 1
ATOM 2588 C C . ASP B 1 153 ? 16.747 63.219 91.926 1.00 80.10 174 ASP B C 1
ATOM 2589 O O . ASP B 1 153 ? 17.076 63.646 90.820 1.00 86.29 174 ASP B O 1
ATOM 2591 N N . MET B 1 154 ? 16.859 63.938 93.038 1.00 71.37 175 MET B N 1
ATOM 2592 C CA . MET B 1 154 ? 17.286 65.335 93.002 1.00 72.31 175 MET B CA 1
ATOM 2593 C C . MET B 1 154 ? 18.800 65.505 92.957 1.00 69.36 175 MET B C 1
ATOM 2594 O O . MET B 1 154 ? 19.548 64.700 93.512 1.00 65.55 175 MET B O 1
ATOM 2599 N N . TYR B 1 155 ? 19.240 66.570 92.294 1.00 61.49 176 TYR B N 1
ATOM 2600 C CA . TYR B 1 155 ? 20.656 66.905 92.228 1.00 57.00 176 TYR B CA 1
ATOM 2601 C C . TYR B 1 155 ? 20.868 68.373 92.584 1.00 56.20 176 TYR B C 1
ATOM 2602 O O . TYR B 1 155 ? 19.918 69.076 92.926 1.00 56.41 176 TYR B O 1
ATOM 2611 N N . GLU B 1 156 ? 22.113 68.833 92.506 1.00 63.89 177 GLU B N 1
ATOM 2612 C CA . GLU B 1 156 ? 22.461 70.159 93.009 1.00 52.97 177 GLU B CA 1
ATOM 2613 C C . GLU B 1 156 ? 21.867 71.289 92.173 1.00 55.16 177 GLU B C 1
ATOM 2614 O O . GLU B 1 156 ? 21.843 72.436 92.614 1.00 49.70 177 GLU B O 1
ATOM 2620 N N . ASP B 1 157 ? 21.380 70.970 90.977 1.00 52.06 178 ASP B N 1
ATOM 2621 C CA . ASP B 1 157 ? 20.762 71.984 90.123 1.00 56.96 178 ASP B CA 1
ATOM 2622 C C . ASP B 1 157 ? 19.494 72.546 90.765 1.00 60.27 178 ASP B C 1
ATOM 2623 O O . ASP B 1 157 ? 19.081 73.667 90.469 1.00 61.48 178 ASP B O 1
ATOM 2628 N N . GLU B 1 158 ? 18.885 71.764 91.651 1.00 58.09 179 GLU B N 1
ATOM 2629 C CA . GLU B 1 158 ? 17.677 72.193 92.345 1.00 58.12 179 GLU B CA 1
ATOM 2630 C C . GLU B 1 158 ? 17.977 72.594 93.788 1.00 56.10 179 GLU B C 1
ATOM 2631 O O . GLU B 1 158 ? 17.278 73.422 94.370 1.00 62.08 179 GLU B O 1
ATOM 2637 N N . LEU B 1 159 ? 19.025 72.006 94.356 1.00 48.42 180 LEU B N 1
ATOM 2638 C CA . LEU B 1 159 ? 19.400 72.278 95.740 1.00 50.04 180 LEU B CA 1
ATOM 2639 C C . LEU B 1 159 ? 20.077 73.639 95.900 1.00 51.57 180 LEU B C 1
ATOM 2640 O O . LEU B 1 159 ? 19.812 74.362 96.861 1.00 47.61 180 LEU B O 1
ATOM 2645 N N . ILE B 1 160 ? 20.950 73.984 94.956 1.00 42.77 181 ILE B N 1
ATOM 2646 C CA . ILE B 1 160 ? 21.688 75.243 95.018 1.00 39.06 181 ILE B CA 1
ATOM 2647 C C . ILE B 1 160 ? 20.782 76.488 95.013 1.00 37.24 181 ILE B C 1
ATOM 2648 O O . ILE B 1 160 ? 20.946 77.354 95.873 1.00 38.15 181 ILE B O 1
ATOM 2653 N N . PRO B 1 161 ? 19.821 76.589 94.066 1.00 43.54 182 PRO B N 1
ATOM 2654 C CA . PRO B 1 161 ? 18.967 77.785 94.112 1.00 40.74 182 PRO B CA 1
ATOM 2655 C C . PRO B 1 161 ? 18.135 77.869 95.389 1.00 46.85 182 PRO B C 1
ATOM 2656 O O . PRO B 1 161 ? 17.780 78.964 95.828 1.00 42.50 182 PRO B O 1
ATOM 2660 N N . LEU B 1 162 ? 17.835 76.719 95.980 1.00 47.91 183 LEU B N 1
ATOM 2661 C CA . LEU B 1 162 ? 17.069 76.680 97.218 1.00 43.33 183 LEU B CA 1
ATOM 2662 C C . LEU B 1 162 ? 17.846 77.331 98.358 1.00 40.65 183 LEU B C 1
ATOM 2663 O O . LEU B 1 162 ? 17.320 78.182 99.069 1.00 42.39 183 LEU B O 1
ATOM 2668 N N . PHE B 1 163 ? 19.107 76.940 98.519 1.00 33.77 184 PHE B N 1
ATOM 2669 C CA . PHE B 1 163 ? 19.911 77.420 99.640 1.00 37.84 184 PHE B CA 1
ATOM 2670 C C . PHE B 1 163 ? 20.529 78.802 99.398 1.00 44.08 184 PHE B C 1
ATOM 2671 O O . PHE B 1 163 ? 20.945 79.471 100.346 1.00 43.87 184 PHE B O 1
ATOM 2679 N N . GLU B 1 164 ? 20.581 79.231 98.139 1.00 35.17 185 GLU B N 1
ATOM 2680 C CA . GLU B 1 164 ? 21.108 80.555 97.803 1.00 42.24 185 GLU B CA 1
ATOM 2681 C C . GLU B 1 164 ? 20.287 81.686 98.427 1.00 42.24 185 GLU B C 1
ATOM 2682 O O . GLU B 1 164 ? 20.810 82.765 98.694 1.00 47.56 185 GLU B O 1
ATOM 2688 N N . ASN B 1 165 ? 19.003 81.435 98.659 1.00 38.15 186 ASN B N 1
ATOM 2689 C CA . ASN B 1 165 ? 18.119 82.442 99.246 1.00 44.24 186 ASN B CA 1
ATOM 2690 C C . ASN B 1 165 ? 18.395 82.690 100.727 1.00 42.95 186 ASN B C 1
ATOM 2691 O O . ASN B 1 165 ? 17.926 83.672 101.298 1.00 45.29 186 ASN B O 1
ATOM 2706 N N . GLY B 1 167 ? 21.492 82.785 102.042 1.00 35.59 188 GLY B N 1
ATOM 2707 C CA . GLY B 1 167 ? 22.742 83.508 102.157 1.00 50.69 188 GLY B CA 1
ATOM 2708 C C . GLY B 1 167 ? 23.715 83.057 101.090 1.00 42.14 188 GLY B C 1
ATOM 2709 O O . GLY B 1 167 ? 23.305 82.563 100.042 1.00 50.18 188 GLY B O 1
ATOM 2710 N N . ILE B 1 168 ? 25.006 83.211 101.354 1.00 37.06 189 ILE B N 1
ATOM 2711 C CA . ILE B 1 168 ? 26.009 82.884 100.349 1.00 38.12 189 ILE B CA 1
ATOM 2712 C C . ILE B 1 168 ? 26.622 81.513 100.599 1.00 33.50 189 ILE B C 1
ATOM 2713 O O . ILE B 1 168 ? 27.288 81.281 101.607 1.00 38.04 189 ILE B O 1
ATOM 2718 N N . ILE B 1 169 ? 26.367 80.601 99.670 1.00 34.92 190 ILE B N 1
ATOM 2719 C CA . ILE B 1 169 ? 26.898 79.253 99.754 1.00 34.35 190 ILE B CA 1
ATOM 2720 C C . ILE B 1 169 ? 28.416 79.281 99.635 1.00 39.38 190 ILE B C 1
ATOM 2721 O O . ILE B 1 169 ? 28.962 79.830 98.679 1.00 44.87 190 ILE B O 1
ATOM 2726 N N . TRP B 1 170 ? 29.098 78.715 100.624 1.00 37.12 191 TRP B N 1
ATOM 2727 C CA . TRP B 1 170 ? 30.540 78.546 100.534 1.00 36.90 191 TRP B CA 1
ATOM 2728 C C . TRP B 1 170 ? 30.832 77.220 99.837 1.00 43.71 191 TRP B C 1
ATOM 2729 O O . TRP B 1 170 ? 31.661 77.151 98.929 1.00 41.40 191 TRP B O 1
ATOM 2740 N N . ASP B 1 171 ? 30.149 76.164 100.270 1.00 45.21 192 ASP B N 1
ATOM 2741 C CA . ASP B 1 171 ? 30.168 74.914 99.527 1.00 40.17 192 ASP B CA 1
ATOM 2742 C C . ASP B 1 171 ? 28.848 74.166 99.691 1.00 37.84 192 ASP B C 1
ATOM 2743 O O . ASP B 1 171 ? 28.038 74.490 100.560 1.00 42.25 192 ASP B O 1
ATOM 2748 N N . LEU B 1 172 ? 28.630 73.183 98.830 1.00 38.48 193 LEU B N 1
ATOM 2749 C CA . LEU B 1 172 ? 27.490 72.288 98.951 1.00 43.71 193 LEU B CA 1
ATOM 2750 C C . LEU B 1 172 ? 27.944 70.908 98.513 1.00 45.74 193 LEU B C 1
ATOM 2751 O O . LEU B 1 172 ? 28.470 70.745 97.414 1.00 46.34 193 LEU B O 1
ATOM 2756 N N . ARG B 1 173 ? 27.752 69.917 99.375 1.00 44.96 194 ARG B N 1
ATOM 2757 C CA . ARG B 1 173 ? 28.231 68.574 99.088 1.00 45.62 194 ARG B CA 1
ATOM 2758 C C . ARG B 1 173 ? 27.090 67.571 99.123 1.00 47.13 194 ARG B C 1
ATOM 2759 O O . ARG B 1 173 ? 26.636 67.168 100.192 1.00 50.02 194 ARG B O 1
ATOM 2767 N N . LEU B 1 174 ? 26.623 67.182 97.943 1.00 43.97 195 LEU B N 1
ATOM 2768 C CA . LEU B 1 174 ? 25.590 66.165 97.827 1.00 48.56 195 LEU B CA 1
ATOM 2769 C C . LEU B 1 174 ? 26.226 64.779 97.849 1.00 48.07 195 LEU B C 1
ATOM 2770 O O . LEU B 1 174 ? 26.984 64.427 96.949 1.00 55.49 195 LEU B O 1
ATOM 2775 N N . MET B 1 175 ? 25.924 64.001 98.883 1.00 57.67 196 MET B N 1
ATOM 2776 C CA . MET B 1 175 ? 26.488 62.661 99.017 1.00 65.00 196 MET B CA 1
ATOM 2777 C C . MET B 1 175 ? 25.800 61.685 98.068 1.00 69.16 196 MET B C 1
ATOM 2778 O O . MET B 1 175 ? 24.572 61.650 97.979 1.00 63.06 196 MET B O 1
ATOM 2783 N N . MET B 1 176 ? 26.601 60.890 97.364 1.00 62.84 197 MET B N 1
ATOM 2784 C CA . MET B 1 176 ? 26.092 60.059 96.281 1.00 58.46 197 MET B CA 1
ATOM 2785 C C . MET B 1 176 ? 26.224 58.568 96.563 1.00 78.68 197 MET B C 1
ATOM 2786 O O . MET B 1 176 ? 27.131 58.134 97.271 1.00 74.18 197 MET B O 1
ATOM 2791 N N . ASP B 1 177 ? 25.306 57.792 95.997 1.00 82.65 198 ASP B N 1
ATOM 2792 C CA . ASP B 1 177 ? 25.369 56.339 96.057 1.00 90.95 198 ASP B CA 1
ATOM 2793 C C . ASP B 1 177 ? 26.120 55.823 94.834 1.00 94.15 198 ASP B C 1
ATOM 2794 O O . ASP B 1 177 ? 25.594 55.857 93.722 1.00 104.04 198 ASP B O 1
ATOM 2799 N N . PRO B 1 178 ? 27.358 55.344 95.037 1.00 92.88 199 PRO B N 1
ATOM 2800 C CA . PRO B 1 178 ? 28.204 54.869 93.936 1.00 94.12 199 PRO B CA 1
ATOM 2801 C C . PRO B 1 178 ? 27.588 53.688 93.187 1.00 101.94 199 PRO B C 1
ATOM 2802 O O . PRO B 1 178 ? 27.969 53.418 92.048 1.00 107.38 199 PRO B O 1
ATOM 2806 N N . MET B 1 179 ? 26.646 53.000 93.824 1.00 105.83 200 MET B N 1
ATOM 2807 C CA . MET B 1 179 ? 25.972 51.861 93.211 1.00 108.71 200 MET B CA 1
ATOM 2808 C C . MET B 1 179 ? 24.709 52.289 92.471 1.00 110.93 200 MET B C 1
ATOM 2809 O O . MET B 1 179 ? 24.600 52.116 91.257 1.00 118.84 200 MET B O 1
ATOM 2811 N N . THR B 1 180 ? 23.760 52.848 93.216 1.00 100.23 201 THR B N 1
ATOM 2812 C CA . THR B 1 180 ? 22.458 53.215 92.669 1.00 99.64 201 THR B CA 1
ATOM 2813 C C . THR B 1 180 ? 22.552 54.315 91.617 1.00 98.45 201 THR B C 1
ATOM 2814 O O . THR B 1 180 ? 21.786 54.330 90.655 1.00 100.25 201 THR B O 1
ATOM 2816 N N . GLY B 1 181 ? 23.492 55.235 91.805 1.00 106.45 202 GLY B N 1
ATOM 2817 C CA . GLY B 1 181 ? 23.636 56.367 90.907 1.00 102.93 202 GLY B CA 1
ATOM 2818 C C . GLY B 1 181 ? 22.903 57.585 91.432 1.00 94.78 202 GLY B C 1
ATOM 2819 O O . GLY B 1 181 ? 23.204 58.719 91.057 1.00 94.01 202 GLY B O 1
ATOM 2820 N N . THR B 1 182 ? 21.929 57.346 92.305 1.00 95.84 203 THR B N 1
ATOM 2821 C CA . THR B 1 182 ? 21.186 58.422 92.950 1.00 93.45 203 THR B CA 1
ATOM 2822 C C . THR B 1 182 ? 21.984 58.973 94.126 1.00 81.45 203 THR B C 1
ATOM 2823 O O . THR B 1 182 ? 23.075 58.487 94.421 1.00 77.18 203 THR B O 1
ATOM 2827 N N . ASN B 1 183 ? 21.450 59.990 94.796 1.00 74.88 204 ASN B N 1
ATOM 2828 C CA . ASN B 1 183 ? 22.107 60.513 95.986 1.00 66.39 204 ASN B CA 1
ATOM 2829 C C . ASN B 1 183 ? 21.797 59.644 97.202 1.00 71.50 204 ASN B C 1
ATOM 2830 O O . ASN B 1 183 ? 20.874 58.828 97.174 1.00 68.55 204 ASN B O 1
ATOM 2835 N N . ARG B 1 184 ? 22.572 59.819 98.266 1.00 72.28 205 ARG B N 1
ATOM 2836 C CA . ARG B 1 184 ? 22.386 59.035 99.482 1.00 68.80 205 ARG B CA 1
ATOM 2837 C C . ARG B 1 184 ? 21.279 59.619 100.357 1.00 64.77 205 ARG B C 1
ATOM 2838 O O . ARG B 1 184 ? 21.032 59.139 101.463 1.00 67.18 205 ARG B O 1
ATOM 2846 N N . GLY B 1 185 ? 20.613 60.654 99.856 1.00 56.27 206 GLY B N 1
ATOM 2847 C CA . GLY B 1 185 ? 19.468 61.223 100.541 1.00 52.98 206 GLY B CA 1
ATOM 2848 C C . GLY B 1 185 ? 19.802 62.369 101.477 1.00 55.43 206 GLY B C 1
ATOM 2849 O O . GLY B 1 185 ? 18.932 62.856 102.200 1.00 55.54 206 GLY B O 1
ATOM 2850 N N . TYR B 1 186 ? 21.057 62.804 101.471 1.00 50.04 207 TYR B N 1
ATOM 2851 C CA . TYR B 1 186 ? 21.460 63.915 102.324 1.00 48.03 207 TYR B CA 1
ATOM 2852 C C . TYR B 1 186 ? 22.651 64.683 101.767 1.00 51.07 207 TYR B C 1
ATOM 2853 O O . TYR B 1 186 ? 23.363 64.209 100.879 1.00 48.63 207 TYR B O 1
ATOM 2862 N N . ALA B 1 187 ? 22.855 65.880 102.305 1.00 46.28 208 ALA B N 1
ATOM 2863 C CA . ALA B 1 187 ? 23.925 66.755 101.861 1.00 39.92 208 ALA B CA 1
ATOM 2864 C C . ALA B 1 187 ? 24.353 67.677 102.992 1.00 43.32 208 ALA B C 1
ATOM 2865 O O . ALA B 1 187 ? 23.649 67.810 103.992 1.00 45.30 208 ALA B O 1
ATOM 2867 N N . PHE B 1 188 ? 25.514 68.304 102.837 1.00 46.73 209 PHE B N 1
ATOM 2868 C CA . PHE B 1 188 ? 25.930 69.364 103.747 1.00 37.02 209 PHE B CA 1
ATOM 2869 C C . PHE B 1 188 ? 26.065 70.671 102.983 1.00 38.50 209 PHE B C 1
ATOM 2870 O O . PHE B 1 188 ? 26.531 70.687 101.846 1.00 45.96 209 PHE B O 1
ATOM 2878 N N . VAL B 1 189 ? 25.651 71.767 103.608 1.00 38.17 210 VAL B N 1
ATOM 2879 C CA . VAL B 1 189 ? 25.794 73.083 102.997 1.00 33.07 210 VAL B CA 1
ATOM 2880 C C . VAL B 1 189 ? 26.510 74.015 103.962 1.00 43.72 210 VAL B C 1
ATOM 2881 O O . VAL B 1 189 ? 26.041 74.236 105.083 1.00 37.66 210 VAL B O 1
ATOM 2885 N N . THR B 1 190 ? 27.652 74.549 103.538 1.00 37.30 211 THR B N 1
ATOM 2886 C CA . THR B 1 190 ? 28.348 75.551 104.336 1.00 35.30 211 THR B CA 1
ATOM 2887 C C . THR B 1 190 ? 28.101 76.935 103.754 1.00 37.65 211 THR B C 1
ATOM 2888 O O . THR B 1 190 ? 28.267 77.155 102.553 1.00 38.37 211 THR B O 1
ATOM 2892 N N . PHE B 1 191 ? 27.681 77.859 104.609 1.00 34.84 212 PHE B N 1
ATOM 2893 C CA . PHE B 1 191 ? 27.526 79.252 104.214 1.00 33.03 212 PHE B CA 1
ATOM 2894 C C . PHE B 1 191 ? 28.745 80.048 104.661 1.00 37.92 212 PHE B C 1
ATOM 2895 O O . PHE B 1 191 ? 29.585 79.534 105.400 1.00 40.96 212 PHE B O 1
ATOM 2903 N N . THR B 1 192 ? 28.851 81.295 104.214 1.00 39.10 213 THR B N 1
ATOM 2904 C CA . THR B 1 192 ? 30.026 82.099 104.538 1.00 42.34 213 THR B CA 1
ATOM 2905 C C . THR B 1 192 ? 29.968 82.647 105.962 1.00 37.10 213 THR B C 1
ATOM 2906 O O . THR B 1 192 ? 30.976 83.114 106.484 1.00 51.81 213 THR B O 1
ATOM 2910 N N . ASN B 1 193 ? 28.797 82.590 106.592 1.00 38.40 214 ASN B N 1
ATOM 2911 C CA . ASN B 1 193 ? 28.712 82.918 108.014 1.00 43.22 214 ASN B CA 1
ATOM 2912 C C . ASN B 1 193 ? 27.630 82.133 108.758 1.00 44.53 214 ASN B C 1
ATOM 2913 O O . ASN B 1 193 ? 26.822 81.429 108.149 1.00 39.52 214 ASN B O 1
ATOM 2918 N N . ARG B 1 194 ? 27.629 82.270 110.080 1.00 43.28 215 ARG B N 1
ATOM 2919 C CA . ARG B 1 194 ? 26.732 81.526 110.961 1.00 44.59 215 ARG B CA 1
ATOM 2920 C C . ARG B 1 194 ? 25.263 81.896 110.762 1.00 51.89 215 ARG B C 1
ATOM 2921 O O . ARG B 1 194 ? 24.381 81.035 110.795 1.00 53.00 215 ARG B O 1
ATOM 2929 N N . GLU B 1 195 ? 25.009 83.183 110.559 1.00 46.69 216 GLU B N 1
ATOM 2930 C CA . GLU B 1 195 ? 23.647 83.700 110.487 1.00 36.64 216 GLU B CA 1
ATOM 2931 C C . GLU B 1 195 ? 22.885 83.110 109.306 1.00 40.23 216 GLU B C 1
ATOM 2932 O O . GLU B 1 195 ? 21.689 82.848 109.405 1.00 43.67 216 GLU B O 1
ATOM 2938 N N . ALA B 1 196 ? 23.581 82.899 108.193 1.00 40.70 217 ALA B N 1
ATOM 2939 C CA . ALA B 1 196 ? 22.968 82.291 107.018 1.00 41.69 217 ALA B CA 1
ATOM 2940 C C . ALA B 1 196 ? 22.589 80.845 107.304 1.00 43.31 217 ALA B C 1
ATOM 2941 O O . ALA B 1 196 ? 21.526 80.383 106.893 1.00 42.81 217 ALA B O 1
ATOM 2943 N N . ALA B 1 197 ? 23.468 80.138 108.010 1.00 35.78 218 ALA B N 1
ATOM 2944 C CA . ALA B 1 197 ? 23.209 78.756 108.394 1.00 41.50 218 ALA B CA 1
ATOM 2945 C C . ALA B 1 197 ? 21.960 78.659 109.271 1.00 38.40 218 ALA B C 1
ATOM 2946 O O . ALA B 1 197 ? 21.070 77.850 109.011 1.00 38.30 218 ALA B O 1
ATOM 2948 N N . VAL B 1 198 ? 21.903 79.495 110.305 1.00 38.39 219 VAL B N 1
ATOM 2949 C CA . VAL B 1 198 ? 20.743 79.553 111.194 1.00 35.76 219 VAL B CA 1
ATOM 2950 C C . VAL B 1 198 ? 19.494 79.913 110.399 1.00 43.17 219 VAL B C 1
ATOM 2951 O O . VAL B 1 198 ? 18.420 79.341 110.603 1.00 44.51 219 VAL B O 1
ATOM 2955 N N . ASN B 1 199 ? 19.659 80.857 109.480 1.00 39.72 220 ASN B N 1
ATOM 2956 C CA . ASN B 1 199 ? 18.602 81.260 108.566 1.00 41.36 220 ASN B CA 1
ATOM 2957 C C . ASN B 1 199 ? 18.047 80.069 107.777 1.00 45.81 220 ASN B C 1
ATOM 2958 O O . ASN B 1 199 ? 16.832 79.917 107.637 1.00 39.41 220 ASN B O 1
ATOM 2963 N N . ALA B 1 200 ? 18.943 79.219 107.282 1.00 43.93 221 ALA B N 1
ATOM 2964 C CA . ALA B 1 200 ? 18.552 78.031 106.520 1.00 47.51 221 ALA B CA 1
ATOM 2965 C C . ALA B 1 200 ? 17.788 77.017 107.379 1.00 47.00 221 ALA B C 1
ATOM 2966 O O . ALA B 1 200 ? 16.795 76.432 106.938 1.00 39.14 221 ALA B O 1
ATOM 2968 N N . VAL B 1 201 ? 18.261 76.804 108.602 1.00 38.71 222 VAL B N 1
ATOM 2969 C CA . VAL B 1 201 ? 17.578 75.915 109.534 1.00 38.65 222 VAL B CA 1
ATOM 2970 C C . VAL B 1 201 ? 16.167 76.420 109.814 1.00 46.94 222 VAL B C 1
ATOM 2971 O O . VAL B 1 201 ? 15.194 75.669 109.744 1.00 49.80 222 VAL B O 1
ATOM 2975 N N . ARG B 1 202 ? 16.070 77.710 110.110 1.00 43.11 223 ARG B N 1
ATOM 2976 C CA . ARG B 1 202 ? 14.807 78.325 110.490 1.00 47.54 223 ARG B CA 1
ATOM 2977 C C . ARG B 1 202 ? 13.773 78.263 109.367 1.00 56.41 223 ARG B C 1
ATOM 2978 O O . ARG B 1 202 ? 12.601 77.986 109.613 1.00 53.37 223 ARG B O 1
ATOM 2983 N N . GLN B 1 203 ? 14.212 78.499 108.134 1.00 46.74 224 GLN B N 1
ATOM 2984 C CA . GLN B 1 203 ? 13.279 78.659 107.023 1.00 43.44 224 GLN B CA 1
ATOM 2985 C C . GLN B 1 203 ? 13.087 77.412 106.156 1.00 46.26 224 GLN B C 1
ATOM 2986 O O . GLN B 1 203 ? 12.063 77.279 105.486 1.00 45.77 224 GLN B O 1
ATOM 2992 N N . LEU B 1 204 ? 14.050 76.496 106.163 1.00 42.37 225 LEU B N 1
ATOM 2993 C CA . LEU B 1 204 ? 13.985 75.361 105.242 1.00 45.50 225 LEU B CA 1
ATOM 2994 C C . LEU B 1 204 ? 13.757 74.012 105.919 1.00 46.70 225 LEU B C 1
ATOM 2995 O O . LEU B 1 204 ? 13.557 73.007 105.239 1.00 47.69 225 LEU B O 1
ATOM 3000 N N . ASP B 1 205 ? 13.795 73.973 107.247 1.00 41.84 226 ASP B N 1
ATOM 3001 C CA . ASP B 1 205 ? 13.491 72.726 107.939 1.00 46.70 226 ASP B CA 1
ATOM 3002 C C . ASP B 1 205 ? 12.028 72.379 107.682 1.00 46.00 226 ASP B C 1
ATOM 3003 O O . ASP B 1 205 ? 11.163 73.254 107.734 1.00 47.34 226 ASP B O 1
ATOM 3008 N N . ASN B 1 206 ? 11.776 71.107 107.379 1.00 53.20 227 ASN B N 1
ATOM 3009 C CA . ASN B 1 206 ? 10.448 70.606 107.014 1.00 56.68 227 ASN B CA 1
ATOM 3010 C C . ASN B 1 206 ? 9.885 71.229 105.737 1.00 52.73 227 ASN B C 1
ATOM 3011 O O . ASN B 1 206 ? 8.674 71.255 105.540 1.00 52.04 227 ASN B O 1
ATOM 3016 N N . HIS B 1 207 ? 10.761 71.714 104.863 1.00 54.23 228 HIS B N 1
ATOM 3017 C CA . HIS B 1 207 ? 10.323 72.278 103.588 1.00 51.91 228 HIS B CA 1
ATOM 3018 C C . HIS B 1 207 ? 9.914 71.180 102.616 1.00 53.22 228 HIS B C 1
ATOM 3019 O O . HIS B 1 207 ? 10.686 70.259 102.350 1.00 50.81 228 HIS B O 1
ATOM 3026 N N . GLU B 1 208 ? 8.700 71.282 102.084 1.00 50.62 229 GLU B N 1
ATOM 3027 C CA . GLU B 1 208 ? 8.224 70.318 101.101 1.00 57.35 229 GLU B CA 1
ATOM 3028 C C . GLU B 1 208 ? 8.846 70.608 99.737 1.00 61.44 229 GLU B C 1
ATOM 3029 O O . GLU B 1 208 ? 8.272 71.327 98.919 1.00 59.15 229 GLU B O 1
ATOM 3035 N N . ILE B 1 209 ? 10.029 70.048 99.505 1.00 56.03 230 ILE B N 1
ATOM 3036 C CA . ILE B 1 209 ? 10.768 70.282 98.268 1.00 55.54 230 ILE B CA 1
ATOM 3037 C C . ILE B 1 209 ? 10.115 69.538 97.106 1.00 63.17 230 ILE B C 1
ATOM 3038 O O . ILE B 1 209 ? 10.241 69.927 95.946 1.00 70.62 230 ILE B O 1
ATOM 3043 N N . LYS B 1 210 ? 9.403 68.469 97.440 1.00 64.93 231 LYS B N 1
ATOM 3044 C CA . LYS B 1 210 ? 8.711 67.644 96.462 1.00 71.15 231 LYS B CA 1
ATOM 3045 C C . LYS B 1 210 ? 7.429 67.151 97.121 1.00 68.52 231 LYS B C 1
ATOM 3046 O O . LYS B 1 210 ? 7.397 66.998 98.341 1.00 75.89 231 LYS B O 1
ATOM 3052 N N . PRO B 1 211 ? 6.368 66.920 96.328 1.00 77.44 232 PRO B N 1
ATOM 3053 C CA . PRO B 1 211 ? 5.083 66.468 96.875 1.00 71.76 232 PRO B CA 1
ATOM 3054 C C . PRO B 1 211 ? 5.216 65.301 97.853 1.00 77.74 232 PRO B C 1
ATOM 3055 O O . PRO B 1 211 ? 5.593 64.197 97.460 1.00 79.55 232 PRO B O 1
ATOM 3059 N N . GLY B 1 212 ? 4.922 65.568 99.122 1.00 79.38 233 GLY B N 1
ATOM 3060 C CA . GLY B 1 212 ? 5.002 64.561 100.164 1.00 72.28 233 GLY B CA 1
ATOM 3061 C C . GLY B 1 212 ? 6.388 64.429 100.766 1.00 80.89 233 GLY B C 1
ATOM 3062 O O . GLY B 1 212 ? 6.578 63.710 101.748 1.00 80.46 233 GLY B O 1
ATOM 3063 N N . LYS B 1 213 ? 7.360 65.126 100.180 1.00 79.66 234 LYS B N 1
ATOM 3064 C CA . LYS B 1 213 ? 8.755 65.008 100.600 1.00 70.09 234 LYS B CA 1
ATOM 3065 C C . LYS B 1 213 ? 9.232 66.256 101.339 1.00 63.51 234 LYS B C 1
ATOM 3066 O O . LYS B 1 213 ? 9.404 67.319 100.740 1.00 57.49 234 LYS B O 1
ATOM 3072 N N . CYS B 1 214 ? 9.449 66.119 102.644 1.00 65.13 235 CYS B N 1
ATOM 3073 C CA . CYS B 1 214 ? 9.896 67.239 103.465 1.00 60.71 235 CYS B CA 1
ATOM 3074 C C . CYS B 1 214 ? 11.343 67.077 103.922 1.00 58.54 235 CYS B C 1
ATOM 3075 O O . CYS B 1 214 ? 11.718 66.053 104.494 1.00 57.74 235 CYS B O 1
ATOM 3078 N N . LEU B 1 215 ? 12.148 68.102 103.664 1.00 53.55 236 LEU B N 1
ATOM 3079 C CA . LEU B 1 215 ? 13.560 68.090 104.026 1.00 50.28 236 LEU B CA 1
ATOM 3080 C C . LEU B 1 215 ? 13.768 68.181 105.533 1.00 56.33 236 LEU B C 1
ATOM 3081 O O . LEU B 1 215 ? 12.923 68.706 106.259 1.00 49.63 236 LEU B O 1
ATOM 3086 N N . LYS B 1 216 ? 14.899 67.663 105.996 1.00 50.20 237 LYS B N 1
ATOM 3087 C CA A LYS B 1 216 ? 15.280 67.791 107.396 0.65 51.79 237 LYS B CA 1
ATOM 3088 C CA B LYS B 1 216 ? 15.280 67.790 107.397 0.35 51.94 237 LYS B CA 1
ATOM 3089 C C . LYS B 1 216 ? 16.572 68.593 107.498 1.00 49.19 237 LYS B C 1
ATOM 3090 O O . LYS B 1 216 ? 17.642 68.108 107.135 1.00 51.50 237 LYS B O 1
ATOM 3101 N N . ILE B 1 217 ? 16.465 69.823 107.986 1.00 42.93 238 ILE B N 1
ATOM 3102 C CA . ILE B 1 217 ? 17.629 70.695 108.089 1.00 42.63 238 ILE B CA 1
ATOM 3103 C C . ILE B 1 217 ? 18.069 70.863 109.538 1.00 49.31 238 ILE B C 1
ATOM 3104 O O . ILE B 1 217 ? 17.296 71.314 110.383 1.00 50.99 238 ILE B O 1
ATOM 3109 N N . ASN B 1 218 ? 19.316 70.494 109.813 1.00 46.12 239 ASN B N 1
ATOM 3110 C CA . ASN B 1 218 ? 19.891 70.629 111.146 1.00 51.43 239 ASN B CA 1
ATOM 3111 C C . ASN B 1 218 ? 21.195 71.411 111.107 1.00 52.65 239 ASN B C 1
ATOM 3112 O O . ASN B 1 218 ? 22.007 71.230 110.202 1.00 50.76 239 ASN B O 1
ATOM 3117 N N . ILE B 1 219 ? 21.390 72.282 112.089 1.00 46.72 240 ILE B N 1
ATOM 3118 C CA . ILE B 1 219 ? 22.661 72.965 112.243 1.00 48.35 240 ILE B CA 1
ATOM 3119 C C . ILE B 1 219 ? 23.706 71.917 112.639 1.00 56.97 240 ILE B C 1
ATOM 3120 O O . ILE B 1 219 ? 23.439 71.052 113.478 1.00 51.41 240 ILE B O 1
ATOM 3125 N N . SER B 1 220 ? 24.871 71.958 111.997 1.00 50.03 241 SER B N 1
ATOM 3126 C CA . SER B 1 220 ? 25.914 70.963 112.252 1.00 55.93 241 SER B CA 1
ATOM 3127 C C . SER B 1 220 ? 26.476 71.106 113.657 1.00 58.16 241 SER B C 1
ATOM 3128 O O . SER B 1 220 ? 26.752 70.113 114.329 1.00 60.23 241 SER B O 1
ATOM 3131 N N . VAL B 1 221 ? 26.644 72.349 114.094 1.00 61.02 242 VAL B N 1
ATOM 3132 C CA . VAL B 1 221 ? 27.128 72.626 115.438 1.00 70.34 242 VAL B CA 1
ATOM 3133 C C . VAL B 1 221 ? 26.088 73.416 116.225 1.00 73.59 242 VAL B C 1
ATOM 3134 O O . VAL B 1 221 ? 25.974 74.632 116.066 1.00 70.19 242 VAL B O 1
ATOM 3138 N N . PRO B 1 222 ? 25.310 72.717 117.065 1.00 82.97 243 PRO B N 1
ATOM 3139 C CA . PRO B 1 222 ? 24.316 73.348 117.941 1.00 86.13 243 PRO B CA 1
ATOM 3140 C C . PRO B 1 222 ? 24.959 74.274 118.971 1.00 90.14 243 PRO B C 1
ATOM 3141 O O . PRO B 1 222 ? 24.790 75.490 118.872 1.00 82.92 243 PRO B O 1
#

Solvent-accessible surface area: 19702 Å² total

Organism: Drosophila melanogaster (NCBI:txid7227)

Radius of gyration: 30.08 Å; Cα contacts (8 Å, |Δi|>4): 704; chains: 2; bounding box: 46×95×67 Å